Protein AF-A0A951DJ26-F1 (afdb_monomer_lite)

Sequence (712 aa):
MRLKQLALALVLTAAVAPALVAAVCIPPATGVFGNATPPNWWDPIPPQAIYAHHLDDPRWVGAGVLTYGDGTATQADFRALHDNANQNLFLSWRVFLAPAMNANQNTLYVGFERAGGAGPMVISVSLPTLVPSEDVAGSTTANVLNNDGSLGAALNLPWLSNTRVWINNPTANSFAVQMLVPISAVNVSASNFNMWYEVLIGTPSSPQFPFAWPRTSFLGPPSMLGQIATFPVPTSPGAWDAFRLSTGPSDPNCANSGVSLDVYQIGTTNSPSYQVNYSTTLPKPVNTFFARATNNSGAPINAGTLRARFRLANWGSMPGDESSADPNALWATIPGGDDVGNANAIPNATTANASNDNHFDWTLSNADIVPFENGTRSRDNCLLVELTSTTGLTFTNNSIRRNMSFVSASKFVHRAEISIKGLTPIAAVGRDVYLLVETANMPAVVKTPPPPPPPGLLNDPNGHDMTPAQYEAAAAAGRLTEAQMDSVIPTYRVHVFYDSGKAINGHPILIPQGGFGYRVIHNGDLLGWAHETVGEDVTLTQVAPNFYKISHVPNDGVVHVITTIEAREHGQSGPSGAWRFFVDAGGNSPNGALDGRFSINAGLERRLTNNWSIEGILGYHAFDAVIDDVNAWQLSANAKYFFGTSALQPFVNAGVGVYRIDPPDDTEFGFNAGAGLLWNVNPKWGVEAAYNHHSTDPVDWSTLQLGLRWSF

Foldseek 3Di:
DDDDDDDDDDDPPDPPDPDPDAAQEFEAQQFDVVDRDAQDAQDPDDPDPVQYLDLPRVSLPPWRKDFDAQLQDGQKMKTWHAHPVQQKIKIKIKGQFFQAPWQQQKKKKKWWQAPDPPAIKIKIWTGPGLQADTWDQTDIWMFHQDLQQAGHDTDDDPQSSSWTKGQHPDGSRMIMIIGIGRNVVSNAPPWKIFMKMKIWGAHLVGAIEIDIPVPVLQDFDPPDPDDDDRDSGRSHSVRTGMHTHAPHCPRPSNPPFFKEFHQLQWFWPDVVRQFDAADPDPPTDKTKTWHWIAGQNVFKDAWQFKWKWKWKAAAFWDFDPSQFPDVCLGTPTAVVRGTFTFHGIDGHRDIGDPNGIRMDIDGADPVNCVCPVVVVHDRRIKMKMAIDGPVDTHHPDRIHIHFEAEDEAQKDKDKHKHFPARGDALDQLAWKKKKFKDKAPFFQFADPPHDDQDPPQQADPVRDGDGRVRNSVCVSNVVDDPVSLRNPFTKIKIWMWIFPSGDDPPHTHTYTINIHIYRYDYDAAFRGKDKDKAWDQFHWDDSDVRMTMTGRQDYSHMTMIMIMMRGDHWLFAADQFWKKKKKKKFWKAWPDQWAWDMKIKIWMWHHHHSFKIKIWIWMKTWTHHPPDTKIKTKTKIKMKTWDDGGQKTKIKMKIKTWIQIPVVRDIWIKMKIWIWIWGPPGNFKIKIWMWMWIDTVVTTIITTIIMMMGID

Radius of gyration: 33.36 Å; chains: 1; bounding box: 75×80×131 Å

Secondary structure (DSSP, 8-state):
--PPP-----------PPP-PPPEEE-B---BTTB-SPP--S-SS-S-TTSTT-TT-GGGTT-EEEEEE-SS-EEEEEEEEEETTTTEEEEEEEES----SSGGG-EEEEEEPPSTT---EEEEEE-S-SS-EEEEEPEEEEEEEPTTS-EEEEP--GGGGG-EEEE-SS--S-EEEEEEEEHHHHT-BTTEEEEEEEEEEE-TTS-EEEEEESGGG-PPS----S-S---S--SSGGGSEEEEE--STT-TTS-S--EE--GGGEEESSSSTTBPP--SSSSPPEEEEEE--EE-SSSPBPTTTEEEEEEEEESEE---GGGBS-HHHHSEEPTT-SSEEBSS-B-TTEE--TTTSEEEEEEPPHHHHHHHHTTSS-SBEEEEEEEEESS---BS-SEEEE-EEEEE-SEEEEEEEEE-TTBPPSSTT-EEEEEEEEEES--SSPPSSPPPPPTTSSB-TTSPBPPHHHHHHHHHTTSS-HHHHHHHS-EEEEEEEEEEEEEETTEEEEEEEEEEEEEEE--S-EEEEEEEEEESSS-EEEEETTEEEEEEEPTT-EEEEEEEEEEEETTPPPPTT-EEEEEEEEEEEESSS-EEEEEEEEEEEEE-SSSEEEEEEEEEEEEE-SSS-EEEEEEEEEEEEE-SSSSEEEEEEEEEEEEEEETTTEEEEEEEEEEEEEEESSSSEEEEEEEEEEEESS-EEEEEEEEEEEE-

Structure (mmCIF, N/CA/C/O backbone):
data_AF-A0A951DJ26-F1
#
_entry.id   AF-A0A951DJ26-F1
#
loop_
_atom_site.group_PDB
_atom_site.id
_atom_site.type_symbol
_atom_site.label_atom_id
_atom_site.label_alt_id
_atom_site.label_comp_id
_atom_site.label_asym_id
_atom_site.label_entity_id
_atom_site.label_seq_id
_atom_site.pdbx_PDB_ins_code
_atom_site.Cartn_x
_atom_site.Cartn_y
_atom_site.Cartn_z
_atom_site.occupancy
_atom_site.B_iso_or_equiv
_atom_site.auth_seq_id
_atom_site.auth_comp_id
_atom_site.auth_asym_id
_atom_site.auth_atom_id
_atom_site.pdbx_PDB_model_num
ATOM 1 N N . MET A 1 1 ? -2.928 -54.882 -60.002 1.00 38.34 1 MET A N 1
ATOM 2 C CA . MET A 1 1 ? -2.787 -53.478 -60.446 1.00 38.34 1 MET A CA 1
ATOM 3 C C . MET A 1 1 ? -3.691 -52.605 -59.576 1.00 38.34 1 MET A C 1
ATOM 5 O O . MET A 1 1 ? -4.893 -52.589 -59.789 1.00 38.34 1 MET A O 1
ATOM 9 N N . ARG A 1 2 ? -3.165 -51.990 -58.509 1.00 33.91 2 ARG A N 1
ATOM 10 C CA . ARG A 1 2 ? -3.917 -51.062 -57.643 1.00 33.91 2 ARG A CA 1
ATOM 11 C C . ARG A 1 2 ? -2.996 -49.894 -57.291 1.00 33.91 2 ARG A C 1
ATOM 13 O O . ARG A 1 2 ? -2.101 -50.063 -56.471 1.00 33.91 2 ARG A O 1
ATOM 20 N N . LEU A 1 3 ? -3.196 -48.749 -57.941 1.00 34.62 3 LEU A N 1
ATOM 21 C CA . LEU A 1 3 ? -2.579 -47.478 -57.561 1.00 34.62 3 LEU A CA 1
ATOM 22 C C . LEU A 1 3 ? -3.477 -46.817 -56.507 1.00 34.62 3 LEU A C 1
ATOM 24 O O . LEU A 1 3 ? -4.641 -46.534 -56.783 1.00 34.62 3 LEU A O 1
ATOM 28 N N . LYS A 1 4 ? -2.945 -46.593 -55.303 1.00 38.66 4 LYS A N 1
ATOM 29 C CA . LYS A 1 4 ? -3.539 -45.704 -54.298 1.00 38.66 4 LYS A CA 1
ATOM 30 C C . LYS A 1 4 ? -2.982 -44.297 -54.526 1.00 38.66 4 LYS A C 1
ATOM 32 O O . LYS A 1 4 ? -1.767 -44.127 -54.557 1.00 38.66 4 LYS A O 1
ATOM 37 N N . GLN A 1 5 ? -3.868 -43.319 -54.694 1.00 40.75 5 GLN A N 1
ATOM 38 C CA . GLN A 1 5 ? -3.533 -41.896 -54.722 1.00 40.75 5 GLN A CA 1
ATOM 39 C C . GLN A 1 5 ? -3.167 -41.428 -53.307 1.00 40.75 5 GLN A C 1
ATOM 41 O O . GLN A 1 5 ? -3.933 -41.632 -52.367 1.00 40.75 5 GLN A O 1
ATOM 46 N N . LEU A 1 6 ? -1.991 -40.815 -53.173 1.00 35.25 6 LEU A N 1
ATOM 47 C CA . LEU A 1 6 ? -1.552 -40.088 -51.986 1.00 35.25 6 LEU A CA 1
ATOM 48 C C . LEU A 1 6 ? -1.822 -38.598 -52.252 1.00 35.25 6 LEU A C 1
ATOM 50 O O . LEU A 1 6 ? -1.210 -38.019 -53.148 1.00 35.25 6 LEU A O 1
ATOM 54 N N . ALA A 1 7 ? -2.757 -37.993 -51.521 1.00 36.19 7 ALA A N 1
ATOM 55 C CA . ALA A 1 7 ? -2.959 -36.548 -51.523 1.00 36.19 7 ALA A CA 1
ATOM 56 C C . ALA A 1 7 ? -2.007 -35.927 -50.491 1.00 36.19 7 ALA A C 1
ATOM 58 O O . ALA A 1 7 ? -2.122 -36.189 -49.295 1.00 36.19 7 ALA A O 1
ATOM 59 N N . LEU A 1 8 ? -1.040 -35.144 -50.968 1.00 29.91 8 LEU A N 1
ATOM 60 C CA . LEU A 1 8 ? -0.090 -34.401 -50.148 1.00 29.91 8 LEU A CA 1
ATOM 61 C C . LEU A 1 8 ? -0.744 -33.072 -49.736 1.00 29.91 8 LEU A C 1
ATOM 63 O O . LEU A 1 8 ? -0.890 -32.170 -50.558 1.00 29.91 8 LEU A O 1
ATOM 67 N N . ALA A 1 9 ? -1.178 -32.967 -48.479 1.00 32.66 9 ALA A N 1
ATOM 68 C CA . ALA A 1 9 ? -1.652 -31.717 -47.895 1.00 32.66 9 ALA A CA 1
ATOM 69 C C . ALA A 1 9 ? -0.444 -30.835 -47.543 1.00 32.66 9 ALA A C 1
ATOM 71 O O . ALA A 1 9 ? 0.301 -31.124 -46.608 1.00 32.66 9 ALA A O 1
ATOM 72 N N . LEU A 1 10 ? -0.236 -29.772 -48.319 1.00 30.02 10 LEU A N 1
ATOM 73 C CA . LEU A 1 10 ? 0.769 -28.748 -48.056 1.00 30.02 10 LEU A CA 1
ATOM 74 C C . LEU A 1 10 ? 0.219 -27.795 -46.980 1.00 30.02 10 LEU A C 1
ATOM 76 O O . LEU A 1 10 ? -0.555 -26.889 -47.281 1.00 30.02 10 LEU A O 1
ATOM 80 N N . VAL A 1 11 ? 0.578 -28.027 -45.716 1.00 34.09 11 VAL A N 1
ATOM 81 C CA . VAL A 1 11 ? 0.299 -27.090 -44.618 1.00 34.09 11 VAL A CA 1
ATOM 82 C C . VAL A 1 11 ? 1.303 -25.946 -44.726 1.00 34.09 11 VAL A C 1
ATOM 84 O O . VAL A 1 11 ? 2.475 -26.094 -44.388 1.00 34.09 11 VAL A O 1
ATOM 87 N N . LEU A 1 12 ? 0.848 -24.807 -45.245 1.00 29.59 12 LEU A N 1
ATOM 88 C CA . LEU A 1 12 ? 1.610 -23.565 -45.267 1.00 29.59 12 LEU A CA 1
ATOM 89 C C . LEU A 1 12 ? 1.588 -22.970 -43.847 1.00 29.59 12 LEU A C 1
ATOM 91 O O . LEU A 1 12 ? 0.675 -22.233 -43.483 1.00 29.59 12 LEU A O 1
ATOM 95 N N . THR A 1 13 ? 2.561 -23.326 -43.008 1.00 31.69 13 THR A N 1
ATOM 96 C CA . THR A 1 13 ? 2.797 -22.625 -41.741 1.00 31.69 13 THR A CA 1
ATOM 97 C C . THR A 1 13 ? 3.362 -21.246 -42.066 1.00 31.69 13 THR A C 1
ATOM 99 O O . THR A 1 13 ? 4.543 -21.119 -42.394 1.00 31.69 13 THR A O 1
ATOM 102 N N . ALA A 1 14 ? 2.523 -20.211 -42.018 1.00 32.50 14 ALA A N 1
ATOM 103 C CA . ALA A 1 14 ? 3.005 -18.838 -41.999 1.00 32.50 14 ALA A CA 1
ATOM 104 C C . ALA A 1 14 ? 3.860 -18.670 -40.736 1.00 32.50 14 ALA A C 1
ATOM 106 O O . ALA A 1 14 ? 3.352 -18.773 -39.620 1.00 32.50 14 ALA A O 1
ATOM 107 N N . ALA A 1 15 ? 5.168 -18.484 -40.913 1.00 28.14 15 ALA A N 1
ATOM 108 C CA . ALA A 1 15 ? 6.056 -18.124 -39.822 1.00 28.14 15 ALA A CA 1
ATOM 109 C C . ALA A 1 15 ? 5.589 -16.768 -39.282 1.00 28.14 15 ALA A C 1
ATOM 111 O O . ALA A 1 15 ? 5.740 -15.742 -39.945 1.00 28.14 15 ALA A O 1
ATOM 112 N N . VAL A 1 16 ? 4.971 -16.777 -38.103 1.00 28.81 16 VAL A N 1
ATOM 113 C CA . VAL A 1 16 ? 4.726 -15.560 -37.336 1.00 28.81 16 VAL A CA 1
ATOM 114 C C . VAL A 1 16 ? 6.111 -15.025 -36.990 1.00 28.81 16 VAL A C 1
ATOM 116 O O . VAL A 1 16 ? 6.842 -15.654 -36.225 1.00 28.81 16 VAL A O 1
ATOM 119 N N . ALA A 1 17 ? 6.521 -13.926 -37.626 1.00 27.17 17 ALA A N 1
ATOM 120 C CA . ALA A 1 17 ? 7.749 -13.249 -37.243 1.00 27.17 17 ALA A CA 1
ATOM 121 C C . ALA A 1 17 ? 7.626 -12.885 -35.753 1.00 27.17 17 ALA A C 1
ATOM 123 O O . ALA A 1 17 ? 6.588 -12.336 -35.369 1.00 27.17 17 ALA A O 1
ATOM 124 N N . PRO A 1 18 ? 8.618 -13.215 -34.905 1.00 30.56 18 PRO A N 1
ATOM 125 C CA . PRO A 1 18 ? 8.577 -12.809 -33.510 1.00 30.56 18 PRO A CA 1
ATOM 126 C C . PRO A 1 18 ? 8.440 -11.288 -33.469 1.00 30.56 18 PRO A C 1
ATOM 128 O O . PRO A 1 18 ? 9.190 -10.575 -34.141 1.00 30.56 18 PRO A O 1
ATOM 131 N N . ALA A 1 19 ? 7.445 -10.795 -32.732 1.00 33.25 19 ALA A N 1
ATOM 132 C CA . ALA A 1 19 ? 7.331 -9.373 -32.460 1.00 33.25 19 ALA A CA 1
ATOM 133 C C . ALA A 1 19 ? 8.654 -8.918 -31.829 1.00 33.25 19 ALA A C 1
ATOM 135 O O . ALA A 1 19 ? 9.094 -9.494 -30.833 1.00 33.25 19 ALA A O 1
ATOM 136 N N . LEU A 1 20 ? 9.322 -7.940 -32.444 1.00 40.06 20 LEU A N 1
ATOM 137 C CA . LEU A 1 20 ? 10.513 -7.322 -31.871 1.00 40.06 20 LEU A CA 1
ATOM 138 C C . LEU A 1 20 ? 10.118 -6.744 -30.509 1.00 40.06 20 LEU A C 1
ATOM 140 O O . LEU A 1 20 ? 9.280 -5.845 -30.445 1.00 40.06 20 LEU A O 1
ATOM 144 N N . VAL A 1 21 ? 10.692 -7.279 -29.430 1.00 50.09 21 VAL A N 1
ATOM 145 C CA . VAL A 1 21 ? 10.545 -6.703 -28.091 1.00 50.09 21 VAL A CA 1
ATOM 146 C C . VAL A 1 21 ? 11.127 -5.292 -28.152 1.00 50.09 21 VAL A C 1
ATOM 148 O O . VAL A 1 21 ? 12.287 -5.109 -28.528 1.00 50.09 21 VAL A O 1
ATOM 151 N N . ALA A 1 22 ? 10.300 -4.285 -27.875 1.00 62.44 22 ALA A N 1
ATOM 152 C CA . ALA A 1 22 ? 10.732 -2.894 -27.892 1.00 62.44 22 ALA A CA 1
ATOM 153 C C . ALA A 1 22 ? 11.778 -2.674 -26.788 1.00 62.44 22 ALA A C 1
ATOM 155 O O . ALA A 1 22 ? 11.555 -3.051 -25.640 1.00 62.44 22 ALA A O 1
ATOM 156 N N . ALA A 1 23 ? 12.924 -2.086 -27.140 1.00 75.06 23 ALA A N 1
ATOM 157 C CA . ALA A 1 23 ? 13.989 -1.806 -26.182 1.00 75.06 23 ALA A CA 1
ATOM 158 C C . ALA A 1 23 ? 13.532 -0.794 -25.116 1.00 75.06 23 ALA A C 1
ATOM 160 O O . ALA A 1 23 ? 12.790 0.142 -25.420 1.00 75.06 23 ALA A O 1
ATOM 161 N N . VAL A 1 24 ? 14.020 -0.933 -23.880 1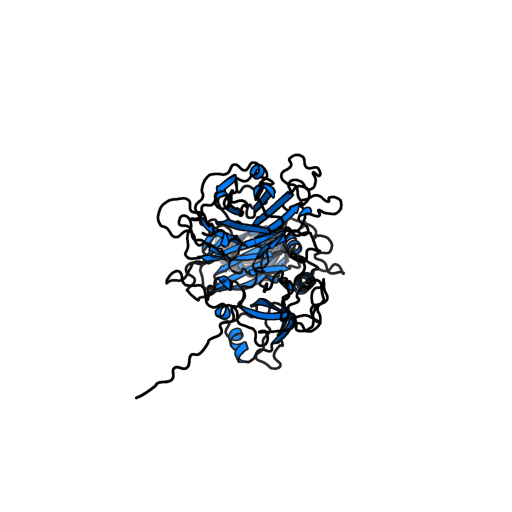.00 82.25 24 VAL A N 1
ATOM 162 C CA . VAL A 1 24 ? 13.771 0.045 -22.811 1.00 82.25 24 VAL A CA 1
ATOM 163 C C . VAL A 1 24 ? 14.554 1.324 -23.101 1.00 82.25 24 VAL A C 1
ATOM 165 O O . VAL A 1 24 ? 15.781 1.311 -23.203 1.00 82.25 24 VAL A O 1
ATOM 168 N N . CYS A 1 25 ? 13.855 2.448 -23.217 1.00 85.19 25 CYS A N 1
ATOM 169 C CA . CYS A 1 25 ? 14.466 3.715 -23.597 1.00 85.19 25 CYS A CA 1
ATOM 170 C C . CYS A 1 25 ? 14.984 4.518 -22.404 1.00 85.19 25 CYS A C 1
ATOM 172 O O . CYS A 1 25 ? 14.272 4.777 -21.436 1.00 85.19 25 CYS A O 1
ATOM 174 N N . ILE A 1 26 ? 16.234 4.958 -22.520 1.00 88.75 26 ILE A N 1
ATOM 175 C CA . ILE A 1 26 ? 16.944 5.801 -21.566 1.00 88.75 26 ILE A CA 1
ATOM 176 C C . ILE A 1 26 ? 17.051 7.201 -22.184 1.00 88.75 26 ILE A C 1
ATOM 178 O O . ILE A 1 26 ? 17.749 7.364 -23.185 1.00 88.75 26 ILE A O 1
ATOM 182 N N . PRO A 1 27 ? 16.358 8.216 -21.651 1.00 86.44 27 PRO A N 1
ATOM 183 C CA . PRO A 1 27 ? 16.394 9.581 -22.165 1.00 86.44 27 PRO A CA 1
ATOM 184 C C . PRO A 1 27 ? 17.666 10.341 -21.762 1.00 86.44 27 PRO A C 1
ATOM 186 O O . PRO A 1 27 ? 18.307 9.993 -20.763 1.00 86.44 27 PRO A O 1
ATOM 189 N N . PRO A 1 28 ? 18.050 11.380 -22.531 1.00 86.62 28 PRO A N 1
ATOM 190 C CA . PRO A 1 28 ? 19.161 12.238 -22.157 1.00 86.62 28 PRO A CA 1
ATOM 191 C C . PRO A 1 28 ? 18.789 13.070 -20.923 1.00 86.62 28 PRO A C 1
ATOM 193 O O . PRO A 1 28 ? 17.659 13.540 -20.794 1.00 86.62 28 PRO A O 1
ATOM 196 N N . ALA A 1 29 ? 19.747 13.292 -20.031 1.00 84.25 29 ALA A N 1
ATOM 197 C CA . ALA A 1 29 ? 19.595 14.173 -18.887 1.00 84.25 29 ALA A CA 1
ATOM 198 C C . ALA A 1 29 ? 19.490 15.629 -19.360 1.00 84.25 29 ALA A C 1
ATOM 200 O O . ALA A 1 29 ? 20.448 16.202 -19.874 1.00 84.25 29 ALA A O 1
ATOM 201 N N . THR A 1 30 ? 18.317 16.234 -19.178 1.00 77.38 30 THR A N 1
ATOM 202 C CA . THR A 1 30 ? 18.065 17.642 -19.529 1.00 77.38 30 THR A CA 1
ATOM 203 C C . THR A 1 30 ? 18.254 18.598 -18.351 1.00 77.38 30 THR A C 1
ATOM 205 O O . THR A 1 30 ? 18.270 19.813 -18.541 1.00 77.38 30 THR A O 1
ATOM 208 N N . GLY A 1 31 ? 18.373 18.056 -17.135 1.00 70.19 31 GLY A N 1
ATOM 209 C CA . GLY A 1 31 ? 18.392 18.826 -15.896 1.00 70.19 31 GLY A CA 1
ATOM 210 C C . GLY A 1 31 ? 17.054 19.514 -15.599 1.00 70.19 31 GLY A C 1
ATOM 211 O O . GLY A 1 31 ? 16.006 19.144 -16.132 1.00 70.19 31 GLY A O 1
ATOM 212 N N . VAL A 1 32 ? 17.098 20.526 -14.734 1.00 63.91 32 VAL A N 1
ATOM 213 C CA . VAL A 1 32 ? 15.958 21.359 -14.315 1.00 63.91 32 VAL A CA 1
ATOM 214 C C . VAL A 1 32 ? 16.222 22.837 -14.608 1.00 63.91 32 VAL A C 1
ATOM 216 O O . VAL A 1 32 ? 17.346 23.241 -14.910 1.00 63.91 32 VAL A O 1
ATOM 219 N N . PHE A 1 33 ? 15.193 23.685 -14.518 1.00 55.22 33 PHE A N 1
ATOM 220 C CA . PHE A 1 33 ? 15.360 25.128 -14.711 1.00 55.22 33 PHE A CA 1
ATOM 221 C C . PHE A 1 33 ? 16.406 25.702 -13.735 1.00 55.22 33 PHE A C 1
ATOM 223 O O . PHE A 1 33 ? 16.332 25.470 -12.532 1.00 55.22 33 PHE A O 1
ATOM 230 N N . GLY A 1 34 ? 17.395 26.432 -14.261 1.00 61.53 34 GLY A N 1
ATOM 231 C CA . GLY A 1 34 ? 18.535 26.942 -13.484 1.00 61.53 34 GLY A CA 1
ATOM 232 C C . GLY A 1 34 ? 19.675 25.936 -13.258 1.00 61.53 34 GLY A C 1
ATOM 233 O O . GLY A 1 34 ? 20.748 26.333 -12.806 1.00 61.53 34 GLY A O 1
ATOM 234 N N . ASN A 1 35 ? 19.498 24.659 -13.621 1.00 65.25 35 ASN A N 1
ATOM 235 C CA . ASN A 1 35 ? 20.542 23.636 -13.561 1.00 65.25 35 ASN A CA 1
ATOM 236 C C . ASN A 1 35 ? 20.362 22.564 -14.653 1.00 65.25 35 ASN A C 1
ATOM 238 O O . ASN A 1 35 ? 19.743 21.525 -14.431 1.00 65.25 35 ASN A O 1
ATOM 242 N N . ALA A 1 36 ? 20.966 22.796 -15.819 1.00 74.81 36 ALA A N 1
ATOM 243 C CA . ALA A 1 36 ? 20.882 21.915 -16.989 1.00 74.81 36 ALA A CA 1
ATOM 244 C C . ALA A 1 36 ? 21.836 20.700 -16.945 1.00 74.81 36 ALA A C 1
ATOM 246 O O . ALA A 1 36 ? 22.119 20.103 -17.980 1.00 74.81 36 ALA A O 1
ATOM 247 N N . THR A 1 37 ? 22.391 20.360 -15.778 1.00 82.94 37 THR A N 1
ATOM 248 C CA . THR A 1 37 ? 23.305 19.214 -15.638 1.00 82.94 37 THR A CA 1
ATOM 249 C C . THR A 1 37 ? 22.552 17.937 -15.245 1.00 82.94 37 THR A C 1
ATOM 251 O O . THR A 1 37 ? 21.431 18.030 -14.737 1.00 82.94 37 THR A O 1
ATOM 254 N N . PRO A 1 38 ? 23.138 16.742 -15.446 1.00 85.38 38 PRO A N 1
ATOM 255 C CA . PRO A 1 38 ? 22.614 15.499 -14.880 1.00 85.38 38 PRO A CA 1
ATOM 256 C C . PRO A 1 38 ? 22.631 15.494 -13.338 1.00 85.38 38 PRO A C 1
ATOM 258 O O . PRO A 1 38 ? 23.308 16.337 -12.733 1.00 85.38 38 PRO A O 1
ATOM 261 N N . PRO A 1 39 ? 21.931 14.543 -12.686 1.00 84.88 39 PRO A N 1
ATOM 262 C CA . PRO A 1 39 ? 22.101 14.293 -11.256 1.00 84.88 39 PRO A CA 1
ATOM 263 C C . PRO A 1 39 ? 23.576 14.074 -10.892 1.00 84.88 39 PRO A C 1
ATOM 265 O O . PRO A 1 39 ? 24.323 13.472 -11.666 1.00 84.88 39 PRO A O 1
ATOM 268 N N . ASN A 1 40 ? 24.000 14.558 -9.723 1.00 85.44 40 ASN A N 1
ATOM 269 C CA . ASN A 1 40 ? 25.385 14.422 -9.260 1.00 85.44 40 ASN A CA 1
ATOM 270 C C . ASN A 1 40 ? 25.438 14.078 -7.768 1.00 85.44 40 ASN A C 1
ATOM 272 O O . ASN A 1 40 ? 25.145 14.925 -6.925 1.00 85.44 40 ASN A O 1
ATOM 276 N N . TRP A 1 41 ? 25.834 12.838 -7.477 1.00 84.75 41 TRP A N 1
ATOM 277 C CA . TRP A 1 41 ? 25.977 12.286 -6.125 1.00 84.75 41 TRP A CA 1
ATOM 278 C C . TRP A 1 41 ? 27.405 11.832 -5.789 1.00 84.75 41 TRP A C 1
ATOM 280 O O . TRP A 1 41 ? 27.693 11.517 -4.643 1.00 84.75 41 TRP A O 1
ATOM 290 N N . TRP A 1 42 ? 28.302 11.733 -6.774 1.00 83.62 42 TRP A N 1
ATOM 291 C CA . TRP A 1 42 ? 29.645 11.171 -6.568 1.00 83.62 42 TRP A CA 1
ATOM 292 C C . TRP A 1 42 ? 30.709 12.243 -6.315 1.00 83.62 42 TRP A C 1
ATOM 294 O O . TRP A 1 42 ? 31.775 11.924 -5.788 1.00 83.62 42 TRP A O 1
ATOM 304 N N . ASP A 1 43 ? 30.451 13.484 -6.734 1.00 80.56 43 ASP A N 1
ATOM 305 C CA . ASP A 1 43 ? 31.393 14.589 -6.607 1.00 80.56 43 ASP A CA 1
ATOM 306 C C . ASP A 1 43 ? 31.434 15.089 -5.152 1.00 80.56 43 ASP A C 1
ATOM 308 O O . ASP A 1 43 ? 30.395 15.494 -4.631 1.00 80.56 43 ASP A O 1
ATOM 312 N N . PRO A 1 44 ? 32.601 15.079 -4.480 1.00 71.25 44 PRO A N 1
ATOM 313 C CA . PRO A 1 44 ? 32.725 15.574 -3.111 1.00 71.25 44 PRO A CA 1
ATOM 314 C C . PRO A 1 44 ? 32.595 17.101 -3.000 1.00 71.25 44 PRO A C 1
ATOM 316 O O . PRO A 1 44 ? 32.392 17.609 -1.899 1.00 71.25 44 PRO A O 1
ATOM 319 N N . ILE A 1 45 ? 32.750 17.847 -4.103 1.00 70.56 45 ILE A N 1
ATOM 320 C CA . ILE A 1 45 ? 32.558 19.306 -4.148 1.00 70.56 45 ILE A CA 1
ATOM 321 C C . ILE A 1 45 ? 31.740 19.644 -5.399 1.00 70.56 45 ILE A C 1
ATOM 323 O O . ILE A 1 45 ? 32.258 20.201 -6.371 1.00 70.56 45 ILE A O 1
ATOM 327 N N . PRO A 1 46 ? 30.446 19.305 -5.400 1.00 65.12 46 PRO A N 1
ATOM 328 C CA . PRO A 1 46 ? 29.631 19.458 -6.583 1.00 65.12 46 PRO A CA 1
ATOM 329 C C . PRO A 1 46 ? 29.455 20.943 -6.920 1.00 65.12 46 PRO A C 1
ATOM 331 O O . PRO A 1 46 ? 29.301 21.772 -6.017 1.00 65.12 46 PRO A O 1
ATOM 334 N N . PRO A 1 47 ? 29.366 21.296 -8.216 1.00 58.88 47 PRO A N 1
ATOM 335 C CA . PRO A 1 47 ? 29.145 22.673 -8.662 1.00 58.88 47 PRO A CA 1
ATOM 336 C C . PRO A 1 47 ? 27.890 23.329 -8.063 1.00 58.88 47 PRO A C 1
ATOM 338 O O . PRO A 1 47 ? 27.752 24.549 -8.106 1.00 58.88 47 PRO A O 1
ATOM 341 N N . GLN A 1 48 ? 26.961 22.525 -7.532 1.00 60.38 48 GLN A N 1
ATOM 342 C CA . GLN A 1 48 ? 25.720 22.970 -6.908 1.00 60.38 48 GLN A CA 1
ATOM 343 C C . GLN A 1 48 ? 25.441 22.194 -5.612 1.00 60.38 48 GLN A C 1
ATOM 345 O O . GLN A 1 48 ? 24.791 21.150 -5.626 1.00 60.38 48 GLN A O 1
ATOM 350 N N . ALA A 1 49 ? 25.909 22.730 -4.483 1.00 57.06 49 ALA A N 1
ATOM 351 C CA . ALA A 1 49 ? 25.833 22.085 -3.168 1.00 57.06 49 ALA A CA 1
ATOM 352 C C . ALA A 1 49 ? 24.403 21.823 -2.646 1.00 57.06 49 ALA A C 1
ATOM 354 O O . ALA A 1 49 ? 24.227 20.967 -1.792 1.00 57.06 49 ALA A O 1
ATOM 355 N N . ILE A 1 50 ? 23.379 22.528 -3.148 1.00 52.53 50 ILE A N 1
ATOM 356 C CA . ILE A 1 50 ? 21.994 22.413 -2.643 1.00 52.53 50 ILE A CA 1
ATOM 357 C C . ILE A 1 50 ? 21.240 21.160 -3.115 1.00 52.53 50 ILE A C 1
ATOM 359 O O . ILE A 1 50 ? 20.225 20.813 -2.525 1.00 52.53 50 ILE A O 1
ATOM 363 N N . TYR A 1 51 ? 21.702 20.509 -4.186 1.00 53.25 51 TYR A N 1
ATOM 364 C CA . TYR A 1 51 ? 21.121 19.261 -4.715 1.00 53.25 51 TYR A CA 1
ATOM 365 C C . TYR A 1 51 ? 22.091 18.082 -4.604 1.00 53.25 51 TYR A C 1
ATOM 367 O O . TYR A 1 51 ? 21.797 16.974 -5.043 1.00 53.25 51 TYR A O 1
ATOM 375 N N . ALA A 1 52 ? 23.266 18.348 -4.047 1.00 58.59 52 ALA A N 1
ATOM 376 C CA . ALA A 1 52 ? 24.296 17.370 -3.799 1.00 58.59 52 ALA A CA 1
ATOM 377 C C . ALA A 1 52 ? 23.867 16.397 -2.712 1.00 58.59 52 ALA A C 1
ATOM 379 O O . ALA A 1 52 ? 23.244 16.800 -1.737 1.00 58.59 52 ALA A O 1
ATOM 380 N N . HIS A 1 53 ? 24.256 15.138 -2.864 1.00 68.00 53 HIS A N 1
ATOM 381 C CA . HIS A 1 53 ? 24.013 14.105 -1.864 1.00 68.00 53 HIS A CA 1
ATOM 382 C C . HIS A 1 53 ? 22.521 13.884 -1.525 1.00 68.00 53 HIS A C 1
ATOM 384 O O . HIS A 1 53 ? 22.184 13.535 -0.399 1.00 68.00 53 HIS A O 1
ATOM 390 N N . HIS A 1 54 ? 21.617 14.062 -2.494 1.00 70.81 54 HIS A N 1
ATOM 391 C CA . HIS A 1 54 ? 20.195 13.757 -2.327 1.00 70.81 54 HIS A CA 1
ATOM 392 C C . HIS A 1 54 ? 19.763 12.608 -3.242 1.00 70.81 54 HIS A C 1
ATOM 394 O O . HIS A 1 54 ? 19.942 12.666 -4.459 1.00 70.81 54 HIS A O 1
ATOM 400 N N . LEU A 1 55 ? 19.128 11.585 -2.658 1.00 78.56 55 LEU A N 1
ATOM 401 C CA . LEU A 1 55 ? 18.561 10.455 -3.402 1.00 78.56 55 LEU A CA 1
ATOM 402 C C . LEU A 1 55 ? 17.569 10.928 -4.480 1.00 78.56 55 LEU A C 1
ATOM 404 O O . LEU A 1 55 ? 17.665 10.523 -5.641 1.00 78.56 55 LEU A O 1
ATOM 408 N N . ASP A 1 56 ? 16.648 11.816 -4.103 1.00 73.56 56 ASP A N 1
ATOM 409 C CA . ASP A 1 56 ? 15.611 12.368 -4.980 1.00 73.56 56 ASP A CA 1
ATOM 410 C C . ASP A 1 56 ? 16.030 13.705 -5.607 1.00 73.56 56 ASP A C 1
ATOM 412 O O . ASP A 1 56 ? 15.297 14.693 -5.578 1.00 73.56 56 ASP A O 1
ATOM 416 N N . ASP A 1 57 ? 17.227 13.735 -6.197 1.00 76.19 57 ASP A N 1
ATOM 417 C CA . ASP A 1 57 ? 17.692 14.869 -6.995 1.00 76.19 57 ASP A CA 1
ATOM 418 C C . ASP A 1 57 ? 16.640 15.237 -8.068 1.00 76.19 57 ASP A C 1
ATOM 420 O O . ASP A 1 57 ? 16.278 14.390 -8.898 1.00 76.19 57 ASP A O 1
ATOM 424 N N . PRO A 1 58 ? 16.134 16.484 -8.103 1.00 67.75 58 PRO A N 1
ATOM 425 C CA . PRO A 1 58 ? 15.079 16.878 -9.036 1.00 67.75 58 PRO A CA 1
ATOM 426 C C . PRO A 1 58 ? 15.497 16.748 -10.510 1.00 67.75 58 PRO A C 1
ATOM 428 O O . PRO A 1 58 ? 14.641 16.687 -11.393 1.00 67.75 58 PRO A O 1
ATOM 431 N N . ARG A 1 59 ? 16.800 16.641 -10.802 1.00 78.50 59 ARG A N 1
ATOM 432 C CA . ARG A 1 59 ? 17.338 16.389 -12.148 1.00 78.50 59 ARG A CA 1
ATOM 433 C C . ARG A 1 59 ? 17.073 14.980 -12.677 1.00 78.50 59 ARG A C 1
ATOM 435 O O . ARG A 1 59 ? 17.338 14.733 -13.848 1.00 78.50 59 ARG A O 1
ATOM 442 N N . TRP A 1 60 ? 16.508 14.080 -11.869 1.00 75.06 60 TRP A N 1
ATOM 443 C CA . TRP A 1 60 ? 15.923 12.820 -12.348 1.00 75.06 60 TRP A CA 1
ATOM 444 C C . TRP A 1 60 ? 14.647 13.019 -13.186 1.00 75.06 60 TRP A C 1
ATOM 446 O O . TRP A 1 60 ? 14.085 12.045 -13.689 1.00 75.06 60 TRP A O 1
ATOM 456 N N . VAL A 1 61 ? 14.164 14.258 -13.337 1.00 64.38 61 VAL A N 1
ATOM 457 C CA . VAL A 1 61 ? 13.021 14.585 -14.194 1.00 64.38 61 VAL A CA 1
ATOM 458 C C . VAL A 1 61 ? 13.191 14.015 -15.606 1.00 64.38 61 VAL A C 1
ATOM 460 O O . VAL A 1 61 ? 14.240 14.135 -16.234 1.00 64.38 61 VAL A O 1
ATOM 463 N N . GLY A 1 62 ? 12.133 13.374 -16.103 1.00 66.44 62 GLY A N 1
ATOM 464 C CA . GLY A 1 62 ? 12.112 12.792 -17.443 1.00 66.44 62 GLY A CA 1
ATOM 465 C C . GLY A 1 62 ? 12.909 11.498 -17.606 1.00 66.44 62 GLY A C 1
ATOM 466 O O . GLY A 1 62 ? 12.986 11.031 -18.734 1.00 66.44 62 GLY A O 1
ATOM 467 N N . ALA A 1 63 ? 13.472 10.916 -16.537 1.00 78.38 63 ALA A N 1
ATOM 468 C CA . ALA A 1 63 ? 14.158 9.623 -16.585 1.00 78.38 63 ALA A CA 1
ATOM 469 C C . ALA A 1 63 ? 13.266 8.495 -17.119 1.00 78.38 63 ALA A C 1
ATOM 471 O O . ALA A 1 63 ? 12.057 8.481 -16.886 1.00 78.38 63 ALA A O 1
ATOM 472 N N . GLY A 1 64 ? 13.880 7.517 -17.787 1.00 79.25 64 GLY A N 1
ATOM 473 C CA . GLY A 1 64 ? 13.213 6.256 -18.101 1.00 79.25 64 GLY A CA 1
ATOM 474 C C . GLY A 1 64 ? 12.980 5.500 -16.799 1.00 79.25 64 GLY A C 1
ATOM 475 O O . GLY A 1 64 ? 13.907 5.403 -15.994 1.00 79.25 64 GLY A O 1
ATOM 476 N N . VAL A 1 65 ? 11.761 5.010 -16.564 1.00 78.38 65 VAL A N 1
ATOM 477 C CA . VAL A 1 65 ? 11.394 4.355 -15.301 1.00 78.38 65 VAL A CA 1
ATOM 478 C C . VAL A 1 65 ? 10.796 2.978 -15.559 1.00 78.38 65 VAL A C 1
ATOM 480 O O . VAL A 1 65 ? 9.868 2.841 -16.351 1.00 78.38 65 VAL A O 1
ATOM 483 N N . LEU A 1 66 ? 11.295 1.973 -14.843 1.00 79.81 66 LEU A N 1
ATOM 484 C CA . LEU A 1 66 ? 10.659 0.666 -14.706 1.00 79.81 66 LEU A CA 1
ATOM 485 C C . LEU A 1 66 ? 10.198 0.515 -13.258 1.00 79.81 66 LEU A C 1
ATOM 487 O O . LEU A 1 66 ? 11.018 0.471 -12.346 1.00 79.81 66 LEU A O 1
ATOM 491 N N . THR A 1 67 ? 8.891 0.448 -13.027 1.00 74.62 67 THR A N 1
ATOM 492 C CA . THR A 1 67 ? 8.326 0.325 -11.677 1.00 74.62 67 THR A CA 1
ATOM 493 C C . THR A 1 67 ? 7.970 -1.123 -11.347 1.00 74.62 67 THR A C 1
ATOM 495 O O . THR A 1 67 ? 7.495 -1.886 -12.187 1.00 74.62 67 THR A O 1
ATOM 498 N N . TYR A 1 68 ? 8.182 -1.520 -10.101 1.00 72.88 68 TYR A N 1
ATOM 499 C CA . TYR A 1 68 ? 7.705 -2.764 -9.507 1.00 72.88 68 TYR A CA 1
ATOM 500 C C . TYR A 1 68 ? 6.639 -2.385 -8.499 1.00 72.88 68 TYR A C 1
ATOM 502 O O . TYR A 1 68 ? 6.927 -2.041 -7.356 1.00 72.88 68 TYR A O 1
ATOM 510 N N . GLY A 1 69 ? 5.401 -2.377 -8.965 1.00 64.38 69 GLY A N 1
ATOM 511 C CA . GLY A 1 69 ? 4.253 -2.010 -8.162 1.00 64.38 69 GLY A CA 1
ATOM 512 C C . GLY A 1 69 ? 3.066 -2.887 -8.497 1.00 64.38 69 GLY A C 1
ATOM 513 O O . GLY A 1 69 ? 3.003 -3.534 -9.541 1.00 64.38 69 GLY A O 1
ATOM 514 N N . ASP A 1 70 ? 2.124 -2.912 -7.573 1.00 62.12 70 ASP A N 1
ATOM 515 C CA . ASP A 1 70 ? 0.917 -3.716 -7.653 1.00 62.12 70 ASP A CA 1
ATOM 516 C C . ASP A 1 70 ? -0.352 -2.869 -7.713 1.00 62.12 70 ASP A C 1
ATOM 518 O O . ASP A 1 70 ? -1.434 -3.411 -7.528 1.00 62.12 70 ASP A O 1
ATOM 522 N N . GLY A 1 71 ? -0.235 -1.566 -7.961 1.00 57.97 71 GLY A N 1
ATOM 523 C CA . GLY A 1 71 ? -1.363 -0.638 -7.906 1.00 57.97 71 GLY A CA 1
ATOM 524 C C . GLY A 1 71 ? -1.795 -0.258 -6.484 1.00 57.97 71 GLY A C 1
ATOM 525 O O . GLY A 1 71 ? -2.601 0.650 -6.333 1.00 57.97 71 GLY A O 1
ATOM 526 N N . THR A 1 72 ? -1.249 -0.885 -5.441 1.00 62.94 72 THR A N 1
ATOM 527 C CA . THR A 1 72 ? -1.427 -0.476 -4.036 1.00 62.94 72 THR A CA 1
ATOM 528 C C . THR A 1 72 ? -0.242 0.351 -3.556 1.00 62.94 72 THR A C 1
ATOM 530 O O . THR A 1 72 ? -0.395 1.324 -2.811 1.00 62.94 72 THR A O 1
ATOM 533 N N . ALA A 1 73 ? 0.954 -0.038 -3.992 1.00 64.81 73 ALA A N 1
ATOM 534 C CA . ALA A 1 73 ? 2.187 0.686 -3.749 1.00 64.81 73 ALA A CA 1
ATOM 535 C C . ALA A 1 73 ? 3.217 0.408 -4.847 1.00 64.81 73 ALA A C 1
ATOM 537 O O . ALA A 1 73 ? 3.178 -0.619 -5.532 1.00 64.81 73 ALA A O 1
ATOM 538 N N . THR A 1 74 ? 4.192 1.308 -4.966 1.00 72.75 74 THR A N 1
ATOM 539 C CA . THR A 1 74 ? 5.453 0.996 -5.647 1.00 72.75 74 THR A CA 1
ATOM 540 C C . THR A 1 74 ? 6.384 0.361 -4.622 1.00 72.75 74 THR A C 1
ATOM 542 O O . THR A 1 74 ? 6.727 0.990 -3.629 1.00 72.75 74 THR A O 1
ATOM 545 N N . GLN A 1 75 ? 6.769 -0.894 -4.838 1.00 75.56 75 GLN A N 1
ATOM 546 C CA . GLN A 1 75 ? 7.646 -1.647 -3.939 1.00 75.56 75 GLN A CA 1
ATOM 547 C C . GLN A 1 75 ? 9.124 -1.419 -4.283 1.00 75.56 75 GLN A C 1
ATOM 549 O O . GLN A 1 75 ? 9.969 -1.302 -3.394 1.00 75.56 75 GLN A O 1
ATOM 554 N N . ALA A 1 76 ? 9.426 -1.281 -5.575 1.00 82.19 76 ALA A N 1
ATOM 555 C CA . ALA A 1 76 ? 10.720 -0.835 -6.071 1.00 82.19 76 ALA A CA 1
ATOM 556 C C . ALA A 1 76 ? 10.581 -0.125 -7.420 1.00 82.19 76 ALA A C 1
ATOM 558 O O . ALA A 1 76 ? 9.579 -0.278 -8.113 1.00 82.19 76 ALA A O 1
ATOM 559 N N . ASP A 1 77 ? 11.596 0.620 -7.831 1.00 85.31 77 ASP A N 1
ATOM 560 C CA . ASP A 1 77 ? 11.738 1.062 -9.210 1.00 85.31 77 ASP A CA 1
ATOM 561 C C . ASP A 1 77 ? 13.192 1.155 -9.656 1.00 85.31 77 ASP A C 1
ATOM 563 O O . ASP A 1 77 ? 14.133 1.135 -8.864 1.00 85.31 77 ASP A O 1
ATOM 567 N N . PHE A 1 78 ? 13.347 1.227 -10.967 1.00 89.88 78 PHE A N 1
ATOM 568 C CA . PHE A 1 78 ? 14.582 1.523 -11.655 1.00 89.88 78 PHE A CA 1
ATOM 569 C C . PHE A 1 78 ? 14.394 2.808 -12.454 1.00 89.88 78 PHE A C 1
ATOM 571 O O . PHE A 1 78 ? 13.398 2.958 -13.160 1.00 89.88 78 PHE A O 1
ATOM 578 N N . ARG A 1 79 ? 15.357 3.723 -12.360 1.00 89.88 79 ARG A N 1
ATOM 579 C CA . ARG A 1 79 ? 15.432 4.954 -13.147 1.00 89.88 79 ARG A CA 1
ATOM 580 C C . ARG A 1 79 ? 16.731 4.994 -13.931 1.00 89.88 79 ARG A C 1
ATOM 582 O O . ARG A 1 79 ? 17.784 4.639 -13.399 1.00 89.88 79 ARG A O 1
ATOM 589 N N . ALA A 1 80 ? 16.660 5.503 -15.155 1.00 91.94 80 ALA A N 1
ATOM 590 C CA . ALA A 1 80 ? 17.831 5.698 -15.992 1.00 91.94 80 ALA A CA 1
ATOM 591 C C . ALA A 1 80 ? 17.809 7.026 -16.755 1.00 91.94 80 ALA A C 1
ATOM 593 O O . ALA A 1 80 ? 16.787 7.428 -17.314 1.00 91.94 80 ALA A O 1
ATOM 594 N N . LEU A 1 81 ? 18.978 7.661 -16.822 1.00 91.25 81 LEU A N 1
ATOM 595 C CA . LEU A 1 81 ? 19.298 8.786 -17.701 1.00 91.25 81 LEU A CA 1
ATOM 596 C C . LEU A 1 81 ? 20.648 8.537 -18.379 1.00 91.25 81 LEU A C 1
ATOM 598 O O . LEU A 1 81 ? 21.459 7.743 -17.895 1.00 91.25 81 LEU A O 1
ATOM 602 N N . HIS A 1 82 ? 20.925 9.250 -19.466 1.00 91.25 82 HIS A N 1
ATOM 603 C CA . HIS A 1 82 ? 22.268 9.301 -20.049 1.00 91.25 82 HIS A CA 1
ATOM 604 C C . HIS A 1 82 ? 22.714 10.728 -20.345 1.00 91.25 82 HIS A C 1
ATOM 606 O O . HIS A 1 82 ? 21.897 11.631 -20.483 1.00 91.25 82 HIS A O 1
ATOM 612 N N . ASP A 1 83 ? 24.020 10.940 -20.434 1.00 89.06 83 ASP A N 1
ATOM 613 C CA . ASP A 1 83 ? 24.597 12.205 -20.875 1.00 89.06 83 ASP A CA 1
ATOM 614 C C . ASP A 1 83 ? 25.402 12.002 -22.159 1.00 89.06 83 ASP A C 1
ATOM 616 O O . ASP A 1 83 ? 26.427 11.315 -22.173 1.00 89.06 83 ASP A O 1
ATOM 620 N N . ASN A 1 84 ? 24.952 12.661 -23.228 1.00 77.62 84 ASN A N 1
ATOM 621 C CA . ASN A 1 84 ? 25.618 12.660 -24.526 1.00 77.62 84 ASN A CA 1
ATOM 622 C C . ASN A 1 84 ? 27.006 13.315 -24.480 1.00 77.62 84 ASN A C 1
ATOM 624 O O . ASN A 1 84 ? 27.888 12.909 -25.237 1.00 77.62 84 ASN A O 1
ATOM 628 N N . ALA A 1 85 ? 27.216 14.320 -23.625 1.00 80.62 85 ALA A N 1
ATOM 629 C CA . ALA A 1 85 ? 28.463 15.075 -23.580 1.00 80.62 85 ALA A CA 1
ATOM 630 C C . ALA A 1 85 ? 29.581 14.278 -22.899 1.00 80.62 85 ALA A C 1
ATOM 632 O O . ALA A 1 85 ? 30.665 14.135 -23.461 1.00 80.62 85 ALA A O 1
ATOM 633 N N . ASN A 1 86 ? 29.307 13.724 -21.714 1.00 80.25 86 ASN A N 1
ATOM 634 C CA . ASN A 1 86 ? 30.304 12.987 -20.933 1.00 80.25 86 ASN A CA 1
ATOM 635 C C . ASN A 1 86 ? 30.257 11.466 -21.137 1.00 80.25 86 ASN A C 1
ATOM 637 O O . ASN A 1 86 ? 31.066 10.754 -20.546 1.00 80.25 86 ASN A O 1
ATOM 641 N N . GLN A 1 87 ? 29.343 10.969 -21.977 1.00 87.88 87 GLN A N 1
ATOM 642 C CA . GLN A 1 87 ? 29.191 9.549 -22.306 1.00 87.88 87 GLN A CA 1
ATOM 643 C C . GLN A 1 87 ? 28.998 8.676 -21.051 1.00 87.88 87 GLN A C 1
ATOM 645 O O . GLN A 1 87 ? 29.679 7.668 -20.860 1.00 87.88 87 GLN A O 1
ATOM 650 N N . ASN A 1 88 ? 28.057 9.067 -20.188 1.00 91.75 88 ASN A N 1
ATOM 651 C CA . ASN A 1 88 ? 27.745 8.361 -18.942 1.00 91.75 88 ASN A CA 1
ATOM 652 C C . ASN A 1 88 ? 26.276 7.934 -18.880 1.00 91.75 88 ASN A C 1
ATOM 654 O O . ASN A 1 88 ? 25.390 8.647 -19.347 1.00 91.75 88 ASN A O 1
ATOM 658 N N . LEU A 1 89 ? 26.035 6.792 -18.243 1.00 93.19 89 LEU A N 1
ATOM 659 C CA . LEU A 1 89 ? 24.732 6.326 -17.781 1.00 93.19 89 LEU A CA 1
ATOM 660 C C . LEU A 1 89 ? 24.575 6.635 -16.291 1.00 93.19 89 LEU A C 1
ATOM 662 O O . LEU A 1 89 ? 25.486 6.392 -15.496 1.00 93.19 89 LEU A O 1
ATOM 666 N N . PHE A 1 90 ? 23.392 7.107 -15.921 1.00 94.44 90 PHE A N 1
ATOM 667 C CA . PHE A 1 90 ? 22.978 7.370 -14.549 1.00 94.44 90 PHE A CA 1
ATOM 668 C C . PHE A 1 90 ? 21.873 6.385 -14.219 1.00 94.44 90 PHE A C 1
ATOM 670 O O . PHE A 1 90 ? 20.790 6.469 -14.796 1.00 94.44 90 PHE A O 1
ATOM 677 N N . LEU A 1 91 ? 22.148 5.448 -13.321 1.00 95.56 91 LEU A N 1
ATOM 678 C CA . LEU A 1 91 ? 21.225 4.375 -12.966 1.00 95.56 91 LEU A CA 1
ATOM 679 C C . LEU A 1 91 ? 20.863 4.490 -11.489 1.00 95.56 91 LEU A C 1
ATOM 681 O O . LEU A 1 91 ? 21.738 4.753 -10.665 1.00 95.56 91 LEU A O 1
ATOM 685 N N . SER A 1 92 ? 19.592 4.295 -11.155 1.00 94.50 92 SER A N 1
ATOM 686 C CA . SER A 1 92 ? 19.105 4.310 -9.776 1.00 94.50 92 SER A CA 1
ATOM 687 C C . SER A 1 92 ? 18.097 3.191 -9.571 1.00 94.50 92 SER A C 1
ATOM 689 O O . SER A 1 92 ? 17.069 3.172 -10.240 1.00 94.50 92 SER A O 1
ATOM 691 N N . TRP A 1 93 ? 18.375 2.283 -8.642 1.00 94.00 93 TRP A N 1
ATOM 692 C CA . TRP A 1 93 ? 17.421 1.286 -8.162 1.00 94.00 93 TRP A CA 1
ATOM 693 C C . TRP A 1 93 ? 16.950 1.712 -6.789 1.00 94.00 93 TRP A C 1
ATOM 695 O O . TRP A 1 93 ? 17.772 1.866 -5.887 1.00 94.00 93 TRP A O 1
ATOM 705 N N . ARG A 1 94 ? 15.649 1.906 -6.615 1.00 89.75 94 ARG A N 1
ATOM 706 C CA . ARG A 1 94 ? 15.057 2.312 -5.343 1.00 89.75 94 ARG A CA 1
ATOM 707 C C . ARG A 1 94 ? 14.150 1.203 -4.856 1.00 89.75 94 ARG A C 1
ATOM 709 O O . ARG A 1 94 ? 13.317 0.709 -5.604 1.00 89.75 94 ARG A O 1
ATOM 716 N N . VAL A 1 95 ? 14.323 0.817 -3.606 1.00 88.25 95 VAL A N 1
ATOM 717 C CA . VAL A 1 95 ? 13.504 -0.160 -2.902 1.00 88.25 95 VAL A CA 1
ATOM 718 C C . VAL A 1 95 ? 12.795 0.582 -1.791 1.00 88.25 95 VAL A C 1
ATOM 720 O O . VAL A 1 95 ? 13.434 1.051 -0.853 1.00 88.25 95 VAL A O 1
ATOM 723 N N . PHE A 1 96 ? 11.477 0.685 -1.894 1.00 79.50 96 PHE A N 1
ATOM 724 C CA . PHE A 1 96 ? 10.648 1.393 -0.919 1.00 79.50 96 PHE A CA 1
ATOM 725 C C . PHE A 1 96 ? 10.325 0.528 0.301 1.00 79.50 96 PHE A C 1
ATOM 727 O O . PHE A 1 96 ? 9.933 1.060 1.334 1.00 79.50 96 PHE A O 1
ATOM 734 N N . LEU A 1 97 ? 10.538 -0.788 0.187 1.00 77.81 97 LEU A N 1
ATOM 735 C CA . LEU A 1 97 ? 10.208 -1.769 1.211 1.00 77.81 97 LEU A CA 1
ATOM 736 C C . LEU A 1 97 ? 11.284 -2.861 1.312 1.00 77.81 97 LEU A C 1
ATOM 738 O O . LEU A 1 97 ? 11.346 -3.782 0.501 1.00 77.81 97 LEU A O 1
ATOM 742 N N . ALA A 1 98 ? 12.128 -2.757 2.333 1.00 81.62 98 ALA A N 1
ATOM 743 C CA . ALA A 1 98 ? 13.254 -3.636 2.619 1.00 81.62 98 ALA A CA 1
ATOM 744 C C . ALA A 1 98 ? 13.277 -4.011 4.108 1.00 81.62 98 ALA A C 1
ATOM 746 O O . ALA A 1 98 ? 14.028 -3.421 4.883 1.00 81.62 98 ALA A O 1
ATOM 747 N N . PRO A 1 99 ? 12.470 -4.988 4.548 1.00 73.19 99 PRO A N 1
ATOM 748 C CA . PRO A 1 99 ? 12.364 -5.361 5.958 1.00 73.19 99 PRO A CA 1
ATOM 749 C C . PRO A 1 99 ? 13.576 -6.173 6.466 1.00 73.19 99 PRO A C 1
ATOM 751 O O . PRO A 1 99 ? 13.440 -6.924 7.420 1.00 73.19 99 PRO A O 1
ATOM 754 N N . ALA A 1 100 ? 14.748 -6.112 5.834 1.00 73.44 100 ALA A N 1
ATOM 755 C CA . ALA A 1 100 ? 15.879 -6.979 6.167 1.00 73.44 100 ALA A CA 1
ATOM 756 C C . ALA A 1 100 ? 16.388 -6.771 7.606 1.00 73.44 100 ALA A C 1
ATOM 758 O O . ALA A 1 100 ? 16.384 -5.657 8.124 1.00 73.44 100 ALA A O 1
ATOM 759 N N . MET A 1 101 ? 16.896 -7.841 8.230 1.00 69.19 101 MET A N 1
ATOM 760 C CA . MET A 1 101 ? 17.548 -7.763 9.550 1.00 69.19 101 MET A CA 1
ATOM 761 C C . MET A 1 101 ? 19.061 -7.565 9.447 1.00 69.19 101 MET A C 1
ATOM 763 O O . MET A 1 101 ? 19.671 -7.087 10.399 1.00 69.19 101 MET A O 1
ATOM 767 N N . ASN A 1 102 ? 19.670 -7.908 8.304 1.00 77.75 102 ASN A N 1
ATOM 768 C CA . ASN A 1 102 ? 21.093 -7.694 8.048 1.00 77.75 102 ASN A CA 1
ATOM 769 C C . ASN A 1 102 ? 21.342 -7.049 6.673 1.00 77.75 102 ASN A C 1
ATOM 771 O O . ASN A 1 102 ? 20.668 -7.362 5.692 1.00 77.75 102 ASN A O 1
ATOM 775 N N . ALA A 1 103 ? 22.352 -6.178 6.591 1.00 80.44 103 ALA A N 1
ATOM 776 C CA . ALA A 1 103 ? 22.662 -5.388 5.392 1.00 80.44 103 ALA A CA 1
ATOM 777 C C . ALA A 1 103 ? 23.011 -6.258 4.174 1.00 80.44 103 ALA A C 1
ATOM 779 O O . ALA A 1 103 ? 22.548 -6.031 3.063 1.00 80.44 103 ALA A O 1
ATOM 780 N N . ASN A 1 104 ? 23.757 -7.327 4.419 1.00 76.31 104 ASN A N 1
ATOM 781 C CA . ASN A 1 104 ? 24.182 -8.335 3.455 1.00 76.31 104 ASN A CA 1
ATOM 782 C C . ASN A 1 104 ? 23.050 -9.237 2.930 1.00 76.31 104 ASN A C 1
ATOM 784 O O . ASN A 1 104 ? 23.308 -10.074 2.072 1.00 76.31 104 ASN A O 1
ATOM 788 N N . GLN A 1 105 ? 21.811 -9.085 3.411 1.00 79.94 105 GLN A N 1
ATOM 789 C CA . GLN A 1 105 ? 20.651 -9.726 2.782 1.00 79.94 105 GLN A CA 1
ATOM 790 C C . GLN A 1 105 ? 20.084 -8.899 1.617 1.00 79.94 105 GLN A C 1
ATOM 792 O O . GLN A 1 105 ? 19.292 -9.436 0.845 1.00 79.94 105 GLN A O 1
ATOM 797 N N . ASN A 1 106 ? 20.480 -7.625 1.503 1.00 86.00 106 ASN A N 1
ATOM 798 C CA . ASN A 1 106 ? 20.090 -6.723 0.427 1.00 86.00 106 ASN A CA 1
ATOM 799 C C . ASN A 1 106 ? 21.238 -6.601 -0.581 1.00 86.00 106 ASN A C 1
ATOM 801 O O . ASN A 1 106 ? 22.313 -6.074 -0.265 1.00 86.00 106 ASN A O 1
ATOM 805 N N . THR A 1 107 ? 21.016 -7.081 -1.801 1.00 86.81 107 THR A N 1
ATOM 806 C CA . THR A 1 107 ? 22.042 -7.103 -2.846 1.00 86.81 107 THR A CA 1
ATOM 807 C C . THR A 1 107 ? 21.436 -6.762 -4.194 1.00 86.81 107 THR A C 1
ATOM 809 O O . THR A 1 107 ? 20.473 -7.384 -4.624 1.00 86.81 107 THR A O 1
ATOM 812 N N . LEU A 1 108 ? 22.026 -5.792 -4.882 1.00 91.75 108 LEU A N 1
ATOM 813 C CA . LEU A 1 108 ? 21.771 -5.531 -6.291 1.00 91.75 108 LEU A CA 1
ATOM 814 C C . LEU A 1 108 ? 22.782 -6.312 -7.133 1.00 91.75 108 LEU A C 1
ATOM 816 O O . LEU A 1 108 ? 23.986 -6.219 -6.904 1.00 91.75 108 LEU A O 1
ATOM 820 N N . TYR A 1 109 ? 22.301 -7.002 -8.155 1.00 90.62 109 TYR A N 1
ATOM 821 C CA . TYR A 1 109 ? 23.098 -7.526 -9.253 1.00 90.62 109 TYR A CA 1
ATOM 822 C C . TYR A 1 109 ? 22.747 -6.780 -10.536 1.00 90.62 109 TYR A C 1
ATOM 824 O O . TYR A 1 109 ? 21.574 -6.544 -10.813 1.00 90.62 109 TYR A O 1
ATOM 832 N N . VAL A 1 110 ? 23.757 -6.418 -11.324 1.00 91.88 110 VAL A N 1
ATOM 833 C CA . VAL A 1 110 ? 23.586 -5.765 -12.629 1.00 91.88 110 VAL A CA 1
ATOM 834 C C . VAL A 1 110 ? 24.500 -6.430 -13.644 1.00 91.88 110 VAL A C 1
ATOM 836 O O . VAL A 1 110 ? 25.702 -6.555 -13.410 1.00 91.88 110 VAL A O 1
ATOM 839 N N . GLY A 1 111 ? 23.938 -6.848 -14.771 1.00 90.12 111 GLY A N 1
ATOM 840 C CA . GLY A 1 111 ? 24.645 -7.427 -15.905 1.00 90.12 111 GLY A CA 1
ATOM 841 C C . GLY A 1 111 ? 24.673 -6.472 -17.095 1.00 90.12 111 GLY A C 1
ATOM 842 O O . GLY A 1 111 ? 23.649 -5.877 -17.422 1.00 90.12 111 GLY A O 1
ATOM 843 N N . PHE A 1 112 ? 25.826 -6.349 -17.756 1.00 89.88 112 PHE A N 1
ATOM 844 C CA . PHE A 1 112 ? 25.978 -5.591 -19.005 1.00 89.88 112 PHE A CA 1
ATOM 845 C C . PHE A 1 112 ? 26.641 -6.439 -20.078 1.00 89.88 112 PHE A C 1
ATOM 847 O O . PHE A 1 112 ? 27.710 -7.021 -19.845 1.00 89.88 112 PHE A O 1
ATOM 854 N N . GLU A 1 113 ? 26.023 -6.511 -21.258 1.00 84.81 113 GLU A N 1
ATOM 855 C CA . GLU A 1 113 ? 26.661 -7.146 -22.406 1.00 84.81 113 GLU A CA 1
ATOM 856 C C . GLU A 1 113 ? 27.698 -6.183 -22.978 1.00 84.81 113 GLU A C 1
ATOM 858 O O . GLU A 1 113 ? 27.396 -5.024 -23.259 1.00 84.81 113 GLU A O 1
ATOM 863 N N . ARG A 1 114 ? 28.938 -6.656 -23.128 1.00 79.19 114 ARG A N 1
ATOM 864 C CA . ARG A 1 114 ? 30.049 -5.829 -23.601 1.00 79.19 114 ARG A CA 1
ATOM 865 C C . ARG A 1 114 ? 30.351 -6.155 -25.055 1.00 79.19 114 ARG A C 1
ATOM 867 O O . ARG A 1 114 ? 30.600 -7.313 -25.393 1.00 79.19 114 ARG A O 1
ATOM 874 N N . ALA A 1 115 ? 30.399 -5.137 -25.914 1.00 69.75 115 ALA A N 1
ATOM 875 C CA . ALA A 1 115 ? 30.769 -5.341 -27.311 1.00 69.75 115 ALA A CA 1
ATOM 876 C C . ALA A 1 115 ? 32.248 -5.752 -27.477 1.00 69.75 115 ALA A C 1
ATOM 878 O O . ALA A 1 115 ? 33.066 -5.665 -26.556 1.00 69.75 115 ALA A O 1
ATOM 879 N N . GLY A 1 116 ? 32.607 -6.185 -28.690 1.00 67.25 116 GLY A N 1
ATOM 880 C CA . GLY A 1 116 ? 33.995 -6.477 -29.068 1.00 67.25 116 GLY A CA 1
ATOM 881 C C . GLY A 1 116 ? 34.561 -7.790 -28.515 1.00 67.25 116 GLY A C 1
ATOM 882 O O . GLY A 1 116 ? 35.776 -7.947 -28.472 1.00 67.25 116 GLY A O 1
ATOM 883 N N . GLY A 1 117 ? 33.707 -8.725 -28.082 1.00 67.62 117 GLY A N 1
ATOM 884 C CA . GLY A 1 117 ? 34.129 -10.053 -27.617 1.00 67.62 117 GLY A CA 1
ATOM 885 C C . GLY A 1 117 ? 34.697 -10.090 -26.194 1.00 67.62 117 GLY A C 1
ATOM 886 O O . GLY A 1 117 ? 35.247 -11.109 -25.791 1.00 67.62 117 GLY A O 1
ATOM 887 N N . ALA A 1 118 ? 34.549 -9.011 -25.417 1.00 73.94 118 ALA A N 1
ATOM 888 C CA . ALA A 1 118 ? 35.049 -8.915 -24.040 1.00 73.94 118 ALA A CA 1
ATOM 889 C C . ALA A 1 118 ? 34.258 -9.754 -23.013 1.00 73.94 118 ALA A C 1
ATOM 891 O O . ALA A 1 118 ? 34.616 -9.766 -21.834 1.00 73.94 118 ALA A O 1
ATOM 892 N N . GLY A 1 119 ? 33.199 -10.434 -23.462 1.00 78.56 119 GLY A N 1
ATOM 893 C CA . GLY A 1 119 ? 32.278 -11.193 -22.626 1.00 78.56 119 GLY A CA 1
ATOM 894 C C . GLY A 1 119 ? 31.357 -10.294 -21.785 1.00 78.56 119 GLY A C 1
ATOM 895 O O . GLY A 1 119 ? 31.701 -9.148 -21.483 1.00 78.56 119 GLY A O 1
ATOM 896 N N . PRO A 1 120 ? 30.169 -10.784 -21.407 1.00 85.19 120 PRO A N 1
ATOM 897 C CA . PRO A 1 120 ? 29.293 -10.092 -20.467 1.00 85.19 120 PRO A CA 1
ATOM 898 C C . PRO A 1 120 ? 29.976 -9.911 -19.104 1.00 85.19 120 PRO A C 1
ATOM 900 O O . PRO A 1 120 ? 30.839 -10.700 -18.714 1.00 85.19 120 PRO A O 1
ATOM 903 N N . MET A 1 121 ? 29.591 -8.872 -18.363 1.00 88.38 121 MET A N 1
ATOM 904 C CA . MET A 1 121 ? 30.043 -8.668 -16.983 1.00 88.38 121 MET A CA 1
ATOM 905 C C . MET A 1 121 ? 28.868 -8.582 -16.023 1.00 88.38 121 MET A C 1
ATOM 907 O O . MET A 1 121 ? 27.796 -8.122 -16.408 1.00 88.38 121 MET A O 1
ATOM 911 N N . VAL A 1 122 ? 29.104 -8.973 -14.772 1.00 89.38 122 VAL A N 1
ATOM 912 C CA . VAL A 1 122 ? 28.144 -8.864 -13.671 1.00 89.38 122 VAL A CA 1
ATOM 913 C C . VAL A 1 122 ? 28.783 -8.103 -12.521 1.00 89.38 122 VAL A C 1
ATOM 915 O O . VAL A 1 122 ? 29.920 -8.374 -12.126 1.00 89.38 122 VAL A O 1
ATOM 918 N N . ILE A 1 123 ? 28.035 -7.145 -11.991 1.00 92.25 123 ILE A N 1
ATOM 919 C CA . ILE A 1 123 ? 28.395 -6.305 -10.857 1.00 92.25 123 ILE A CA 1
ATOM 920 C C . ILE A 1 123 ? 27.444 -6.648 -9.717 1.00 92.25 123 ILE A C 1
ATOM 922 O O . ILE A 1 123 ? 26.235 -6.689 -9.919 1.00 92.25 123 ILE A O 1
ATOM 926 N N . SER A 1 124 ? 27.981 -6.877 -8.523 1.00 91.50 124 SER A N 1
ATOM 927 C CA . SER A 1 124 ? 27.196 -7.004 -7.296 1.00 91.50 124 SER A CA 1
ATOM 928 C C . SER A 1 124 ? 27.413 -5.779 -6.419 1.00 91.50 124 SER A C 1
ATOM 930 O O . SER A 1 124 ? 28.564 -5.414 -6.171 1.00 91.50 124 SER A O 1
ATOM 932 N N . VAL A 1 125 ? 26.344 -5.208 -5.882 1.00 92.25 125 VAL A N 1
ATOM 933 C CA . VAL A 1 125 ? 26.380 -4.121 -4.903 1.00 92.25 125 VAL A CA 1
ATOM 934 C C . VAL A 1 125 ? 25.620 -4.567 -3.661 1.00 92.25 125 VAL A C 1
ATOM 936 O O . VAL A 1 125 ? 24.419 -4.808 -3.724 1.00 92.25 125 VAL A O 1
ATOM 939 N N . SER A 1 126 ? 26.311 -4.695 -2.532 1.00 88.81 126 SER A N 1
ATOM 940 C CA . SER A 1 126 ? 25.686 -5.014 -1.241 1.00 88.81 126 SER A CA 1
ATOM 941 C C . SER A 1 126 ? 25.627 -3.788 -0.339 1.00 88.81 126 SER A C 1
ATOM 943 O O . SER A 1 126 ? 26.523 -2.934 -0.376 1.00 88.81 126 SER A O 1
ATOM 945 N N . LEU A 1 127 ? 24.592 -3.723 0.502 1.00 87.88 127 LEU A N 1
ATOM 946 C CA . LEU A 1 127 ? 24.496 -2.693 1.532 1.00 87.88 127 LEU A CA 1
ATOM 947 C C . LEU A 1 127 ? 25.602 -2.910 2.582 1.00 87.88 127 LEU A C 1
ATOM 949 O O . LEU A 1 127 ? 25.755 -4.024 3.088 1.00 87.88 127 LEU A O 1
ATOM 953 N N . PRO A 1 128 ? 26.365 -1.864 2.948 1.00 85.81 128 PRO A N 1
ATOM 954 C CA . PRO A 1 128 ? 27.395 -1.968 3.982 1.00 85.81 128 PRO A CA 1
ATOM 955 C C . PRO A 1 128 ? 26.814 -1.932 5.405 1.00 85.81 128 PRO A C 1
ATOM 957 O O . PRO A 1 128 ? 27.466 -2.362 6.353 1.00 85.81 128 PRO A O 1
ATOM 960 N N . THR A 1 129 ? 25.603 -1.396 5.570 1.00 85.69 129 THR A N 1
ATOM 961 C CA . THR A 1 129 ? 24.920 -1.222 6.856 1.00 85.69 129 THR A CA 1
ATOM 962 C C . THR A 1 129 ? 23.401 -1.201 6.656 1.00 85.69 129 THR A C 1
ATOM 964 O O . THR A 1 129 ? 22.928 -1.091 5.528 1.00 85.69 129 THR A O 1
ATOM 967 N N . LEU A 1 130 ? 22.645 -1.332 7.747 1.00 82.06 130 LEU A N 1
ATOM 968 C CA . LEU A 1 130 ? 21.216 -0.994 7.821 1.00 82.06 130 LEU A CA 1
ATOM 969 C C . LEU A 1 130 ? 20.984 0.263 8.668 1.00 82.06 130 LEU A C 1
ATOM 971 O O . LEU A 1 130 ? 19.856 0.589 9.002 1.00 82.06 130 LEU A O 1
ATOM 975 N N . VAL A 1 131 ? 22.038 0.959 9.086 1.00 84.62 131 VAL A N 1
ATOM 976 C CA . VAL A 1 131 ? 21.881 2.240 9.777 1.00 84.62 131 VAL A CA 1
ATOM 977 C C . VAL A 1 131 ? 21.477 3.289 8.739 1.00 84.62 131 VAL A C 1
ATOM 979 O O . VAL A 1 131 ? 22.138 3.354 7.698 1.00 84.62 131 VAL A O 1
ATOM 982 N N . PRO A 1 132 ? 20.435 4.105 9.003 1.00 82.81 132 PRO A N 1
ATOM 983 C CA . PRO A 1 132 ? 20.068 5.210 8.132 1.00 82.81 132 PRO A CA 1
ATOM 984 C C . PRO A 1 132 ? 21.284 6.061 7.796 1.00 82.81 132 PRO A C 1
ATOM 986 O O . PRO A 1 132 ? 22.021 6.496 8.685 1.00 82.81 132 PRO A O 1
ATOM 989 N N . SER A 1 133 ? 21.521 6.255 6.509 1.00 81.12 133 SER A N 1
ATOM 990 C CA . SER A 1 133 ? 22.687 6.970 6.034 1.00 81.12 133 SER A CA 1
ATOM 991 C C . SER A 1 133 ? 22.457 7.466 4.618 1.00 81.12 133 SER A C 1
ATOM 993 O O . SER A 1 133 ? 21.963 6.745 3.747 1.00 81.12 133 SER A O 1
ATOM 995 N N . GLU A 1 134 ? 22.824 8.721 4.410 1.00 78.06 134 GLU A N 1
ATOM 996 C CA . GLU A 1 134 ? 22.856 9.346 3.101 1.00 78.06 134 GLU A CA 1
ATOM 997 C C . GLU A 1 134 ? 24.240 9.102 2.491 1.00 78.06 134 GLU A C 1
ATOM 999 O O . GLU A 1 134 ? 25.257 9.275 3.162 1.00 78.06 134 GLU A O 1
ATOM 1004 N N . ASP A 1 135 ? 24.264 8.684 1.226 1.00 77.19 135 ASP A N 1
ATOM 1005 C CA . ASP A 1 135 ? 25.471 8.641 0.400 1.00 77.19 135 ASP A CA 1
ATOM 1006 C C . ASP A 1 135 ? 26.627 7.731 0.888 1.00 77.19 135 ASP A C 1
ATOM 1008 O O . ASP A 1 135 ? 27.800 8.111 0.885 1.00 77.19 135 ASP A O 1
ATOM 1012 N N . VAL A 1 136 ? 26.340 6.483 1.280 1.00 87.06 136 VAL A N 1
ATOM 1013 C CA . VAL A 1 136 ? 27.397 5.526 1.670 1.00 87.06 136 VAL A CA 1
ATOM 1014 C C . VAL A 1 136 ? 27.981 4.827 0.447 1.00 87.06 136 VAL A C 1
ATOM 1016 O O . VAL A 1 136 ? 27.261 4.419 -0.463 1.00 87.06 136 VAL A O 1
ATOM 1019 N N . ALA A 1 137 ? 29.295 4.603 0.431 1.00 85.88 137 ALA A N 1
ATOM 1020 C CA . ALA A 1 137 ? 29.918 3.747 -0.573 1.00 85.88 137 ALA A CA 1
ATOM 1021 C C . ALA A 1 137 ? 29.386 2.303 -0.471 1.00 85.88 137 ALA A C 1
ATOM 1023 O O . ALA A 1 137 ? 29.512 1.651 0.567 1.00 85.88 137 ALA A O 1
ATOM 1024 N N . GLY A 1 138 ? 28.807 1.793 -1.561 1.00 81.56 138 GLY A N 1
ATOM 1025 C CA . GLY A 1 138 ? 28.366 0.400 -1.636 1.00 81.56 138 GLY A CA 1
ATOM 1026 C C . GLY A 1 138 ? 29.542 -0.577 -1.657 1.00 81.56 138 GLY A C 1
ATOM 1027 O O . GLY A 1 138 ? 30.600 -0.278 -2.218 1.00 81.56 138 GLY A O 1
ATOM 1028 N N . SER A 1 139 ? 29.356 -1.774 -1.094 1.00 89.00 139 SER A N 1
ATOM 1029 C CA . SER A 1 139 ? 30.327 -2.857 -1.275 1.00 89.00 139 SER A CA 1
ATOM 1030 C C . SER A 1 139 ? 30.144 -3.438 -2.674 1.00 89.00 139 SER A C 1
ATOM 1032 O O . SER A 1 139 ? 29.131 -4.085 -2.945 1.00 89.00 139 SER A O 1
ATOM 1034 N N . THR A 1 140 ? 31.085 -3.150 -3.576 1.00 92.50 140 THR A N 1
ATOM 1035 C CA . THR A 1 140 ? 30.990 -3.530 -4.990 1.00 92.50 140 THR A CA 1
ATOM 1036 C C . THR A 1 140 ? 31.983 -4.631 -5.350 1.00 92.50 140 THR A C 1
ATOM 1038 O O . THR A 1 140 ? 33.142 -4.603 -4.941 1.00 92.50 140 THR A O 1
ATOM 1041 N N . THR A 1 141 ? 31.536 -5.598 -6.151 1.00 92.06 141 THR A N 1
ATOM 1042 C CA . THR A 1 141 ? 32.419 -6.541 -6.853 1.00 92.06 141 THR A CA 1
ATOM 1043 C C . THR A 1 141 ? 31.988 -6.636 -8.310 1.00 92.06 141 THR A C 1
ATOM 1045 O O . THR A 1 141 ? 30.809 -6.455 -8.611 1.00 92.06 141 THR A O 1
ATOM 1048 N N . ALA A 1 142 ? 32.926 -6.891 -9.219 1.00 92.00 142 ALA A N 1
ATOM 1049 C CA . ALA A 1 142 ? 32.636 -7.069 -10.635 1.00 92.00 142 ALA A CA 1
ATOM 1050 C C . ALA A 1 142 ? 33.421 -8.245 -11.190 1.00 92.00 142 ALA A C 1
ATOM 1052 O O . ALA A 1 142 ? 34.595 -8.416 -10.866 1.00 92.00 142 ALA A O 1
ATOM 1053 N N . ASN A 1 143 ? 32.778 -9.047 -12.030 1.00 91.25 143 ASN A N 1
ATOM 1054 C CA . ASN A 1 143 ? 33.361 -10.259 -12.588 1.00 91.25 143 ASN A CA 1
ATOM 1055 C C . ASN A 1 143 ? 32.894 -10.450 -14.034 1.00 91.25 143 ASN A C 1
ATOM 1057 O O . ASN A 1 143 ? 31.826 -9.971 -14.426 1.00 91.25 143 ASN A O 1
ATOM 1061 N N . VAL A 1 144 ? 33.693 -11.160 -14.828 1.00 88.31 144 VAL A N 1
ATOM 1062 C CA . VAL A 1 144 ? 33.254 -11.672 -16.134 1.00 88.31 144 VAL A CA 1
ATOM 1063 C C . VAL A 1 144 ? 32.166 -12.720 -15.909 1.00 88.31 144 VAL A C 1
ATOM 1065 O O . VAL A 1 144 ? 32.263 -13.505 -14.971 1.00 88.31 144 VAL A O 1
ATOM 1068 N N . LEU A 1 145 ? 31.149 -12.756 -16.762 1.00 84.69 145 LEU A N 1
ATOM 1069 C CA . LEU A 1 145 ? 30.191 -13.852 -16.807 1.00 84.69 145 LEU A CA 1
ATOM 1070 C C . LEU A 1 145 ? 30.630 -14.850 -17.882 1.00 84.69 145 LEU A C 1
ATOM 1072 O O . LEU A 1 145 ? 30.737 -14.509 -19.061 1.00 84.69 145 LEU A O 1
ATOM 1076 N N . ASN A 1 146 ? 30.909 -16.078 -17.461 1.00 82.44 146 ASN A N 1
ATOM 1077 C CA . ASN A 1 146 ? 31.280 -17.162 -18.359 1.00 82.44 146 ASN A CA 1
ATOM 1078 C C . ASN A 1 146 ? 30.048 -17.678 -19.122 1.00 82.44 146 ASN A C 1
ATOM 1080 O O . ASN A 1 146 ? 28.908 -17.515 -18.689 1.00 82.44 146 ASN A O 1
ATOM 1084 N N . ASN A 1 147 ? 30.273 -18.363 -20.246 1.00 77.25 147 ASN A N 1
ATOM 1085 C CA . ASN A 1 147 ? 29.194 -18.928 -21.072 1.00 77.25 147 ASN A CA 1
ATOM 1086 C C . ASN A 1 147 ? 28.347 -19.995 -20.352 1.00 77.25 147 ASN A C 1
ATOM 1088 O O . ASN A 1 147 ? 27.269 -20.329 -20.830 1.00 77.25 147 ASN A O 1
ATOM 1092 N N . ASP A 1 148 ? 28.840 -20.551 -19.243 1.00 73.00 148 ASP A N 1
ATOM 1093 C CA . ASP A 1 148 ? 28.120 -21.505 -18.392 1.00 73.00 148 ASP A CA 1
ATOM 1094 C C . ASP A 1 148 ? 27.299 -20.824 -17.277 1.00 73.00 148 ASP A C 1
ATOM 1096 O O . ASP A 1 148 ? 26.703 -21.508 -16.448 1.00 73.00 148 ASP A O 1
ATOM 1100 N N . GLY A 1 149 ? 27.268 -19.485 -17.244 1.00 72.62 149 GLY A N 1
ATOM 1101 C CA . GLY A 1 149 ? 26.578 -18.690 -16.226 1.00 72.62 149 GLY A CA 1
ATOM 1102 C C . GLY A 1 149 ? 27.369 -18.485 -14.929 1.00 72.62 149 GLY A C 1
ATOM 1103 O O . GLY A 1 149 ? 26.898 -17.784 -14.035 1.00 72.62 149 GLY A O 1
ATOM 1104 N N . SER A 1 150 ? 28.569 -19.059 -14.801 1.00 78.56 150 SER A N 1
ATOM 1105 C CA . SER A 1 150 ? 29.427 -18.849 -13.632 1.00 78.56 150 SER A CA 1
ATOM 1106 C C . SER A 1 150 ? 30.157 -17.504 -13.685 1.00 78.56 150 SER A C 1
ATOM 1108 O O . SER A 1 150 ? 30.405 -16.942 -14.757 1.00 78.56 150 SER A O 1
ATOM 1110 N N . LEU A 1 151 ? 30.543 -16.984 -12.516 1.00 81.19 151 LEU A N 1
ATOM 1111 C CA . LEU A 1 151 ? 31.445 -15.839 -12.461 1.00 81.19 151 LEU A CA 1
ATOM 1112 C C . LEU A 1 151 ? 32.885 -16.271 -12.743 1.00 81.19 151 LEU A C 1
ATOM 1114 O O . LEU A 1 151 ? 33.444 -17.129 -12.062 1.00 81.19 151 LEU A O 1
ATOM 1118 N N . GLY A 1 152 ? 33.476 -15.645 -13.751 1.00 85.38 152 GLY A N 1
ATOM 1119 C CA . GLY A 1 152 ? 34.874 -15.771 -14.123 1.00 85.38 152 GLY A CA 1
ATOM 1120 C C . GLY A 1 152 ? 35.774 -14.809 -13.353 1.00 85.38 152 GLY A C 1
ATOM 1121 O O . GLY A 1 152 ? 35.578 -14.531 -12.173 1.00 85.38 152 GLY A O 1
ATOM 1122 N N . ALA A 1 153 ? 36.807 -14.310 -14.031 1.00 90.00 153 ALA A N 1
ATOM 1123 C CA . ALA A 1 153 ? 37.809 -13.448 -13.415 1.00 90.00 153 ALA A CA 1
ATOM 1124 C C . ALA A 1 153 ? 37.209 -12.134 -12.885 1.00 90.00 153 ALA A C 1
ATOM 1126 O O . ALA A 1 153 ? 36.370 -11.509 -13.542 1.00 90.00 153 ALA A O 1
ATOM 1127 N N . ALA A 1 154 ? 37.711 -11.693 -11.729 1.00 91.75 154 ALA A N 1
ATOM 1128 C CA . ALA A 1 154 ? 37.392 -10.387 -11.172 1.00 91.75 154 ALA A CA 1
ATOM 1129 C C . ALA A 1 154 ? 37.856 -9.265 -12.113 1.00 91.75 154 ALA A C 1
ATOM 1131 O O . ALA A 1 154 ? 38.962 -9.291 -12.658 1.00 91.75 154 ALA A O 1
ATOM 1132 N N . LEU A 1 155 ? 37.003 -8.260 -12.279 1.00 90.69 155 LEU A N 1
ATOM 1133 C CA . LEU A 1 155 ? 37.247 -7.076 -13.087 1.00 90.69 155 LEU A CA 1
ATOM 1134 C C . LEU A 1 155 ? 37.582 -5.900 -12.170 1.00 90.69 155 LEU A C 1
ATOM 1136 O O . LEU A 1 155 ? 36.828 -5.573 -11.257 1.00 90.69 155 LEU A O 1
ATOM 1140 N N . ASN A 1 156 ? 38.697 -5.223 -12.443 1.00 92.19 156 ASN A N 1
ATOM 1141 C CA . ASN A 1 156 ? 39.016 -3.964 -11.781 1.00 92.19 156 ASN A CA 1
ATOM 1142 C C . ASN A 1 156 ? 38.360 -2.810 -12.547 1.00 92.19 156 ASN A C 1
ATOM 1144 O O . ASN A 1 156 ? 38.820 -2.442 -13.629 1.00 92.19 156 ASN A O 1
ATOM 1148 N N . LEU A 1 157 ? 37.280 -2.261 -11.993 1.00 91.50 157 LEU A N 1
ATOM 1149 C CA . LEU A 1 157 ? 36.486 -1.194 -12.599 1.00 91.50 157 LEU A CA 1
ATOM 1150 C C . LEU A 1 157 ? 36.536 0.049 -11.697 1.00 91.50 157 LEU A C 1
ATOM 1152 O O . LEU A 1 157 ? 35.689 0.190 -10.815 1.00 91.50 157 LEU A O 1
ATOM 1156 N N . PRO A 1 158 ? 37.502 0.972 -11.896 1.00 92.12 158 PRO A N 1
ATOM 1157 C CA . PRO A 1 158 ? 37.698 2.112 -10.995 1.00 92.12 158 PRO A CA 1
ATOM 1158 C C . PRO A 1 158 ? 36.456 2.992 -10.817 1.00 92.12 158 PRO A C 1
ATOM 1160 O O . PRO A 1 158 ? 36.238 3.542 -9.740 1.00 92.12 158 PRO A O 1
ATOM 1163 N N . TRP A 1 159 ? 35.614 3.095 -11.848 1.00 91.19 159 TRP A N 1
ATOM 1164 C CA . TRP A 1 159 ? 34.385 3.889 -11.820 1.00 91.19 159 TRP A CA 1
ATOM 1165 C C . TRP A 1 159 ? 33.333 3.364 -10.826 1.00 91.19 159 TRP A C 1
ATOM 1167 O O . TRP A 1 159 ? 32.465 4.132 -10.420 1.00 91.19 159 TRP A O 1
ATOM 1177 N N . LEU A 1 160 ? 33.427 2.110 -10.354 1.00 93.12 160 LEU A N 1
ATOM 1178 C CA . LEU A 1 160 ? 32.536 1.584 -9.310 1.00 93.12 160 LEU A CA 1
ATOM 1179 C C . LEU A 1 160 ? 32.666 2.324 -7.977 1.00 93.12 160 LEU A C 1
ATOM 1181 O O . LEU A 1 160 ? 31.720 2.317 -7.193 1.00 93.12 160 LEU A O 1
ATOM 1185 N N 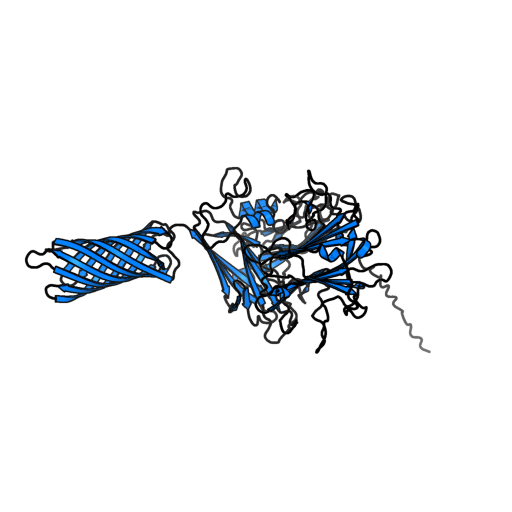. SER A 1 161 ? 33.786 3.016 -7.747 1.00 91.75 161 SER A N 1
ATOM 1186 C CA . SER A 1 161 ? 33.973 3.916 -6.601 1.00 91.75 161 SER A CA 1
ATOM 1187 C C . SER A 1 161 ? 32.968 5.074 -6.547 1.00 91.75 161 SER A C 1
ATOM 1189 O O . SER A 1 161 ? 32.793 5.659 -5.481 1.00 91.75 161 SER A O 1
ATOM 1191 N N . ASN A 1 162 ? 32.262 5.368 -7.645 1.00 91.81 162 ASN A N 1
ATOM 1192 C CA . ASN A 1 162 ? 31.176 6.353 -7.706 1.00 91.81 162 ASN A CA 1
ATOM 1193 C C . ASN A 1 162 ? 29.796 5.755 -7.370 1.00 91.81 162 ASN A C 1
ATOM 1195 O O . ASN A 1 162 ? 28.787 6.458 -7.428 1.00 91.81 162 ASN A O 1
ATOM 1199 N N . THR A 1 163 ? 29.730 4.460 -7.042 1.00 93.69 163 THR A N 1
ATOM 1200 C CA . THR A 1 163 ? 28.489 3.798 -6.623 1.00 93.69 163 THR A CA 1
ATOM 1201 C C . THR A 1 163 ? 28.127 4.224 -5.209 1.00 93.69 163 THR A C 1
ATOM 1203 O O . THR A 1 163 ? 28.979 4.223 -4.311 1.00 93.69 163 THR A O 1
ATOM 1206 N N . ARG A 1 164 ? 26.859 4.575 -5.008 1.00 92.31 164 ARG A N 1
ATOM 1207 C CA . ARG A 1 164 ? 26.338 5.052 -3.727 1.00 92.31 164 ARG A CA 1
ATOM 1208 C C . ARG A 1 164 ? 25.091 4.308 -3.316 1.00 92.31 164 ARG A C 1
ATOM 1210 O O . ARG A 1 164 ? 24.286 3.907 -4.153 1.00 92.31 164 ARG A O 1
ATOM 1217 N N . VAL A 1 165 ? 24.979 4.106 -2.015 1.00 91.50 165 VAL A N 1
ATOM 1218 C CA . VAL A 1 165 ? 23.893 3.406 -1.352 1.00 91.50 165 VAL A CA 1
ATOM 1219 C C . VAL A 1 165 ? 23.252 4.368 -0.365 1.00 91.50 165 VAL A C 1
ATOM 1221 O O . VAL A 1 165 ? 23.929 4.978 0.460 1.00 91.50 165 VAL A O 1
ATOM 1224 N N . TRP A 1 166 ? 21.937 4.485 -0.465 1.00 90.00 166 TRP A N 1
ATOM 1225 C CA . TRP A 1 166 ? 21.102 5.374 0.330 1.00 90.00 166 TRP A CA 1
ATOM 1226 C C . TRP A 1 166 ? 20.236 4.519 1.234 1.00 90.00 166 TRP A C 1
ATOM 1228 O O . TRP A 1 166 ? 19.593 3.603 0.731 1.00 90.00 166 TRP A O 1
ATOM 1238 N N . ILE A 1 167 ? 20.207 4.784 2.536 1.00 87.38 167 ILE A N 1
ATOM 1239 C CA . ILE A 1 167 ? 19.427 4.005 3.505 1.00 87.38 167 ILE A CA 1
ATOM 1240 C C . ILE A 1 167 ? 18.577 4.993 4.301 1.00 87.38 167 ILE A C 1
ATOM 1242 O O . ILE A 1 167 ? 19.117 5.880 4.961 1.00 87.38 167 ILE A O 1
ATOM 1246 N N . ASN A 1 168 ? 17.254 4.875 4.206 1.00 74.88 168 ASN A N 1
ATOM 1247 C CA . ASN A 1 168 ? 16.346 5.927 4.662 1.00 74.88 168 ASN A CA 1
ATOM 1248 C C . ASN A 1 168 ? 16.217 6.023 6.199 1.00 74.88 168 ASN A C 1
ATOM 1250 O O . ASN A 1 168 ? 16.479 5.068 6.930 1.00 74.88 168 ASN A O 1
ATOM 1254 N N . ASN A 1 169 ? 15.793 7.199 6.673 1.00 50.88 169 ASN A N 1
ATOM 1255 C CA . ASN A 1 169 ? 15.621 7.619 8.072 1.00 50.88 169 ASN A CA 1
ATOM 1256 C C . ASN A 1 169 ? 14.127 7.929 8.324 1.00 50.88 169 ASN A C 1
ATOM 1258 O O . ASN A 1 169 ? 13.528 8.594 7.478 1.00 50.88 169 ASN A O 1
ATOM 1262 N N . PRO A 1 170 ? 13.487 7.516 9.443 1.00 45.75 170 PRO A N 1
ATOM 1263 C CA . PRO A 1 170 ? 14.040 6.909 10.666 1.00 45.75 170 PRO A CA 1
ATOM 1264 C C . PRO A 1 170 ? 14.005 5.388 10.751 1.00 45.75 170 PRO A C 1
ATOM 1266 O O . PRO A 1 170 ? 14.579 4.820 11.677 1.00 45.75 170 PRO A O 1
ATOM 1269 N N . THR A 1 171 ? 13.376 4.718 9.796 1.00 57.12 171 THR A N 1
ATOM 1270 C CA . THR A 1 171 ? 13.413 3.260 9.684 1.00 57.12 171 THR A CA 1
ATOM 1271 C C . THR A 1 171 ? 14.170 2.886 8.424 1.00 57.12 171 THR A C 1
ATOM 1273 O O . THR A 1 171 ? 13.846 3.361 7.343 1.00 57.12 171 THR A O 1
ATOM 1276 N N . ALA A 1 172 ? 15.168 2.013 8.559 1.00 59.16 172 ALA A N 1
ATOM 1277 C CA . ALA A 1 172 ? 15.924 1.444 7.446 1.00 59.16 172 ALA A CA 1
ATOM 1278 C C . ALA A 1 172 ? 15.117 0.369 6.704 1.00 59.16 172 ALA A C 1
ATOM 1280 O O . ALA A 1 172 ? 15.579 -0.744 6.476 1.00 59.16 172 ALA A O 1
ATOM 1281 N N . ASN A 1 173 ? 13.868 0.697 6.389 1.00 73.00 173 ASN A N 1
ATOM 1282 C CA . ASN A 1 173 ? 12.942 -0.138 5.645 1.00 73.00 173 ASN A CA 1
ATOM 1283 C C . ASN A 1 173 ? 12.883 0.258 4.167 1.00 73.00 173 ASN A C 1
ATOM 1285 O O . ASN A 1 173 ? 12.054 -0.276 3.445 1.00 73.00 173 ASN A O 1
ATOM 1289 N N . SER A 1 174 ? 13.744 1.163 3.705 1.00 84.75 174 SER A N 1
ATOM 1290 C CA . SER A 1 174 ? 13.930 1.466 2.291 1.00 84.75 174 SER A CA 1
ATOM 1291 C C . SER A 1 174 ? 15.391 1.800 2.004 1.00 84.75 174 SER A C 1
ATOM 1293 O O . SER A 1 174 ? 16.126 2.285 2.873 1.00 84.75 174 SER A O 1
ATOM 1295 N N . PHE A 1 175 ? 15.828 1.506 0.784 1.00 89.94 175 PHE A N 1
ATOM 1296 C CA . PHE A 1 175 ? 17.168 1.839 0.328 1.00 89.94 175 PHE A CA 1
ATOM 1297 C C . PHE A 1 175 ? 17.188 2.144 -1.164 1.00 89.94 175 PHE A C 1
ATOM 1299 O O . PHE A 1 175 ? 16.257 1.822 -1.898 1.00 89.94 175 PHE A O 1
ATOM 1306 N N . ALA A 1 176 ? 18.278 2.730 -1.635 1.00 91.44 176 ALA A N 1
ATOM 1307 C CA . ALA A 1 176 ? 18.537 2.852 -3.055 1.00 91.44 176 ALA A CA 1
ATOM 1308 C C . ALA A 1 176 ? 20.005 2.619 -3.381 1.00 91.44 176 ALA A C 1
ATOM 1310 O O . ALA A 1 176 ? 20.878 2.827 -2.541 1.00 91.44 176 ALA A O 1
ATOM 1311 N N . VAL A 1 177 ? 20.273 2.225 -4.619 1.00 94.25 177 VAL A N 1
ATOM 1312 C CA . VAL A 1 177 ? 21.616 2.120 -5.183 1.00 94.25 177 VAL A CA 1
ATOM 1313 C C . VAL A 1 177 ? 21.682 3.007 -6.416 1.00 94.25 177 VAL A C 1
ATOM 1315 O O . VAL A 1 177 ? 20.887 2.836 -7.336 1.00 94.25 177 VAL A O 1
ATOM 1318 N N . GLN A 1 178 ? 22.628 3.941 -6.444 1.00 94.69 178 GLN A N 1
ATOM 1319 C CA . GLN A 1 178 ? 22.898 4.801 -7.592 1.00 94.69 178 GLN A CA 1
ATOM 1320 C C . GLN A 1 178 ? 24.270 4.480 -8.185 1.00 94.69 178 GLN A C 1
ATOM 1322 O O . GLN A 1 178 ? 25.269 4.402 -7.466 1.00 94.69 178 GLN A O 1
ATOM 1327 N N . MET A 1 179 ? 24.322 4.287 -9.503 1.00 95.38 179 MET A N 1
ATOM 1328 C CA . MET A 1 179 ? 25.539 3.954 -10.246 1.00 95.38 179 MET A CA 1
ATOM 1329 C C . MET A 1 179 ? 25.767 4.939 -11.389 1.00 95.38 179 MET A C 1
ATOM 1331 O O . MET A 1 179 ? 24.863 5.215 -12.179 1.00 95.38 179 MET A O 1
ATOM 1335 N N . LEU A 1 180 ? 27.001 5.437 -11.485 1.00 93.69 180 LEU A N 1
ATOM 1336 C CA . LEU A 1 180 ? 27.498 6.188 -12.634 1.00 93.69 180 LEU A CA 1
ATOM 1337 C C . LEU A 1 180 ? 28.323 5.235 -13.502 1.00 93.69 180 LEU A C 1
ATOM 1339 O O . LEU A 1 180 ? 29.399 4.802 -13.086 1.00 93.69 180 LEU A O 1
ATOM 1343 N N . VAL A 1 181 ? 27.824 4.902 -14.690 1.00 93.19 181 VAL A N 1
ATOM 1344 C CA . VAL A 1 181 ? 28.446 3.904 -15.569 1.00 93.19 181 VAL A CA 1
ATOM 1345 C C . VAL A 1 181 ? 28.962 4.580 -16.842 1.00 93.19 181 VAL A C 1
ATOM 1347 O O . VAL A 1 181 ? 28.156 5.069 -17.634 1.00 93.19 181 VAL A O 1
ATOM 1350 N N . PRO A 1 182 ? 30.282 4.600 -17.095 1.00 91.44 182 PRO A N 1
ATOM 1351 C CA . PRO A 1 182 ? 30.809 5.108 -18.356 1.00 91.44 182 PRO A CA 1
ATOM 1352 C C . PRO A 1 182 ? 30.350 4.235 -19.530 1.00 91.44 182 PRO A C 1
ATOM 1354 O O . PRO A 1 182 ? 30.595 3.027 -19.541 1.00 91.44 182 PRO A O 1
ATOM 1357 N N . ILE A 1 183 ? 29.744 4.840 -20.553 1.00 88.00 183 ILE A N 1
ATOM 1358 C CA . ILE A 1 183 ? 29.244 4.169 -21.772 1.00 88.00 183 ILE A CA 1
ATOM 1359 C C . ILE A 1 183 ? 30.374 3.404 -22.481 1.00 88.00 183 ILE A C 1
ATOM 1361 O O . ILE A 1 183 ? 30.173 2.311 -23.012 1.00 88.00 183 ILE A O 1
ATOM 1365 N N . SER A 1 184 ? 31.601 3.923 -22.426 1.00 84.06 184 SER A N 1
ATOM 1366 C CA . SER A 1 184 ? 32.788 3.246 -22.958 1.00 84.06 184 SER A CA 1
ATOM 1367 C C . SER A 1 184 ? 33.173 1.980 -22.180 1.00 84.06 184 SER A C 1
ATOM 1369 O O . SER A 1 184 ? 33.688 1.036 -22.774 1.00 84.06 184 SER A O 1
ATOM 1371 N N . ALA A 1 185 ? 32.905 1.918 -20.870 1.00 77.06 185 ALA A N 1
ATOM 1372 C CA . ALA A 1 185 ? 33.251 0.771 -20.028 1.00 77.06 185 ALA A CA 1
ATOM 1373 C C . ALA A 1 185 ? 32.317 -0.427 -20.261 1.00 77.06 185 ALA A C 1
ATOM 1375 O O . ALA A 1 185 ? 32.760 -1.579 -20.230 1.00 77.06 185 ALA A O 1
ATOM 1376 N N . VAL A 1 186 ? 31.042 -0.147 -20.538 1.00 74.25 186 VAL A N 1
ATOM 1377 C CA . VAL A 1 186 ? 30.045 -1.145 -20.958 1.00 74.25 186 VAL A CA 1
ATOM 1378 C C . VAL A 1 186 ? 30.109 -1.446 -22.461 1.00 74.25 186 VAL A C 1
ATOM 1380 O O . VAL A 1 186 ? 29.533 -2.428 -22.906 1.00 74.25 186 VAL A O 1
ATOM 1383 N N . ASN A 1 187 ? 30.883 -0.667 -23.228 1.00 65.94 187 ASN A N 1
ATOM 1384 C CA . ASN A 1 187 ? 31.103 -0.826 -24.669 1.00 65.94 187 ASN A CA 1
ATOM 1385 C C . ASN A 1 187 ? 29.785 -0.989 -25.448 1.00 65.94 187 ASN A C 1
ATOM 1387 O O . ASN A 1 187 ? 29.629 -1.913 -26.244 1.00 65.94 187 ASN A O 1
ATOM 1391 N N . VAL A 1 188 ? 28.811 -0.120 -25.172 1.00 64.38 188 VAL A N 1
ATOM 1392 C CA . VAL A 1 188 ? 27.508 -0.139 -25.846 1.00 64.38 188 VAL A CA 1
ATOM 1393 C C . VAL A 1 188 ? 27.663 0.353 -27.285 1.00 64.38 188 VAL A C 1
ATOM 1395 O O . VAL A 1 188 ? 28.223 1.419 -27.543 1.00 64.38 188 VAL A O 1
ATOM 1398 N N . SER A 1 189 ? 27.205 -0.429 -28.263 1.00 56.91 189 SER A N 1
ATOM 1399 C CA . SER A 1 189 ? 27.312 -0.048 -29.671 1.00 56.91 189 SER A CA 1
ATOM 1400 C C . SER A 1 189 ? 26.291 1.045 -30.000 1.00 56.91 189 SER A C 1
ATOM 1402 O O . SER A 1 189 ? 25.119 0.745 -30.210 1.00 56.91 189 SER A O 1
ATOM 1404 N N . ALA A 1 190 ? 26.751 2.300 -30.030 1.00 58.38 190 ALA A N 1
ATOM 1405 C CA . ALA A 1 190 ? 26.173 3.521 -30.621 1.00 58.38 190 ALA A CA 1
ATOM 1406 C C . ALA A 1 190 ? 24.708 3.925 -30.323 1.00 58.38 190 ALA A C 1
ATOM 1408 O O . ALA A 1 190 ? 24.359 5.068 -30.599 1.00 58.38 190 ALA A O 1
ATOM 1409 N N . SER A 1 191 ? 23.846 3.073 -29.767 1.00 73.00 191 SER A N 1
ATOM 1410 C CA . SER A 1 191 ? 22.490 3.404 -29.294 1.00 73.00 191 SER A CA 1
ATOM 1411 C C . SER A 1 191 ? 21.875 2.285 -28.455 1.00 73.00 191 SER A C 1
ATOM 1413 O O . SER A 1 191 ? 21.072 2.596 -27.592 1.00 73.00 191 SER A O 1
ATOM 1415 N N . ASN A 1 192 ? 22.229 1.011 -28.675 1.00 82.38 192 ASN A N 1
ATOM 1416 C CA . ASN A 1 192 ? 21.584 -0.133 -28.017 1.00 82.38 192 ASN A CA 1
ATOM 1417 C C . ASN A 1 192 ? 22.579 -0.966 -27.206 1.00 82.38 192 ASN A C 1
ATOM 1419 O O . ASN A 1 192 ? 23.751 -1.077 -27.577 1.00 82.38 192 ASN A O 1
ATOM 1423 N N . PHE A 1 193 ? 22.091 -1.591 -26.139 1.00 85.75 193 PHE A N 1
ATOM 1424 C CA . PHE A 1 193 ? 22.842 -2.544 -25.330 1.00 85.75 193 PHE A CA 1
ATOM 1425 C C . PHE A 1 193 ? 21.932 -3.471 -24.553 1.00 85.75 193 PHE A C 1
ATOM 1427 O O . PHE A 1 193 ? 20.816 -3.089 -24.238 1.00 85.75 193 PHE A O 1
ATOM 1434 N N . ASN A 1 194 ? 22.418 -4.654 -24.196 1.00 86.75 194 ASN A N 1
ATOM 1435 C CA . ASN A 1 194 ? 21.645 -5.565 -23.366 1.00 86.75 194 ASN A CA 1
ATOM 1436 C C . ASN A 1 194 ? 22.049 -5.415 -21.901 1.00 86.75 194 ASN A C 1
ATOM 1438 O O . ASN A 1 194 ? 23.240 -5.369 -21.566 1.00 86.75 194 ASN A O 1
ATOM 1442 N N . MET A 1 195 ? 21.042 -5.328 -21.038 1.00 88.44 195 MET A N 1
ATOM 1443 C CA . MET A 1 195 ? 21.219 -5.205 -19.599 1.00 88.44 195 MET A CA 1
ATOM 1444 C C . MET A 1 195 ? 20.240 -6.120 -18.879 1.00 88.44 195 MET A C 1
ATOM 1446 O O . MET A 1 195 ? 19.111 -6.346 -19.315 1.00 88.44 195 MET A O 1
ATOM 1450 N N . TRP A 1 196 ? 20.687 -6.612 -17.738 1.00 89.25 196 TRP A N 1
ATOM 1451 C CA . TRP A 1 196 ? 19.865 -7.329 -16.781 1.00 89.25 196 TRP A CA 1
ATOM 1452 C C . TRP A 1 196 ? 20.141 -6.765 -15.393 1.00 89.25 196 TRP A C 1
ATOM 1454 O O . TRP A 1 196 ? 21.241 -6.279 -15.121 1.00 89.25 196 TRP A O 1
ATOM 1464 N N . TYR A 1 197 ? 19.160 -6.824 -14.505 1.00 90.19 197 TYR A N 1
ATOM 1465 C CA . TYR A 1 197 ? 19.414 -6.610 -13.088 1.00 90.19 197 TYR A CA 1
ATOM 1466 C C . TYR A 1 197 ? 18.489 -7.454 -12.232 1.00 90.19 197 TYR A C 1
ATOM 1468 O O . TYR A 1 197 ? 17.402 -7.833 -12.662 1.00 90.19 197 TYR A O 1
ATOM 1476 N N . GLU A 1 198 ? 18.908 -7.673 -10.993 1.00 87.94 198 GLU A N 1
ATOM 1477 C CA . GLU A 1 198 ? 18.102 -8.281 -9.945 1.00 87.94 198 GLU A CA 1
ATOM 1478 C C . GLU A 1 198 ? 18.450 -7.657 -8.599 1.00 87.94 198 GLU A C 1
ATOM 1480 O O . GLU A 1 198 ? 19.607 -7.634 -8.186 1.00 87.94 198 GLU A O 1
ATOM 1485 N N . VAL A 1 199 ? 17.442 -7.141 -7.906 1.00 88.69 199 VAL A N 1
ATOM 1486 C CA . VAL A 1 199 ? 17.564 -6.656 -6.534 1.00 88.69 199 VAL A CA 1
ATOM 1487 C C . VAL A 1 199 ? 17.021 -7.728 -5.606 1.00 88.69 199 VAL A C 1
ATOM 1489 O O . VAL A 1 199 ? 15.814 -7.946 -5.575 1.00 88.69 199 VAL A O 1
ATOM 1492 N N . LEU A 1 200 ? 17.894 -8.384 -4.847 1.00 85.50 200 LEU A N 1
ATOM 1493 C CA . LEU A 1 200 ? 17.516 -9.273 -3.755 1.00 85.50 200 LEU A CA 1
ATOM 1494 C C . LEU A 1 200 ? 17.298 -8.466 -2.484 1.00 85.50 200 LEU A C 1
ATOM 1496 O O . LEU A 1 200 ? 18.170 -7.696 -2.077 1.00 85.50 200 LEU A O 1
ATOM 1500 N N . ILE A 1 201 ? 16.154 -8.679 -1.844 1.00 85.25 201 ILE A N 1
ATOM 1501 C CA . ILE A 1 201 ? 15.782 -8.015 -0.598 1.00 85.25 201 ILE A CA 1
ATOM 1502 C C . ILE A 1 201 ? 15.610 -9.059 0.488 1.00 85.25 201 ILE A C 1
ATOM 1504 O O . ILE A 1 201 ? 14.868 -10.028 0.326 1.00 85.25 201 ILE A O 1
ATOM 1508 N N . GLY A 1 202 ? 16.291 -8.845 1.607 1.00 79.81 202 GLY A N 1
ATOM 1509 C CA . GLY A 1 202 ? 16.162 -9.678 2.791 1.00 79.81 202 GLY A CA 1
ATOM 1510 C C . GLY A 1 202 ? 14.877 -9.425 3.563 1.00 79.81 202 GLY A C 1
ATOM 1511 O O . GLY A 1 202 ? 14.333 -8.323 3.567 1.00 79.81 202 GLY A O 1
ATOM 1512 N N . THR A 1 203 ? 14.446 -10.429 4.319 1.00 77.06 203 THR A N 1
ATOM 1513 C CA . THR A 1 203 ? 13.395 -10.291 5.331 1.00 77.06 203 THR A CA 1
ATOM 1514 C C . THR A 1 203 ? 13.877 -10.797 6.698 1.00 77.06 203 THR A C 1
ATOM 1516 O O . THR A 1 203 ? 14.884 -11.513 6.776 1.00 77.06 203 THR A O 1
ATOM 1519 N N . PRO A 1 204 ? 13.182 -10.465 7.802 1.00 73.62 204 PRO A N 1
ATOM 1520 C CA . PRO A 1 204 ? 13.644 -10.799 9.147 1.00 73.62 204 PRO A CA 1
ATOM 1521 C C . PRO A 1 204 ? 13.713 -12.287 9.461 1.00 73.62 204 PRO A C 1
ATOM 1523 O O . PRO A 1 204 ? 14.588 -12.725 10.202 1.00 73.62 204 PRO A O 1
ATOM 1526 N N . SER A 1 205 ? 12.820 -13.080 8.872 1.00 67.12 205 SER A N 1
ATOM 1527 C CA . SER A 1 205 ? 12.804 -14.538 9.021 1.00 67.12 205 SER A CA 1
ATOM 1528 C C . SER A 1 205 ? 13.808 -15.239 8.096 1.00 67.12 205 SER A C 1
ATOM 1530 O O . SER A 1 205 ? 13.836 -16.466 8.033 1.00 67.12 205 SER A O 1
ATOM 1532 N N . SER A 1 206 ? 14.632 -14.454 7.389 1.00 66.12 206 SER A N 1
ATOM 1533 C CA . SER A 1 206 ? 15.584 -14.841 6.347 1.00 66.12 206 SER A CA 1
ATOM 1534 C C . SER A 1 206 ? 15.075 -15.230 4.941 1.00 66.12 206 SER A C 1
ATOM 1536 O O . SER A 1 206 ? 15.942 -15.464 4.103 1.00 66.12 206 SER A O 1
ATOM 1538 N N . PRO A 1 207 ? 13.771 -15.232 4.578 1.00 62.72 207 PRO A N 1
ATOM 1539 C CA . PRO A 1 207 ? 13.380 -15.243 3.176 1.00 62.72 207 PRO A CA 1
ATOM 1540 C C . PRO A 1 207 ? 13.956 -14.067 2.383 1.00 62.72 207 PRO A C 1
ATOM 1542 O O . PRO A 1 207 ? 14.126 -12.976 2.935 1.00 62.72 207 PRO A O 1
ATOM 1545 N N . GLN A 1 208 ? 14.180 -14.271 1.086 1.00 73.75 208 GLN A N 1
ATOM 1546 C CA . GLN A 1 208 ? 14.533 -13.204 0.145 1.00 73.75 208 GLN A CA 1
ATOM 1547 C C . GLN A 1 208 ? 13.450 -13.054 -0.919 1.00 73.75 208 GLN A C 1
ATOM 1549 O O . GLN A 1 208 ? 12.866 -14.057 -1.329 1.00 73.75 208 GLN A O 1
ATOM 1554 N N . PHE A 1 209 ? 13.194 -11.833 -1.385 1.00 76.31 209 PHE A N 1
ATOM 1555 C CA . PHE A 1 209 ? 12.376 -11.620 -2.580 1.00 76.31 209 PHE A CA 1
ATOM 1556 C C . PHE A 1 209 ? 13.083 -10.729 -3.611 1.00 76.31 209 PHE A C 1
ATOM 1558 O O . PHE A 1 209 ? 13.856 -9.851 -3.215 1.00 76.31 209 PHE A O 1
ATOM 1565 N N . PRO A 1 210 ? 12.859 -10.955 -4.919 1.00 83.00 210 PRO A N 1
ATOM 1566 C CA . PRO A 1 210 ? 13.625 -10.321 -5.986 1.00 83.00 210 PRO A CA 1
ATOM 1567 C C . PRO A 1 210 ? 12.818 -9.279 -6.775 1.00 83.00 210 PRO A C 1
ATOM 1569 O O . PRO A 1 210 ? 11.640 -9.476 -7.074 1.00 83.00 210 PRO A O 1
ATOM 1572 N N . PHE A 1 211 ? 13.488 -8.223 -7.235 1.00 82.81 211 PHE A N 1
ATOM 1573 C CA . PHE A 1 211 ? 13.010 -7.367 -8.325 1.00 82.81 211 PHE A CA 1
ATOM 1574 C C . PHE A 1 211 ? 13.976 -7.445 -9.501 1.00 82.81 211 PHE A C 1
ATOM 1576 O O . PHE A 1 211 ? 15.080 -6.908 -9.425 1.00 82.81 211 PHE A O 1
ATOM 1583 N N . ALA A 1 212 ? 13.566 -8.117 -10.579 1.00 84.19 212 ALA A N 1
ATOM 1584 C CA . ALA A 1 212 ? 14.432 -8.395 -11.720 1.00 84.19 212 ALA A CA 1
ATOM 1585 C C . ALA A 1 212 ? 13.913 -7.808 -13.036 1.00 84.19 212 ALA A C 1
ATOM 1587 O O . ALA A 1 212 ? 12.706 -7.618 -13.227 1.00 84.19 212 ALA A O 1
ATOM 1588 N N . TRP A 1 213 ? 14.836 -7.518 -13.949 1.00 81.94 213 TRP A N 1
ATOM 1589 C CA . TRP A 1 213 ? 14.547 -7.198 -15.342 1.00 81.94 213 TRP A CA 1
ATOM 1590 C C . TRP A 1 213 ? 15.482 -7.990 -16.264 1.00 81.94 213 TRP A C 1
ATOM 1592 O O . TRP A 1 213 ? 16.693 -7.921 -16.045 1.00 81.94 213 TRP A O 1
ATOM 1602 N N . PRO A 1 214 ? 14.976 -8.684 -17.303 1.00 76.50 214 PRO A N 1
ATOM 1603 C CA . PRO A 1 214 ? 13.563 -8.813 -17.705 1.00 76.50 214 PRO A CA 1
ATOM 1604 C C . PRO A 1 214 ? 12.688 -9.482 -16.635 1.00 76.50 214 PRO A C 1
ATOM 1606 O O . PRO A 1 214 ? 13.178 -10.330 -15.892 1.00 76.50 214 PRO A O 1
ATOM 1609 N N . ARG A 1 215 ? 11.392 -9.150 -16.536 1.00 69.62 215 ARG A N 1
ATOM 1610 C CA . ARG A 1 215 ? 10.519 -9.694 -15.463 1.00 69.62 215 ARG A CA 1
ATOM 1611 C C . ARG A 1 215 ? 10.398 -11.222 -15.497 1.00 69.62 215 ARG A C 1
ATOM 1613 O O . ARG A 1 215 ? 10.345 -11.868 -14.457 1.00 69.62 215 ARG A O 1
ATOM 1620 N N . THR A 1 216 ? 10.433 -11.795 -16.696 1.00 59.00 216 THR A N 1
ATOM 1621 C CA . THR A 1 216 ? 10.359 -13.243 -16.945 1.00 59.00 216 THR A CA 1
ATOM 1622 C C . THR A 1 216 ? 11.677 -13.972 -16.695 1.00 59.00 216 THR A C 1
ATOM 1624 O O . THR A 1 216 ? 11.702 -15.200 -16.651 1.00 59.00 216 THR A O 1
ATOM 1627 N N . SER A 1 217 ? 12.778 -13.238 -16.510 1.00 56.12 217 SER A N 1
ATOM 1628 C CA . SER A 1 217 ? 14.111 -13.807 -16.302 1.00 56.12 217 SER A CA 1
ATOM 1629 C C . SER A 1 217 ? 14.372 -14.226 -14.854 1.00 56.12 217 SER A C 1
ATOM 1631 O O . SER A 1 217 ? 15.526 -14.434 -14.484 1.00 56.12 217 SER A O 1
ATOM 1633 N N . PHE A 1 218 ? 13.315 -14.383 -14.042 1.00 53.72 218 PHE A N 1
ATOM 1634 C CA . PHE A 1 218 ? 13.454 -14.858 -12.674 1.00 53.72 218 PHE A CA 1
ATOM 1635 C C . PHE A 1 218 ? 14.026 -16.275 -12.665 1.00 53.72 218 PHE A C 1
ATOM 1637 O O . PHE A 1 218 ? 13.319 -17.277 -12.834 1.00 53.72 218 PHE A O 1
ATOM 1644 N N . LEU A 1 219 ? 15.335 -16.368 -12.468 1.00 49.75 219 LEU A N 1
ATOM 1645 C CA . LEU A 1 219 ? 15.963 -17.644 -12.254 1.00 49.75 219 LEU A CA 1
ATOM 1646 C C . LEU A 1 219 ? 15.590 -18.115 -10.860 1.00 49.75 219 LEU A C 1
ATOM 1648 O O . LEU A 1 219 ? 15.919 -17.503 -9.848 1.00 49.75 219 LEU A O 1
ATOM 1652 N N . GLY A 1 220 ? 14.932 -19.272 -10.806 1.00 45.56 220 GLY A N 1
ATOM 1653 C CA . GLY A 1 220 ? 15.010 -20.057 -9.585 1.00 45.56 220 GLY A CA 1
ATOM 1654 C C . GLY A 1 220 ? 16.476 -20.237 -9.187 1.00 45.56 220 GLY A C 1
ATOM 1655 O O . GLY A 1 220 ? 17.327 -20.302 -10.078 1.00 45.56 220 GLY A O 1
ATOM 1656 N N . PRO A 1 2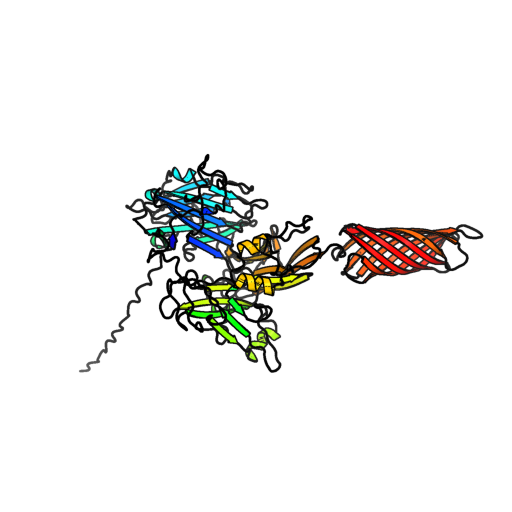21 ? 16.778 -20.343 -7.884 1.00 36.50 221 PRO A N 1
ATOM 1657 C CA . PRO A 1 221 ? 18.116 -20.618 -7.415 1.00 36.50 221 PRO A CA 1
ATOM 1658 C C . PRO A 1 221 ? 18.649 -21.823 -8.183 1.00 36.50 221 PRO A C 1
ATOM 1660 O O . PRO A 1 221 ? 17.881 -22.759 -8.448 1.00 36.50 221 PRO A O 1
ATOM 1663 N N . PRO A 1 222 ? 19.928 -21.784 -8.572 1.00 36.69 222 PRO A N 1
ATOM 1664 C CA . PRO A 1 222 ? 20.552 -22.841 -9.342 1.00 36.69 222 PRO A CA 1
ATOM 1665 C C . PRO A 1 222 ? 20.279 -24.169 -8.648 1.00 36.69 222 PRO A C 1
ATOM 1667 O O . PRO A 1 222 ? 20.694 -24.414 -7.515 1.00 36.69 222 PRO A O 1
ATOM 1670 N N . SER A 1 223 ? 19.513 -25.020 -9.320 1.00 31.92 223 SER A N 1
ATOM 1671 C CA . SER A 1 223 ? 19.266 -26.375 -8.874 1.00 31.92 223 SER A CA 1
ATOM 1672 C C . SER A 1 223 ? 20.560 -27.156 -9.045 1.00 31.92 223 SER A C 1
ATOM 1674 O O . SER A 1 223 ? 20.717 -27.795 -10.075 1.00 31.92 223 SER A O 1
ATOM 1676 N N . MET A 1 224 ? 21.483 -27.100 -8.083 1.00 29.53 224 MET A N 1
ATOM 1677 C CA . MET A 1 224 ? 22.430 -28.182 -7.816 1.00 29.53 224 MET A CA 1
ATOM 1678 C C . MET A 1 224 ? 22.879 -28.178 -6.355 1.00 29.53 224 MET A C 1
ATOM 1680 O O . MET A 1 224 ? 23.391 -27.209 -5.803 1.00 29.53 224 MET A O 1
ATOM 1684 N N . LEU A 1 225 ? 22.639 -29.332 -5.744 1.00 31.05 225 LEU A N 1
ATOM 1685 C CA . LEU A 1 225 ? 23.158 -29.771 -4.465 1.00 31.05 225 LEU A CA 1
ATOM 1686 C C . LEU A 1 225 ? 24.685 -29.612 -4.425 1.00 31.05 225 LEU A C 1
ATOM 1688 O O . LEU A 1 225 ? 25.387 -30.254 -5.197 1.00 31.05 225 LEU A O 1
ATOM 1692 N N . GLY A 1 226 ? 25.174 -28.841 -3.454 1.00 32.03 226 GLY A N 1
ATOM 1693 C CA . GLY A 1 226 ? 26.545 -28.938 -2.956 1.00 32.03 226 GLY A CA 1
ATOM 1694 C C . GLY A 1 226 ? 27.574 -28.057 -3.665 1.00 32.03 226 GLY A C 1
ATOM 1695 O O . GLY A 1 226 ? 28.105 -28.423 -4.700 1.00 32.03 226 GLY A O 1
ATOM 1696 N N . GLN A 1 227 ? 27.950 -26.978 -2.973 1.00 34.78 227 GLN A N 1
ATOM 1697 C CA . GLN A 1 227 ? 29.140 -26.147 -3.193 1.00 34.78 227 GLN A CA 1
ATOM 1698 C C . GLN A 1 227 ? 29.176 -25.250 -4.452 1.00 34.78 227 GLN A C 1
ATOM 1700 O O . GLN A 1 227 ? 29.099 -25.700 -5.585 1.00 34.78 227 GLN A O 1
ATOM 1705 N N . ILE A 1 228 ? 29.499 -23.977 -4.166 1.00 32.34 228 ILE A N 1
ATOM 1706 C CA . ILE A 1 228 ? 29.972 -22.884 -5.038 1.00 32.34 228 ILE A CA 1
ATOM 1707 C C . ILE A 1 228 ? 28.877 -21.937 -5.558 1.00 32.34 228 ILE A C 1
ATOM 1709 O O . ILE A 1 228 ? 28.152 -22.249 -6.485 1.00 32.34 228 ILE A O 1
ATOM 1713 N N . ALA A 1 229 ? 28.828 -20.736 -4.969 1.00 39.47 229 ALA A N 1
ATOM 1714 C CA . ALA A 1 229 ? 28.871 -19.430 -5.648 1.00 39.47 229 ALA A CA 1
ATOM 1715 C C . ALA A 1 229 ? 28.146 -19.228 -7.002 1.00 39.47 229 ALA A C 1
ATOM 1717 O O . ALA A 1 229 ? 28.625 -18.466 -7.840 1.00 39.47 229 ALA A O 1
ATOM 1718 N N . THR A 1 230 ? 27.005 -19.863 -7.243 1.00 43.34 230 THR A N 1
ATOM 1719 C CA . THR A 1 230 ? 26.233 -19.672 -8.477 1.00 43.34 230 THR A CA 1
ATOM 1720 C C . THR A 1 230 ? 25.183 -18.581 -8.283 1.00 43.34 230 THR A C 1
ATOM 1722 O O . THR A 1 230 ? 24.251 -18.720 -7.491 1.00 43.34 230 THR A O 1
ATOM 1725 N N . PHE A 1 231 ? 25.407 -17.472 -8.987 1.00 52.81 231 PHE A N 1
ATOM 1726 C CA . PHE A 1 231 ? 24.600 -16.256 -9.010 1.00 52.81 231 PHE A CA 1
ATOM 1727 C C . PHE A 1 231 ? 23.242 -16.494 -9.699 1.00 52.81 231 PHE A C 1
ATOM 1729 O O . PHE A 1 231 ? 23.144 -17.396 -10.535 1.00 52.81 231 PHE A O 1
ATOM 1736 N N . PRO A 1 232 ? 22.214 -15.669 -9.429 1.00 55.03 232 PRO A N 1
ATOM 1737 C CA . PRO A 1 232 ? 20.964 -15.679 -10.186 1.00 55.03 232 PRO A CA 1
ATOM 1738 C C . PRO A 1 232 ? 21.165 -14.995 -11.551 1.00 55.03 232 PRO A C 1
ATOM 1740 O O . PRO A 1 232 ? 20.577 -13.966 -11.824 1.00 55.03 232 PRO A O 1
ATOM 1743 N N . VAL A 1 233 ? 22.055 -15.494 -12.413 1.00 59.00 233 VAL A N 1
ATOM 1744 C CA . VAL A 1 233 ? 22.285 -14.891 -13.741 1.00 59.00 233 VAL A CA 1
ATOM 1745 C C . VAL A 1 233 ? 21.656 -15.762 -14.817 1.00 59.00 233 VAL A C 1
ATOM 1747 O O . VAL A 1 233 ? 22.030 -16.936 -14.881 1.00 59.00 233 VAL A O 1
ATOM 1750 N N . PRO A 1 234 ? 20.750 -15.233 -15.674 1.00 59.25 234 PRO A N 1
ATOM 1751 C CA . PRO A 1 234 ? 20.210 -15.963 -16.819 1.00 59.25 234 PRO A CA 1
ATOM 1752 C C . PRO A 1 234 ? 21.336 -16.703 -17.543 1.00 59.25 234 PRO A C 1
ATOM 1754 O O . PRO A 1 234 ? 22.305 -16.079 -17.969 1.00 59.25 234 PRO A O 1
ATOM 1757 N N . THR A 1 235 ? 21.234 -18.030 -17.665 1.00 58.16 235 THR A N 1
ATOM 1758 C CA . THR A 1 235 ? 22.325 -18.909 -18.138 1.00 58.16 235 THR A CA 1
ATOM 1759 C C . THR A 1 235 ? 22.777 -18.632 -19.578 1.00 58.16 235 THR A C 1
ATOM 1761 O O . THR A 1 235 ? 23.688 -19.284 -20.076 1.00 58.16 235 THR A O 1
ATOM 1764 N N . SER A 1 236 ? 22.155 -17.673 -20.268 1.00 58.53 236 SER A N 1
ATOM 1765 C CA . SER A 1 236 ? 22.584 -17.183 -21.571 1.00 58.53 236 SER A CA 1
ATOM 1766 C C . SER A 1 236 ? 22.409 -15.659 -21.673 1.00 58.53 236 SER A C 1
ATOM 1768 O O . SER A 1 236 ? 21.308 -15.178 -21.400 1.00 58.53 236 SER A O 1
ATOM 1770 N N . PRO A 1 237 ? 23.409 -14.907 -22.174 1.00 55.22 237 PRO A N 1
ATOM 1771 C CA . PRO A 1 237 ? 23.299 -13.464 -22.444 1.00 55.22 237 PRO A CA 1
ATOM 1772 C C . PRO A 1 237 ? 22.147 -13.079 -23.385 1.00 55.22 237 PRO A C 1
ATOM 1774 O O . PRO A 1 237 ? 21.634 -11.971 -23.307 1.00 55.22 237 PRO A O 1
ATOM 1777 N N . GLY A 1 238 ? 21.669 -14.013 -24.219 1.00 61.00 238 GLY A N 1
ATOM 1778 C CA . GLY A 1 238 ? 20.470 -13.830 -25.050 1.00 61.00 238 GLY A CA 1
ATOM 1779 C C . GLY A 1 238 ? 19.145 -13.734 -24.278 1.00 61.00 238 GLY A C 1
ATOM 1780 O O . GLY A 1 238 ? 18.103 -13.597 -24.907 1.00 61.00 238 GLY A O 1
ATOM 1781 N N . ALA A 1 239 ? 19.172 -13.832 -22.945 1.00 68.06 239 ALA A N 1
ATOM 1782 C CA . ALA A 1 239 ? 18.024 -13.633 -22.060 1.00 68.06 239 ALA A CA 1
ATOM 1783 C C . ALA A 1 239 ? 18.022 -12.250 -21.373 1.00 68.06 239 ALA A C 1
ATOM 1785 O O . ALA A 1 239 ? 17.194 -12.010 -20.497 1.00 68.06 239 ALA A O 1
ATOM 1786 N N . TRP A 1 240 ? 18.966 -11.365 -21.713 1.00 83.44 240 TRP A N 1
ATOM 1787 C CA . TRP A 1 240 ? 18.985 -9.973 -21.258 1.00 83.44 240 TRP A CA 1
ATOM 1788 C C . TRP A 1 240 ? 18.206 -9.101 -22.244 1.00 83.44 240 TRP A C 1
ATOM 1790 O O . TRP A 1 240 ? 18.305 -9.308 -23.453 1.00 83.44 240 TRP A O 1
ATOM 1800 N N . ASP A 1 241 ? 17.448 -8.125 -21.743 1.00 82.06 241 ASP A N 1
ATOM 1801 C CA . ASP A 1 241 ? 16.656 -7.250 -22.611 1.00 82.06 241 ASP A CA 1
ATOM 1802 C C . ASP A 1 241 ? 17.498 -6.109 -23.171 1.00 82.06 241 ASP A C 1
ATOM 1804 O O . ASP A 1 241 ? 18.431 -5.607 -22.534 1.00 82.06 241 ASP A O 1
ATOM 1808 N N . ALA A 1 242 ? 17.101 -5.661 -24.359 1.00 85.06 242 ALA A N 1
ATOM 1809 C CA . ALA A 1 242 ? 17.680 -4.499 -25.000 1.00 85.06 242 ALA A CA 1
ATOM 1810 C C . ALA A 1 242 ? 17.240 -3.206 -24.298 1.00 85.06 242 ALA A C 1
ATOM 1812 O O . ALA A 1 242 ? 16.056 -2.939 -24.098 1.00 85.06 242 ALA A O 1
ATOM 1813 N N . PHE A 1 243 ? 18.216 -2.362 -24.002 1.00 87.62 243 PHE A N 1
ATOM 1814 C CA . PHE A 1 243 ? 18.089 -0.968 -23.613 1.00 87.62 243 PHE A CA 1
ATOM 1815 C C . PHE A 1 243 ? 18.610 -0.091 -24.745 1.00 87.62 243 PHE A C 1
ATOM 1817 O O . PHE A 1 243 ? 19.506 -0.479 -25.501 1.00 87.62 243 PHE A O 1
ATOM 1824 N N . ARG A 1 244 ? 18.055 1.114 -24.856 1.00 87.94 244 ARG A N 1
ATOM 1825 C CA . ARG A 1 244 ? 18.418 2.079 -25.887 1.00 87.94 244 ARG A CA 1
ATOM 1826 C C . ARG A 1 244 ? 18.629 3.469 -25.309 1.00 87.94 244 ARG A C 1
ATOM 1828 O O . ARG A 1 244 ? 17.802 3.961 -24.554 1.00 87.94 244 ARG A O 1
ATOM 1835 N N . LEU A 1 245 ? 19.695 4.137 -25.730 1.00 88.62 245 LEU A N 1
ATOM 1836 C CA . LEU A 1 245 ? 19.910 5.559 -25.491 1.00 88.62 245 LEU A CA 1
ATOM 1837 C C . LEU A 1 245 ? 19.042 6.358 -26.470 1.00 88.62 245 LEU A C 1
ATOM 1839 O O . LEU A 1 245 ? 19.252 6.311 -27.681 1.00 88.62 245 LEU A O 1
ATOM 1843 N N . SER A 1 246 ? 18.050 7.066 -25.943 1.00 84.88 246 SER A N 1
ATOM 1844 C CA . SER A 1 246 ? 17.156 7.926 -26.717 1.00 84.88 246 SER A CA 1
ATOM 1845 C C . SER A 1 246 ? 17.858 9.220 -27.120 1.00 84.88 246 SER A C 1
ATOM 1847 O O . SER A 1 246 ? 18.586 9.814 -26.321 1.00 84.88 246 SER A O 1
ATOM 1849 N N . THR A 1 247 ? 17.578 9.727 -28.320 1.00 82.88 247 THR A N 1
ATOM 1850 C CA . THR A 1 247 ? 18.005 11.076 -28.734 1.00 82.88 247 THR A CA 1
ATOM 1851 C C . THR A 1 247 ? 17.129 12.200 -28.163 1.00 82.88 247 THR A C 1
ATOM 1853 O O . THR A 1 247 ? 17.347 13.366 -28.486 1.00 82.88 247 THR A O 1
ATOM 1856 N N . GLY A 1 248 ? 16.144 11.876 -27.318 1.00 73.06 248 GLY A N 1
ATOM 1857 C CA . GLY A 1 248 ? 15.225 12.822 -26.684 1.00 73.06 248 GLY A CA 1
ATOM 1858 C C . GLY A 1 248 ? 13.762 12.617 -27.102 1.00 73.06 248 GLY A C 1
ATOM 1859 O O . GLY A 1 248 ? 13.436 11.610 -27.725 1.00 73.06 248 GLY A O 1
ATOM 1860 N N . PRO A 1 249 ? 12.862 13.572 -26.790 1.00 64.81 249 PRO A N 1
ATOM 1861 C CA . PRO A 1 249 ? 11.419 13.451 -27.051 1.00 64.81 249 PRO A CA 1
ATOM 1862 C C . PRO A 1 249 ? 11.034 13.247 -28.523 1.00 64.81 249 PRO A C 1
ATOM 1864 O O . PRO A 1 249 ? 9.918 12.834 -28.818 1.00 64.81 249 PRO A O 1
ATOM 1867 N N . SER A 1 250 ? 11.942 13.565 -29.446 1.00 65.50 250 SER A N 1
ATOM 1868 C CA . SER A 1 250 ? 11.776 13.382 -30.886 1.00 65.50 250 SER A CA 1
ATOM 1869 C C . SER A 1 250 ? 12.381 12.079 -31.420 1.00 65.50 250 SER A C 1
ATOM 1871 O O . SER A 1 250 ? 12.335 11.878 -32.631 1.00 65.50 250 SER A O 1
ATOM 1873 N N . ASP A 1 251 ? 12.960 11.211 -30.576 1.00 72.88 251 ASP A N 1
ATOM 1874 C CA . ASP A 1 251 ? 13.489 9.918 -31.027 1.00 72.88 251 ASP A CA 1
ATOM 1875 C C . ASP A 1 251 ? 12.326 9.003 -31.450 1.00 72.88 251 ASP A C 1
ATOM 1877 O O . ASP A 1 251 ? 11.571 8.539 -30.590 1.00 72.88 251 ASP A O 1
ATOM 1881 N N . PRO A 1 252 ? 12.173 8.687 -32.749 1.00 67.69 252 PRO A N 1
ATOM 1882 C CA . PRO A 1 252 ? 11.060 7.868 -33.225 1.00 67.69 252 PRO A CA 1
ATOM 1883 C C . PRO A 1 252 ? 11.132 6.418 -32.727 1.00 67.69 252 PRO A C 1
ATOM 1885 O O . PRO A 1 252 ? 10.140 5.700 -32.800 1.00 67.69 252 PRO A O 1
ATOM 1888 N N . ASN A 1 253 ? 12.290 5.981 -32.224 1.00 72.94 253 ASN A N 1
ATOM 1889 C CA . ASN A 1 253 ? 12.496 4.644 -31.667 1.00 72.94 253 ASN A CA 1
ATOM 1890 C C . ASN A 1 253 ? 12.422 4.629 -30.136 1.00 72.94 253 ASN A C 1
ATOM 1892 O O . ASN A 1 253 ? 12.410 3.555 -29.545 1.00 72.94 253 ASN A O 1
ATOM 1896 N N . CYS A 1 254 ? 12.410 5.809 -29.513 1.00 68.31 254 CYS A N 1
ATOM 1897 C CA . CYS A 1 254 ? 12.297 6.002 -28.074 1.00 68.31 254 CYS A CA 1
ATOM 1898 C C . CYS A 1 254 ? 11.232 7.030 -27.740 1.00 68.31 254 CYS A C 1
ATOM 1900 O O . CYS A 1 254 ? 11.433 7.976 -26.976 1.00 68.31 254 CYS A O 1
ATOM 1902 N N . ALA A 1 255 ? 10.076 6.792 -28.334 1.00 56.44 255 ALA A N 1
ATOM 1903 C CA . ALA A 1 255 ? 8.839 7.424 -27.985 1.00 56.44 255 ALA A CA 1
ATOM 1904 C C . ALA A 1 255 ? 8.595 7.284 -26.464 1.00 56.44 255 ALA A C 1
ATOM 1906 O O . ALA A 1 255 ? 8.040 6.294 -26.002 1.00 56.44 255 ALA A O 1
ATOM 1907 N N . ASN A 1 256 ? 8.902 8.337 -25.689 1.00 55.72 256 ASN A N 1
ATOM 1908 C CA . ASN A 1 256 ? 8.201 8.642 -24.422 1.00 55.72 256 ASN A CA 1
ATOM 1909 C C . ASN A 1 256 ? 6.681 8.836 -24.660 1.00 55.72 256 ASN A C 1
ATOM 1911 O O . ASN A 1 256 ? 5.905 9.117 -23.748 1.00 55.72 256 ASN A O 1
ATOM 1915 N N . SER A 1 257 ? 6.281 8.723 -25.923 1.00 62.38 257 SER A N 1
ATOM 1916 C CA . SER A 1 257 ? 4.964 8.655 -26.490 1.00 62.38 257 SER A CA 1
ATOM 1917 C C . SER A 1 257 ? 4.380 7.236 -26.440 1.00 62.38 257 SER A C 1
ATOM 1919 O O . SER A 1 257 ? 4.852 6.305 -27.085 1.00 62.38 257 SER A O 1
ATOM 1921 N N . GLY A 1 258 ? 3.287 7.071 -25.705 1.00 74.12 258 GLY A N 1
ATOM 1922 C CA . GLY A 1 258 ? 2.541 5.820 -25.645 1.00 74.12 258 GLY A CA 1
ATOM 1923 C C . GLY A 1 258 ? 1.246 5.985 -24.868 1.00 74.12 258 GLY A C 1
ATOM 1924 O O . GLY A 1 258 ? 0.942 7.068 -24.365 1.00 74.12 258 GLY A O 1
ATOM 1925 N N . VAL A 1 259 ? 0.462 4.920 -24.800 1.00 82.38 259 VAL A N 1
ATOM 1926 C CA . VAL A 1 259 ? -0.766 4.878 -24.007 1.00 82.38 259 VAL A CA 1
ATOM 1927 C C . VAL A 1 259 ? -0.460 4.315 -22.627 1.00 82.38 259 VAL A C 1
ATOM 1929 O O . VAL A 1 259 ? 0.254 3.317 -22.519 1.00 82.38 259 VAL A O 1
ATOM 1932 N N . SER A 1 260 ? -0.992 4.952 -21.586 1.00 85.69 260 SER A N 1
ATOM 1933 C CA . SER A 1 260 ? -0.774 4.550 -20.195 1.00 85.69 260 SER A CA 1
ATOM 1934 C C . SER A 1 260 ? -2.069 4.528 -19.388 1.00 85.69 260 SER A C 1
ATOM 1936 O O . SER A 1 260 ? -3.030 5.216 -19.734 1.00 85.69 260 SER A O 1
ATOM 1938 N N . LEU A 1 261 ? -2.062 3.801 -18.272 1.00 81.38 261 LEU A N 1
ATOM 1939 C CA . LEU A 1 261 ? -3.092 3.850 -17.233 1.00 81.38 261 LEU A CA 1
ATOM 1940 C C . LEU A 1 261 ? -2.478 4.049 -15.848 1.00 81.38 261 LEU A C 1
ATOM 1942 O O . LEU A 1 261 ? -1.466 3.433 -15.521 1.00 81.38 261 LEU A O 1
ATOM 1946 N N . ASP A 1 262 ? -3.154 4.838 -15.024 1.00 83.75 262 ASP A N 1
ATOM 1947 C CA . ASP A 1 262 ? -2.900 4.991 -13.592 1.00 83.75 262 ASP A CA 1
ATOM 1948 C C . ASP A 1 262 ? -3.991 4.299 -12.750 1.00 83.75 262 ASP A C 1
ATOM 1950 O O . ASP A 1 262 ? -5.091 4.015 -13.234 1.00 83.75 262 ASP A O 1
ATOM 1954 N N . VAL A 1 263 ? -3.702 4.023 -11.475 1.00 81.50 263 VAL A N 1
ATOM 1955 C CA . VAL A 1 263 ? -4.604 3.303 -10.568 1.00 81.50 263 VAL A CA 1
ATOM 1956 C C . VAL A 1 263 ? -5.967 3.988 -10.404 1.00 81.50 263 VAL A C 1
ATOM 1958 O O . VAL A 1 263 ? -6.986 3.298 -10.386 1.00 81.50 263 VAL A O 1
ATOM 1961 N N . TYR A 1 264 ? -6.032 5.324 -10.352 1.00 85.12 264 TYR A N 1
ATOM 1962 C CA . TYR A 1 264 ? -7.316 6.042 -10.229 1.00 85.12 264 TYR A CA 1
ATOM 1963 C C . TYR A 1 264 ? -7.959 6.375 -11.577 1.00 85.12 264 TYR A C 1
ATOM 1965 O O . TYR A 1 264 ? -9.042 6.959 -11.625 1.00 85.12 264 TYR A O 1
ATOM 1973 N N . GLN A 1 265 ? -7.323 5.990 -12.684 1.00 89.75 265 GLN A N 1
ATOM 1974 C CA . GLN A 1 265 ? -7.923 6.072 -14.014 1.00 89.75 265 GLN A CA 1
ATOM 1975 C C . GLN A 1 265 ? -8.830 4.874 -14.313 1.00 89.75 265 GLN A C 1
ATOM 1977 O O . GLN A 1 265 ? -9.477 4.858 -15.360 1.00 89.75 265 GLN A O 1
ATOM 1982 N N . ILE A 1 266 ? -8.917 3.902 -13.402 1.00 91.00 266 ILE A N 1
ATOM 1983 C CA . ILE A 1 266 ? -9.826 2.761 -13.495 1.00 91.00 266 ILE A CA 1
ATOM 1984 C C . ILE A 1 266 ? -10.761 2.702 -12.281 1.00 91.00 266 ILE A C 1
ATOM 1986 O O . ILE A 1 266 ? -10.398 3.065 -11.156 1.00 91.00 266 ILE A O 1
ATOM 1990 N N . GLY A 1 267 ? -11.986 2.233 -12.492 1.00 92.81 267 GLY A N 1
ATOM 1991 C CA . GLY A 1 267 ? -12.952 2.075 -11.408 1.00 92.81 267 GLY A CA 1
ATOM 1992 C C . GLY A 1 267 ? -14.380 1.930 -11.899 1.00 92.81 267 GLY A C 1
ATOM 1993 O O . GLY A 1 267 ? -14.628 1.594 -13.059 1.00 92.81 267 GLY A O 1
ATOM 1994 N N . THR A 1 268 ? -15.316 2.210 -10.996 1.00 93.69 268 THR A N 1
ATOM 1995 C CA . THR A 1 268 ? -16.739 2.355 -11.302 1.00 93.69 268 THR A CA 1
ATOM 1996 C C . THR A 1 268 ? -17.216 3.771 -11.003 1.00 93.69 268 THR A C 1
ATOM 1998 O O . THR A 1 268 ? -16.620 4.486 -10.198 1.00 93.69 268 THR A O 1
ATOM 2001 N N . THR A 1 269 ? -18.329 4.184 -11.602 1.00 92.75 269 THR A N 1
ATOM 2002 C CA . THR A 1 269 ? -19.012 5.436 -11.236 1.00 92.75 269 THR A CA 1
ATOM 2003 C C . THR A 1 269 ? -19.832 5.321 -9.946 1.00 92.75 269 THR A C 1
ATOM 2005 O O . THR A 1 269 ? -20.578 6.243 -9.613 1.00 92.75 269 THR A O 1
ATOM 2008 N N . ASN A 1 270 ? -19.745 4.195 -9.232 1.00 92.19 270 ASN A N 1
ATOM 2009 C CA . ASN A 1 270 ? -20.435 4.006 -7.964 1.00 92.19 270 ASN A CA 1
ATOM 2010 C C . ASN A 1 270 ? -19.835 4.894 -6.867 1.00 92.19 270 ASN A C 1
ATOM 2012 O O . ASN A 1 270 ? -18.742 5.447 -6.990 1.00 92.19 270 ASN A O 1
ATOM 2016 N N . SER A 1 271 ? -20.557 5.004 -5.754 1.00 86.25 271 SER A N 1
ATOM 2017 C CA . SER A 1 271 ? -20.041 5.589 -4.522 1.00 86.25 271 SER A CA 1
ATOM 2018 C C . SER A 1 271 ? -20.169 4.555 -3.401 1.00 86.25 271 SER A C 1
ATOM 2020 O O . SER A 1 271 ? -21.300 4.245 -3.016 1.00 86.25 271 SER A O 1
ATOM 2022 N N . PRO A 1 272 ? -19.052 4.001 -2.896 1.00 85.38 272 PRO A N 1
ATOM 2023 C CA . PRO A 1 272 ? -17.665 4.178 -3.353 1.00 85.38 272 PRO A CA 1
ATOM 2024 C C . PRO A 1 272 ? -17.378 3.559 -4.737 1.00 85.38 272 PRO A C 1
ATOM 2026 O O . PRO A 1 272 ? -18.011 2.589 -5.143 1.00 85.38 272 PRO A O 1
ATOM 2029 N N . SER A 1 273 ? -16.394 4.094 -5.458 1.00 85.88 273 SER A N 1
ATOM 2030 C CA . SER A 1 273 ? -16.059 3.724 -6.851 1.00 85.88 273 SER A CA 1
ATOM 2031 C C . SER A 1 273 ? -15.357 2.369 -7.009 1.00 85.88 273 SER A C 1
ATOM 2033 O O . SER A 1 273 ? -15.249 1.848 -8.121 1.00 85.88 273 SER A O 1
ATOM 2035 N N . TYR A 1 274 ? -14.875 1.787 -5.913 1.00 83.06 274 TYR A N 1
ATOM 2036 C CA . TYR A 1 274 ? -14.295 0.443 -5.863 1.00 83.06 274 TYR A CA 1
ATOM 2037 C C . TYR A 1 274 ? -15.340 -0.644 -5.564 1.00 83.06 274 TYR A C 1
ATOM 2039 O O . TYR A 1 274 ? -15.000 -1.827 -5.512 1.00 83.06 274 TYR A O 1
ATOM 2047 N N . GLN A 1 275 ? -16.608 -0.260 -5.365 1.00 90.75 275 GLN A N 1
ATOM 2048 C CA . GLN A 1 275 ? -17.683 -1.197 -5.062 1.00 90.75 275 GLN A CA 1
ATOM 2049 C C . GLN A 1 275 ? -18.501 -1.577 -6.285 1.00 90.75 275 GLN A C 1
ATOM 2051 O O . GLN A 1 275 ? -18.773 -0.758 -7.162 1.00 90.75 275 GLN A O 1
ATOM 2056 N N . VAL A 1 276 ? -18.980 -2.819 -6.276 1.00 92.69 276 VAL A N 1
ATOM 2057 C CA . VAL A 1 276 ? -20.084 -3.275 -7.117 1.00 92.69 276 VAL A CA 1
ATOM 2058 C C . VAL A 1 276 ? -21.380 -3.182 -6.312 1.00 92.69 276 VAL A C 1
ATOM 2060 O O . VAL A 1 276 ? -21.549 -3.798 -5.253 1.00 92.69 276 VAL A O 1
ATOM 2063 N N . ASN A 1 277 ? -22.312 -2.380 -6.812 1.00 94.62 277 ASN A N 1
ATOM 2064 C CA . ASN A 1 277 ? -23.653 -2.239 -6.275 1.00 94.62 277 ASN A CA 1
ATOM 2065 C C . ASN A 1 277 ? -24.544 -3.370 -6.787 1.00 94.62 277 ASN A C 1
ATOM 2067 O O . ASN A 1 277 ? -24.608 -3.637 -7.987 1.00 94.62 277 ASN A O 1
ATOM 2071 N N . TYR A 1 278 ? -25.278 -4.004 -5.875 1.00 93.75 278 TYR A N 1
ATOM 2072 C CA . TYR A 1 278 ? -26.244 -5.043 -6.209 1.00 93.75 278 TYR A CA 1
ATOM 2073 C C . TYR A 1 278 ? -27.552 -4.843 -5.440 1.00 93.75 278 TYR A C 1
ATOM 2075 O O . TYR A 1 278 ? -27.578 -4.229 -4.375 1.00 93.75 278 TYR A O 1
ATOM 2083 N N . SER A 1 279 ? -28.645 -5.352 -6.007 1.00 93.00 279 SER A N 1
ATOM 2084 C CA . SER A 1 279 ? -29.952 -5.450 -5.356 1.00 93.00 279 SER A CA 1
ATOM 2085 C C . SER A 1 279 ? -30.693 -6.666 -5.897 1.00 93.00 279 SER A C 1
ATOM 2087 O O . SER A 1 279 ? -30.636 -6.944 -7.097 1.00 93.00 279 SER A O 1
ATOM 2089 N N . THR A 1 280 ? -31.417 -7.370 -5.031 1.00 92.69 280 THR A N 1
ATOM 2090 C CA . THR A 1 280 ? -32.354 -8.431 -5.430 1.00 92.69 280 THR A CA 1
ATOM 2091 C C . THR A 1 280 ? -33.684 -7.876 -5.938 1.00 92.69 280 THR A C 1
ATOM 2093 O O . THR A 1 280 ? -34.443 -8.593 -6.589 1.00 92.69 280 THR A O 1
ATOM 2096 N N . THR A 1 281 ? -33.968 -6.597 -5.678 1.00 93.56 281 THR A N 1
ATOM 2097 C CA . THR A 1 281 ? -35.195 -5.914 -6.097 1.00 93.56 281 THR A CA 1
ATOM 2098 C C . THR A 1 281 ? -34.990 -5.120 -7.388 1.00 93.56 281 THR A C 1
ATOM 2100 O O . THR A 1 281 ? -33.885 -4.677 -7.704 1.00 93.56 281 THR A O 1
ATOM 2103 N N . LEU A 1 282 ? -36.071 -4.949 -8.156 1.00 92.06 282 LEU A N 1
ATOM 2104 C CA . LEU A 1 282 ? -36.083 -4.120 -9.362 1.00 92.06 282 LEU A CA 1
ATOM 2105 C C . LEU A 1 282 ? -36.457 -2.659 -9.026 1.00 92.06 282 LEU A C 1
ATOM 2107 O O . LEU A 1 282 ? -37.341 -2.456 -8.191 1.00 92.06 282 LEU A O 1
ATOM 2111 N N . PRO A 1 283 ? -35.871 -1.655 -9.712 1.00 92.81 283 PRO A N 1
ATOM 2112 C CA . PRO A 1 283 ? -34.799 -1.787 -10.700 1.00 92.81 283 PRO A CA 1
ATOM 2113 C C . PRO A 1 283 ? -33.451 -2.090 -10.033 1.00 92.81 283 PRO A C 1
ATOM 2115 O O . PRO A 1 283 ? -33.128 -1.555 -8.974 1.00 92.81 283 PRO A O 1
ATOM 2118 N N . LYS A 1 284 ? -32.657 -2.951 -10.673 1.00 94.25 284 LYS A N 1
ATOM 2119 C CA . LYS A 1 284 ? -31.313 -3.270 -10.188 1.00 94.25 284 LYS A CA 1
ATOM 2120 C C . LYS A 1 284 ? -30.348 -2.110 -10.465 1.00 94.25 284 LYS A C 1
ATOM 2122 O O . LYS A 1 284 ? -30.502 -1.454 -11.496 1.00 94.25 284 LYS A O 1
ATOM 2127 N N . PRO A 1 285 ? -29.346 -1.880 -9.597 1.00 96.00 285 PRO A N 1
ATOM 2128 C CA . PRO A 1 285 ? -28.304 -0.893 -9.848 1.00 96.00 285 PRO A CA 1
ATOM 2129 C C . PRO A 1 285 ? -27.539 -1.185 -11.144 1.00 96.00 285 PRO A C 1
ATOM 2131 O O . PRO A 1 285 ? -27.219 -2.341 -11.434 1.00 96.00 285 PRO A O 1
ATOM 2134 N N . VAL A 1 286 ? -27.218 -0.126 -11.885 1.00 96.88 286 VAL A N 1
ATOM 2135 C CA . VAL A 1 286 ? -26.298 -0.175 -13.027 1.00 96.88 286 VAL A CA 1
ATOM 2136 C C . VAL A 1 286 ? -24.907 0.190 -12.524 1.00 96.88 286 VAL A C 1
ATOM 2138 O O . VAL A 1 286 ? -24.733 1.235 -11.903 1.00 96.88 286 VAL A O 1
ATOM 2141 N N . ASN A 1 287 ? -23.928 -0.674 -12.778 1.00 97.00 287 ASN A N 1
ATOM 2142 C CA . ASN A 1 287 ? -22.528 -0.427 -12.454 1.00 97.00 287 ASN A CA 1
ATOM 2143 C C . ASN A 1 287 ? -21.792 -0.028 -13.732 1.00 97.00 287 ASN A C 1
ATOM 2145 O O . ASN A 1 287 ? -21.542 -0.889 -14.573 1.00 97.00 287 ASN A O 1
ATOM 2149 N N . THR A 1 288 ? -21.438 1.245 -13.882 1.00 97.00 288 THR A N 1
ATOM 2150 C CA . THR A 1 288 ? -20.635 1.702 -15.024 1.00 97.00 288 THR A CA 1
ATOM 2151 C C . THR A 1 288 ? -19.157 1.589 -14.680 1.00 97.00 288 THR A C 1
ATOM 2153 O O . THR A 1 288 ? -18.676 2.288 -13.786 1.00 97.00 288 THR A O 1
ATOM 2156 N N . PHE A 1 289 ? -18.436 0.715 -15.377 1.00 96.88 289 PHE A N 1
ATOM 2157 C CA . PHE A 1 289 ? -16.984 0.563 -15.257 1.00 96.88 289 PHE A CA 1
ATOM 2158 C C . PHE A 1 289 ? -16.292 1.440 -16.289 1.00 96.88 289 PHE A C 1
ATOM 2160 O O . PHE A 1 289 ? -16.797 1.575 -17.400 1.00 96.88 289 PHE A O 1
ATOM 2167 N N . PHE A 1 290 ? -15.134 2.002 -15.946 1.00 96.56 290 PHE A N 1
ATOM 2168 C CA . PHE A 1 290 ? -14.374 2.855 -16.858 1.00 96.56 290 PHE A CA 1
ATOM 2169 C C . PHE A 1 290 ? -12.862 2.624 -16.781 1.00 96.56 290 PHE A C 1
ATOM 2171 O O . PHE A 1 290 ? -12.329 2.238 -15.738 1.00 96.56 290 PHE A O 1
ATOM 2178 N N . ALA A 1 291 ? -12.175 2.925 -17.884 1.00 95.56 291 ALA A N 1
ATOM 2179 C CA . ALA A 1 291 ? -10.726 3.045 -17.980 1.00 95.56 291 ALA A CA 1
ATOM 2180 C C . ALA A 1 291 ? -10.339 4.289 -18.794 1.00 95.56 291 ALA A C 1
ATOM 2182 O O . ALA A 1 291 ? -10.631 4.398 -19.987 1.00 95.56 291 ALA A O 1
ATOM 2183 N N . ARG A 1 292 ? -9.669 5.233 -18.131 1.00 95.50 292 ARG A N 1
ATOM 2184 C CA . ARG A 1 292 ? -9.339 6.571 -18.633 1.00 95.50 292 ARG A CA 1
ATOM 2185 C C . ARG A 1 292 ? -7.863 6.690 -18.985 1.00 95.50 292 ARG A C 1
ATOM 2187 O O . ARG A 1 292 ? -7.099 7.331 -18.272 1.00 95.50 292 ARG A O 1
ATOM 2194 N N . ALA A 1 293 ? -7.461 6.061 -20.082 1.00 92.56 293 ALA A N 1
ATOM 2195 C CA . ALA A 1 293 ? -6.061 6.047 -20.485 1.00 92.56 293 ALA A CA 1
ATOM 2196 C C . ALA A 1 293 ? -5.518 7.448 -20.817 1.00 92.56 293 ALA A C 1
ATOM 2198 O O . ALA A 1 293 ? -6.214 8.287 -21.399 1.00 92.56 293 ALA A O 1
ATOM 2199 N N . THR A 1 294 ? -4.248 7.683 -20.493 1.00 91.06 294 THR A N 1
ATOM 2200 C CA . THR A 1 294 ? -3.496 8.842 -20.978 1.00 91.06 294 THR A CA 1
ATOM 2201 C C . THR A 1 294 ? -2.929 8.526 -22.354 1.00 91.06 294 THR A C 1
ATOM 2203 O O . THR A 1 294 ? -2.180 7.565 -22.521 1.00 91.06 294 THR A O 1
ATOM 2206 N N . ASN A 1 295 ? -3.275 9.344 -23.345 1.00 90.25 295 ASN A N 1
ATOM 2207 C CA . ASN A 1 295 ? -2.731 9.242 -24.687 1.00 90.25 295 ASN A CA 1
ATOM 2208 C C . ASN A 1 295 ? -1.526 10.167 -24.836 1.00 90.25 295 ASN A C 1
ATOM 2210 O O . ASN A 1 295 ? -1.693 11.378 -24.953 1.00 90.25 295 ASN A O 1
ATOM 2214 N N . ASN A 1 296 ? -0.331 9.595 -24.920 1.00 85.31 296 ASN A N 1
ATOM 2215 C CA . ASN A 1 296 ? 0.862 10.310 -25.346 1.00 85.31 296 ASN A CA 1
ATOM 2216 C C . ASN A 1 296 ? 1.399 9.786 -26.678 1.00 85.31 296 ASN A C 1
ATOM 2218 O O . ASN A 1 296 ? 2.529 10.095 -27.001 1.00 85.31 296 ASN A O 1
ATOM 2222 N N . SER A 1 297 ? 0.656 9.017 -27.480 1.00 76.69 297 SER A N 1
ATOM 2223 C CA . SER A 1 297 ? 1.190 8.309 -28.659 1.00 76.69 297 SER A CA 1
ATOM 2224 C C . SER A 1 297 ? 1.664 9.209 -29.816 1.00 76.69 297 SER A C 1
ATOM 2226 O O . SER A 1 297 ? 2.072 8.702 -30.857 1.00 76.69 297 SER A O 1
ATOM 2228 N N . GLY A 1 298 ? 1.596 10.536 -29.673 1.00 77.62 298 GLY A N 1
ATOM 2229 C CA . GLY A 1 298 ? 2.004 11.519 -30.681 1.00 77.62 298 GLY A CA 1
ATOM 2230 C C . GLY A 1 298 ? 0.888 11.922 -31.649 1.00 77.62 298 GLY A C 1
ATOM 2231 O O . GLY A 1 298 ? 1.072 12.842 -32.443 1.00 77.62 298 GLY A O 1
ATOM 2232 N N . ALA A 1 299 ? -0.282 11.284 -31.568 1.00 85.19 299 ALA A N 1
ATOM 2233 C CA . ALA A 1 299 ? -1.455 11.571 -32.390 1.00 85.19 299 ALA A CA 1
ATOM 2234 C C . ALA A 1 299 ? -2.750 11.245 -31.621 1.00 85.19 299 ALA A C 1
ATOM 2236 O O . ALA A 1 299 ? -2.707 10.481 -30.656 1.00 85.19 299 ALA A O 1
ATOM 2237 N N . PRO A 1 300 ? -3.909 11.810 -32.004 1.00 94.12 300 PRO A N 1
ATOM 2238 C CA . PRO A 1 300 ? -5.186 11.392 -31.435 1.00 94.12 300 PRO A CA 1
ATOM 2239 C C . PRO A 1 300 ? -5.446 9.898 -31.673 1.00 94.12 300 PRO A C 1
ATOM 2241 O O . PRO A 1 300 ? -5.224 9.395 -32.774 1.00 94.12 300 PRO A O 1
ATOM 2244 N N . ILE A 1 301 ? -5.958 9.200 -30.661 1.00 93.50 301 ILE A N 1
ATOM 2245 C CA . ILE A 1 301 ? -6.454 7.826 -30.802 1.00 93.50 301 ILE A CA 1
ATOM 2246 C C . ILE A 1 301 ? -7.908 7.906 -31.250 1.00 93.50 301 ILE A C 1
ATOM 2248 O O . ILE A 1 301 ? -8.716 8.539 -30.575 1.00 93.50 301 ILE A O 1
ATOM 2252 N N . ASN A 1 302 ? -8.256 7.275 -32.369 1.00 96.81 302 ASN A N 1
ATOM 2253 C CA . ASN A 1 302 ? -9.629 7.278 -32.878 1.00 96.81 302 ASN A CA 1
ATOM 2254 C C . ASN A 1 302 ? -10.576 6.459 -31.985 1.00 96.81 302 ASN A C 1
ATOM 2256 O O . ASN A 1 302 ? -10.149 5.600 -31.211 1.00 96.81 302 ASN A O 1
ATOM 2260 N N . ALA A 1 303 ? -11.880 6.725 -32.093 1.00 97.69 303 ALA A N 1
ATOM 2261 C CA . ALA A 1 303 ? -12.906 5.957 -31.389 1.00 97.69 303 ALA A CA 1
ATOM 2262 C C . ALA A 1 303 ? -12.800 4.456 -31.719 1.00 97.69 303 ALA A C 1
ATOM 2264 O O . ALA A 1 303 ? -12.600 4.078 -32.875 1.00 97.69 303 ALA A O 1
ATOM 2265 N N . GLY A 1 304 ? -12.918 3.607 -30.699 1.00 94.44 304 GLY A N 1
ATOM 2266 C CA . GLY A 1 304 ? -12.832 2.150 -30.808 1.00 94.44 304 GLY A CA 1
ATOM 2267 C C . GLY A 1 304 ? -11.439 1.571 -31.097 1.00 94.44 304 GLY A C 1
ATOM 2268 O O . GLY A 1 304 ? -11.317 0.348 -31.150 1.00 94.44 304 GLY A O 1
ATOM 2269 N N . THR A 1 305 ? -10.399 2.393 -31.282 1.00 95.06 305 THR A N 1
ATOM 2270 C CA . THR A 1 305 ? -9.030 1.920 -31.555 1.00 95.06 305 THR A CA 1
ATOM 2271 C C . THR A 1 305 ? -8.331 1.384 -30.308 1.00 95.06 305 THR A C 1
ATOM 2273 O O . THR A 1 305 ? -7.626 0.374 -30.389 1.00 95.06 305 THR A O 1
ATOM 2276 N N . LEU A 1 306 ? -8.509 2.053 -29.168 1.00 95.06 306 LEU A N 1
ATOM 2277 C CA . LEU A 1 306 ? -8.045 1.572 -27.873 1.00 95.06 306 LEU A CA 1
ATOM 2278 C C . LEU A 1 306 ? -9.099 0.622 -27.310 1.00 95.06 306 LEU A C 1
ATOM 2280 O O . LEU A 1 306 ? -10.269 0.988 -27.181 1.00 95.06 306 LEU A O 1
ATOM 2284 N N . ARG A 1 307 ? -8.683 -0.594 -26.975 1.00 94.44 307 ARG A N 1
ATOM 2285 C CA . ARG A 1 307 ? -9.544 -1.645 -26.434 1.00 94.44 307 ARG A CA 1
ATOM 2286 C C . ARG A 1 307 ? -9.150 -1.925 -24.990 1.00 94.44 307 ARG A C 1
ATOM 2288 O O . ARG A 1 307 ? -7.962 -1.921 -24.678 1.00 94.44 307 ARG A O 1
ATOM 2295 N N . ALA A 1 308 ? -10.128 -2.165 -24.129 1.00 92.50 308 ALA A N 1
ATOM 2296 C CA . ALA A 1 308 ? -9.927 -2.454 -22.717 1.00 92.50 308 ALA A CA 1
ATOM 2297 C C . ALA A 1 308 ? -10.695 -3.714 -22.313 1.00 92.50 308 ALA A C 1
ATOM 2299 O O . ALA A 1 308 ? -11.866 -3.871 -22.659 1.00 92.50 308 ALA A O 1
ATOM 2300 N N . ARG A 1 309 ? -10.041 -4.579 -21.542 1.00 88.31 309 ARG A N 1
ATOM 2301 C CA . ARG A 1 309 ? -10.635 -5.736 -20.879 1.00 88.31 309 ARG A CA 1
ATOM 2302 C C . ARG A 1 309 ? -10.682 -5.484 -19.376 1.00 88.31 309 ARG A C 1
ATOM 2304 O O . ARG A 1 309 ? -9.677 -5.089 -18.796 1.00 88.31 309 ARG A O 1
ATOM 2311 N N . PHE A 1 310 ? -11.827 -5.736 -18.752 1.00 90.25 310 PHE A N 1
ATOM 2312 C CA . PHE A 1 310 ? -12.105 -5.501 -17.339 1.00 90.25 310 PHE A CA 1
ATOM 2313 C C . PHE A 1 310 ? -12.342 -6.817 -16.605 1.00 90.25 310 PHE A C 1
ATOM 2315 O O . PHE A 1 310 ? -13.143 -7.662 -17.027 1.00 90.25 310 PHE A O 1
ATOM 2322 N N . ARG A 1 311 ? -11.654 -6.992 -15.477 1.00 84.31 311 ARG A N 1
ATOM 2323 C CA . ARG A 1 311 ? -11.717 -8.211 -14.668 1.00 84.31 311 ARG A CA 1
ATOM 2324 C C . ARG A 1 311 ? -11.792 -7.867 -13.186 1.00 84.31 311 ARG A C 1
ATOM 2326 O O . ARG A 1 311 ? -11.238 -6.864 -12.746 1.00 84.31 311 ARG A O 1
ATOM 2333 N N . LEU A 1 312 ? -12.478 -8.710 -12.421 1.00 86.06 312 LEU A N 1
ATOM 2334 C CA . LEU A 1 312 ? -12.682 -8.541 -10.985 1.00 86.06 312 LEU A CA 1
ATOM 2335 C C . LEU A 1 312 ? -12.189 -9.755 -10.210 1.00 86.06 312 LEU A C 1
ATOM 2337 O O . LEU A 1 312 ? -12.442 -10.898 -10.602 1.00 86.06 312 LEU A O 1
ATOM 2341 N N . ALA A 1 313 ? -11.603 -9.478 -9.055 1.00 83.50 313 ALA A N 1
ATOM 2342 C CA . ALA A 1 313 ? -11.327 -10.446 -8.006 1.00 83.50 313 ALA A CA 1
ATOM 2343 C C . ALA A 1 313 ? -11.810 -9.892 -6.655 1.00 83.50 313 ALA A C 1
ATOM 2345 O O . ALA A 1 313 ? -12.069 -8.692 -6.533 1.00 83.50 313 ALA A O 1
ATOM 2346 N N . ASN A 1 314 ? -11.945 -10.755 -5.647 1.00 86.62 314 ASN A N 1
ATOM 2347 C CA . ASN A 1 314 ? -12.292 -10.313 -4.297 1.00 86.62 314 ASN A CA 1
ATOM 2348 C C . ASN A 1 314 ? -11.237 -9.345 -3.751 1.00 86.62 314 ASN A C 1
ATOM 2350 O O . ASN A 1 314 ? -10.052 -9.477 -4.061 1.00 86.62 314 ASN A O 1
ATOM 2354 N N . TRP A 1 315 ? -11.672 -8.370 -2.948 1.00 87.75 315 TRP A N 1
ATOM 2355 C CA . TRP A 1 315 ? -10.757 -7.451 -2.275 1.00 87.75 315 TRP A CA 1
ATOM 2356 C C . TRP A 1 315 ? -9.709 -8.198 -1.450 1.00 87.75 315 TRP A C 1
ATOM 2358 O O . TRP A 1 315 ? -10.048 -9.100 -0.681 1.00 87.75 315 TRP A O 1
ATOM 2368 N N . GLY A 1 316 ? -8.450 -7.784 -1.570 1.00 87.56 316 GLY A N 1
ATOM 2369 C CA . GLY A 1 316 ? -7.323 -8.411 -0.893 1.00 87.56 316 GLY A CA 1
ATOM 2370 C C . GLY A 1 316 ? -6.227 -8.803 -1.872 1.00 87.56 316 GLY A C 1
ATOM 2371 O O . GLY A 1 316 ? -5.977 -8.112 -2.847 1.00 87.56 316 GLY A O 1
ATOM 2372 N N . SER A 1 317 ? -5.520 -9.889 -1.615 1.00 88.56 317 SER A N 1
ATOM 2373 C CA . SER A 1 317 ? -4.337 -10.276 -2.361 1.00 88.56 317 SER A CA 1
ATOM 2374 C C . SER A 1 317 ? -4.601 -11.375 -3.382 1.00 88.56 317 SER A C 1
ATOM 2376 O O . SER A 1 317 ? -5.075 -12.454 -3.034 1.00 88.56 317 SER A O 1
ATOM 2378 N N . MET A 1 318 ? -4.163 -11.144 -4.625 1.00 80.31 318 MET A N 1
ATOM 2379 C CA . MET A 1 318 ? -4.238 -12.105 -5.735 1.00 80.31 318 MET A CA 1
ATOM 2380 C C . MET A 1 318 ? -2.858 -12.321 -6.378 1.00 80.31 318 MET A C 1
ATOM 2382 O O . MET A 1 318 ? -2.141 -11.329 -6.589 1.00 80.31 318 MET A O 1
ATOM 2386 N N . PRO A 1 319 ? -2.472 -13.571 -6.710 1.00 72.12 319 PRO A N 1
ATOM 2387 C CA . PRO A 1 319 ? -1.287 -13.860 -7.513 1.00 72.12 319 PRO A CA 1
ATOM 2388 C C . PRO A 1 319 ? -1.300 -13.098 -8.837 1.00 72.12 319 PRO A C 1
ATOM 2390 O O . PRO A 1 319 ? -2.357 -12.754 -9.370 1.00 72.12 319 PRO A O 1
ATOM 2393 N N . GLY A 1 320 ? -0.109 -12.789 -9.349 1.00 63.00 320 GLY A N 1
ATOM 2394 C CA . GLY A 1 320 ? 0.026 -12.206 -10.680 1.00 63.00 320 GLY A CA 1
ATOM 2395 C C . GLY A 1 320 ? -0.309 -13.227 -11.766 1.00 63.00 320 GLY A C 1
ATOM 2396 O O . GLY A 1 320 ? -0.121 -14.428 -11.579 1.00 63.00 320 GLY A O 1
ATOM 2397 N N . ASP A 1 321 ? -0.757 -12.744 -12.924 1.00 56.44 321 ASP A N 1
ATOM 2398 C CA . ASP A 1 321 ? -1.087 -13.604 -14.068 1.00 56.44 321 ASP A CA 1
ATOM 2399 C C . ASP A 1 321 ? 0.121 -14.439 -14.530 1.00 56.44 321 ASP A C 1
ATOM 2401 O O . ASP A 1 321 ? -0.045 -15.575 -14.961 1.00 56.44 321 ASP A O 1
ATOM 2405 N N . GLU A 1 322 ? 1.343 -13.923 -14.360 1.00 55.69 322 GLU A N 1
ATOM 2406 C CA . GLU A 1 322 ? 2.593 -14.609 -14.720 1.00 55.69 322 GLU A CA 1
ATOM 2407 C C . GLU A 1 322 ? 2.896 -15.846 -13.859 1.00 55.69 322 GLU A C 1
ATOM 2409 O O . GLU A 1 322 ? 3.667 -16.711 -14.275 1.00 55.69 322 GLU A O 1
ATOM 2414 N N . SER A 1 323 ? 2.315 -15.948 -12.659 1.00 54.56 323 SER A N 1
ATOM 2415 C CA . SER A 1 323 ? 2.558 -17.066 -11.742 1.00 54.56 323 SER A CA 1
ATOM 2416 C C . SER A 1 323 ? 1.402 -18.056 -11.634 1.00 54.56 323 SER A C 1
ATOM 2418 O O . SER A 1 323 ? 1.562 -19.115 -11.016 1.00 54.56 323 SER A O 1
ATOM 2420 N N . SER A 1 324 ? 0.261 -17.746 -12.252 1.00 57.56 324 SER A N 1
ATOM 2421 C CA . SER A 1 324 ? -0.911 -18.614 -12.275 1.00 57.56 324 SER A CA 1
ATOM 2422 C C . SER A 1 324 ? -0.914 -19.525 -13.501 1.00 57.56 324 SER A C 1
ATOM 2424 O O . SER A 1 324 ? -0.739 -19.074 -14.630 1.00 57.56 324 SER A O 1
ATOM 2426 N N . ALA A 1 325 ? -1.181 -20.815 -13.292 1.00 60.34 325 ALA A N 1
ATOM 2427 C CA . ALA A 1 325 ? -1.431 -21.764 -14.376 1.00 60.34 325 ALA A CA 1
ATOM 2428 C C . ALA A 1 325 ? -2.775 -21.502 -15.087 1.00 60.34 325 ALA A C 1
ATOM 2430 O O . ALA A 1 325 ? -2.944 -21.896 -16.240 1.00 60.34 325 ALA A O 1
ATOM 2431 N N . ASP A 1 326 ? -3.715 -20.829 -14.414 1.00 63.94 326 ASP A N 1
ATOM 2432 C CA . ASP A 1 326 ? -4.981 -20.366 -14.988 1.00 63.94 326 ASP A CA 1
ATOM 2433 C C . ASP A 1 326 ? -5.343 -18.969 -14.447 1.00 63.94 326 ASP A C 1
ATOM 2435 O O . ASP A 1 326 ? -6.026 -18.832 -13.425 1.00 63.94 326 ASP A O 1
ATOM 2439 N N . PRO A 1 327 ? -4.917 -17.893 -15.127 1.00 56.88 327 PRO A N 1
ATOM 2440 C CA . PRO A 1 327 ? -5.281 -16.529 -14.753 1.00 56.88 327 PRO A CA 1
ATOM 2441 C C . PRO A 1 327 ? -6.798 -16.281 -14.711 1.00 56.88 327 PRO A C 1
ATOM 2443 O O . PRO A 1 327 ? -7.256 -15.390 -13.994 1.00 56.88 327 PRO A O 1
ATOM 2446 N N . ASN A 1 328 ? -7.613 -17.042 -15.456 1.00 62.50 328 ASN A N 1
ATOM 2447 C CA . ASN A 1 328 ? -9.075 -16.883 -15.447 1.00 62.50 328 ASN A CA 1
ATOM 2448 C C . ASN A 1 328 ? -9.716 -17.429 -14.166 1.00 62.50 328 ASN A C 1
ATOM 2450 O O . ASN A 1 328 ? -10.812 -17.000 -13.808 1.00 62.50 328 ASN A O 1
ATOM 2454 N N . ALA A 1 329 ? -9.025 -18.316 -13.447 1.00 63.16 329 ALA A N 1
ATOM 2455 C CA . ALA A 1 329 ? -9.464 -18.804 -12.146 1.00 63.16 329 ALA A CA 1
ATOM 2456 C C . ALA A 1 329 ? -9.317 -17.752 -11.029 1.00 63.16 329 ALA A C 1
ATOM 2458 O O . ALA A 1 329 ? -10.014 -17.861 -10.014 1.00 63.16 329 ALA A O 1
ATOM 2459 N N . LEU A 1 330 ? -8.435 -16.763 -11.222 1.00 66.19 330 LEU A N 1
ATOM 2460 C CA . LEU A 1 330 ? -8.150 -15.659 -10.297 1.00 66.19 330 LEU A CA 1
ATOM 2461 C C . LEU A 1 330 ? -8.978 -14.411 -10.594 1.00 66.19 330 LEU A C 1
ATOM 2463 O O . LEU A 1 330 ? -9.592 -13.833 -9.702 1.00 66.19 330 LEU A O 1
ATOM 2467 N N . TRP A 1 331 ? -9.004 -14.021 -11.865 1.00 75.31 331 TRP A N 1
ATOM 2468 C CA . TRP A 1 331 ? -9.632 -12.792 -12.326 1.00 75.31 331 TRP A CA 1
ATOM 2469 C C . TRP A 1 331 ? -10.806 -13.121 -13.238 1.00 75.31 331 TRP A C 1
ATOM 2471 O O . TRP A 1 331 ? -10.628 -13.481 -14.409 1.00 75.31 331 TRP A O 1
ATOM 2481 N N . ALA A 1 332 ? -12.018 -12.955 -12.714 1.00 81.62 332 ALA A N 1
ATOM 2482 C CA . ALA A 1 332 ? -13.234 -13.174 -13.479 1.00 81.62 332 ALA A CA 1
ATOM 2483 C C . ALA A 1 332 ? -13.468 -11.997 -14.430 1.00 81.62 332 ALA A C 1
ATOM 2485 O O . ALA A 1 332 ? -13.488 -10.842 -14.007 1.00 81.62 332 ALA A O 1
ATOM 2486 N N . THR A 1 333 ? -13.671 -12.289 -15.715 1.00 83.12 333 THR A N 1
ATOM 2487 C CA . THR A 1 333 ? -14.059 -11.257 -16.689 1.00 83.12 333 THR A CA 1
ATOM 2488 C C . THR A 1 333 ? -15.445 -10.728 -16.333 1.00 83.12 333 THR A C 1
ATOM 2490 O O . THR A 1 333 ? -16.346 -11.512 -16.030 1.00 83.12 333 THR A O 1
ATOM 2493 N N . ILE A 1 334 ? -15.609 -9.406 -16.335 1.00 90.62 334 ILE A N 1
ATOM 2494 C CA . ILE A 1 334 ? -16.910 -8.789 -16.074 1.00 90.62 334 ILE A CA 1
ATOM 2495 C C . ILE A 1 334 ? -17.787 -8.982 -17.319 1.00 90.62 334 ILE A C 1
ATOM 2497 O O . ILE A 1 334 ? -17.304 -8.722 -18.422 1.00 90.62 334 ILE A O 1
ATOM 2501 N N . PRO A 1 335 ? -19.053 -9.420 -17.196 1.00 92.94 335 PRO A N 1
ATOM 2502 C CA . PRO A 1 335 ? -19.954 -9.515 -18.343 1.00 92.94 335 PRO A CA 1
ATOM 2503 C C . PRO A 1 335 ? -20.042 -8.189 -19.117 1.00 92.94 335 PRO A C 1
ATOM 2505 O O . PRO A 1 335 ? -20.397 -7.165 -18.542 1.00 92.94 335 PRO A O 1
ATOM 2508 N N . GLY A 1 336 ? -19.713 -8.215 -20.413 1.00 93.31 336 GLY A N 1
ATOM 2509 C CA . GLY A 1 336 ? -19.653 -7.025 -21.279 1.00 93.31 336 GLY A CA 1
ATOM 2510 C C . GLY A 1 336 ? -18.341 -6.231 -21.209 1.00 93.31 336 GLY A C 1
ATOM 2511 O O . GLY A 1 336 ? -18.177 -5.266 -21.950 1.00 93.31 336 GLY A O 1
ATOM 2512 N N . GLY A 1 337 ? -17.413 -6.637 -20.342 1.00 93.25 337 GLY A N 1
ATOM 2513 C CA . GLY A 1 337 ? -16.106 -6.017 -20.150 1.00 93.25 337 GLY A CA 1
ATOM 2514 C C . GLY A 1 337 ? -14.953 -6.755 -20.831 1.00 93.25 337 GLY A C 1
ATOM 2515 O O . GLY A 1 337 ? -13.807 -6.494 -20.498 1.00 93.25 337 GLY A O 1
ATOM 2516 N N . ASP A 1 338 ? -15.206 -7.712 -21.719 1.00 89.44 338 ASP A N 1
ATOM 2517 C CA . ASP A 1 338 ? -14.178 -8.526 -22.375 1.00 89.44 338 ASP A CA 1
ATOM 2518 C C . ASP A 1 338 ? -13.400 -7.769 -23.461 1.00 89.44 338 ASP A C 1
ATOM 2520 O O . ASP A 1 338 ? -12.194 -7.980 -23.598 1.00 89.44 338 ASP A O 1
ATOM 2524 N N . ASP A 1 339 ? -14.069 -6.875 -24.193 1.00 93.19 339 ASP A N 1
ATOM 2525 C CA . ASP A 1 339 ? -13.458 -6.073 -25.255 1.00 93.19 339 ASP A CA 1
ATOM 2526 C C . ASP A 1 339 ? -14.202 -4.738 -25.471 1.00 93.19 339 ASP A C 1
ATOM 2528 O O . ASP A 1 339 ? -15.051 -4.577 -26.355 1.00 93.19 339 ASP A O 1
ATOM 2532 N N . VAL A 1 340 ? -13.889 -3.742 -24.645 1.00 97.56 340 VAL A N 1
ATOM 2533 C CA . VAL A 1 340 ? -14.562 -2.435 -24.622 1.00 97.56 340 VAL A CA 1
ATOM 2534 C C . VAL A 1 340 ? -13.737 -1.412 -25.390 1.00 97.56 340 VAL A C 1
ATOM 2536 O O . VAL A 1 340 ? -12.579 -1.179 -25.057 1.00 97.56 340 VAL A O 1
ATOM 2539 N N . GLY A 1 341 ? -14.314 -0.764 -26.401 1.00 96.94 341 GLY A N 1
ATOM 2540 C CA . GLY A 1 341 ? -13.649 0.309 -27.150 1.00 96.94 341 GLY A CA 1
ATOM 2541 C C . GLY A 1 341 ? -13.776 1.674 -26.476 1.00 96.94 341 GLY A C 1
ATOM 2542 O O . GLY A 1 341 ? -14.760 1.931 -25.788 1.00 96.94 341 GLY A O 1
ATOM 2543 N N . ASN A 1 342 ? -12.817 2.570 -26.711 1.00 98.06 342 ASN A N 1
ATOM 2544 C CA . ASN A 1 342 ? -12.935 3.960 -26.275 1.00 98.06 342 ASN A CA 1
ATOM 2545 C C . ASN A 1 342 ? -14.072 4.659 -27.037 1.00 98.06 342 ASN A C 1
ATOM 2547 O O . ASN A 1 342 ? -14.141 4.561 -28.266 1.00 98.06 342 ASN A O 1
ATOM 2551 N N . ALA A 1 343 ? -14.955 5.362 -26.323 1.00 96.38 343 ALA A N 1
ATOM 2552 C CA . ALA A 1 343 ? -16.217 5.860 -26.878 1.00 96.38 343 ALA A CA 1
ATOM 2553 C C . ALA A 1 343 ? -16.036 6.915 -27.985 1.00 96.38 343 ALA A C 1
ATOM 2555 O O . ALA A 1 343 ? -16.764 6.923 -28.975 1.00 96.38 343 ALA A O 1
ATOM 2556 N N . ASN A 1 344 ? -15.046 7.794 -27.831 1.00 97.94 344 ASN A N 1
ATOM 2557 C CA . ASN A 1 344 ? -14.721 8.871 -28.764 1.00 97.94 344 ASN A CA 1
ATOM 2558 C C . ASN A 1 344 ? -13.203 9.004 -28.910 1.00 97.94 344 ASN A C 1
ATOM 2560 O O . ASN A 1 344 ? -12.438 8.328 -28.221 1.00 97.94 344 ASN A O 1
ATOM 2564 N N . ALA A 1 345 ? -12.753 9.881 -29.810 1.00 97.56 345 ALA A N 1
ATOM 2565 C CA . ALA A 1 345 ? -11.328 10.122 -29.982 1.00 97.56 345 ALA A CA 1
ATOM 2566 C C . ALA A 1 345 ? -10.680 10.657 -28.688 1.00 97.56 345 ALA A C 1
ATOM 2568 O O . ALA A 1 345 ? -11.223 11.552 -28.032 1.00 97.56 345 ALA A O 1
ATOM 2569 N N . ILE A 1 346 ? -9.505 10.130 -28.343 1.00 97.12 346 ILE A N 1
ATOM 2570 C CA . ILE A 1 346 ? -8.696 10.586 -27.207 1.00 97.12 346 ILE A CA 1
ATOM 2571 C C . ILE A 1 346 ? -7.593 11.497 -27.762 1.00 97.12 346 ILE A C 1
ATOM 2573 O O . ILE A 1 346 ? -6.693 11.000 -28.450 1.00 97.12 346 ILE A O 1
ATOM 2577 N N . PRO A 1 347 ? -7.639 12.821 -27.519 1.00 95.88 347 PRO A N 1
ATOM 2578 C CA . PRO A 1 347 ? -6.615 13.738 -28.010 1.00 95.88 347 PRO A CA 1
ATOM 2579 C C . PRO A 1 347 ? -5.214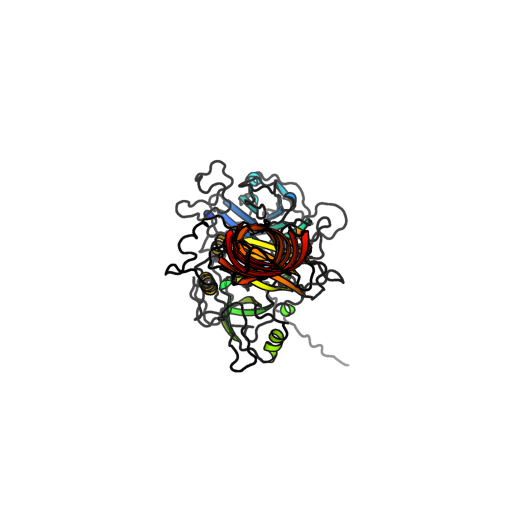 13.366 -27.512 1.00 95.88 347 PRO A C 1
ATOM 2581 O O . PRO A 1 347 ? -5.052 12.830 -26.416 1.00 95.88 347 PRO A O 1
ATOM 2584 N N . ASN A 1 348 ? -4.190 13.662 -28.312 1.00 90.31 348 ASN A N 1
ATOM 2585 C CA . ASN A 1 348 ? -2.805 13.487 -27.875 1.00 90.31 348 ASN A CA 1
ATOM 2586 C C . ASN A 1 348 ? -2.483 14.407 -26.688 1.00 90.31 348 ASN A C 1
ATOM 2588 O O . ASN A 1 348 ? -3.003 15.519 -26.616 1.00 90.31 348 ASN A O 1
ATOM 2592 N N . ALA A 1 349 ? -1.585 13.958 -25.814 1.00 84.06 349 ALA A N 1
ATOM 2593 C CA . ALA A 1 349 ? -1.185 14.620 -24.576 1.00 84.06 349 ALA A CA 1
ATOM 2594 C C . ALA A 1 349 ? -2.356 14.899 -23.615 1.00 84.06 349 ALA A C 1
ATOM 2596 O O . ALA A 1 349 ? -2.355 15.898 -22.897 1.00 84.06 349 ALA A O 1
ATOM 2597 N N . THR A 1 350 ? -3.372 14.029 -23.605 1.00 88.94 350 THR A N 1
ATOM 2598 C CA . THR A 1 350 ? -4.518 14.145 -22.690 1.00 88.94 350 THR A CA 1
ATOM 2599 C C . THR A 1 350 ? -4.872 12.814 -22.042 1.00 88.94 350 THR A C 1
ATOM 2601 O O . THR A 1 350 ? -4.650 11.747 -22.615 1.00 88.94 350 THR A O 1
ATOM 2604 N N . THR A 1 351 ? -5.451 12.884 -20.845 1.00 91.19 351 THR A N 1
ATOM 2605 C CA . THR A 1 351 ? -6.133 11.757 -20.202 1.00 91.19 351 THR A CA 1
ATOM 2606 C C . THR A 1 351 ? -7.580 11.711 -20.669 1.00 91.19 351 THR A C 1
ATOM 2608 O O . THR A 1 351 ? -8.259 12.742 -20.701 1.00 91.19 351 THR A O 1
ATOM 2611 N N . ALA A 1 352 ? -8.056 10.520 -21.030 1.00 94.75 352 ALA A N 1
ATOM 2612 C CA . ALA A 1 352 ? -9.459 10.316 -21.351 1.00 94.75 352 ALA A CA 1
ATOM 2613 C C . ALA A 1 352 ? -10.369 10.692 -20.164 1.00 94.75 352 ALA A C 1
ATOM 2615 O O . ALA A 1 352 ? -9.997 10.628 -18.994 1.00 94.75 352 ALA A O 1
ATOM 2616 N N . ASN A 1 353 ? -11.590 11.099 -20.471 1.00 93.62 353 ASN A N 1
ATOM 2617 C CA . ASN A 1 353 ? -12.636 11.428 -19.512 1.00 93.62 353 ASN A CA 1
ATOM 2618 C C . ASN A 1 353 ? -13.918 10.668 -19.882 1.00 93.62 353 ASN A C 1
ATOM 2620 O O . ASN A 1 353 ? -13.938 9.932 -20.862 1.00 93.62 353 ASN A O 1
ATOM 2624 N N . ALA A 1 354 ? -15.006 10.892 -19.143 1.00 93.94 354 ALA A N 1
ATOM 2625 C CA . ALA A 1 354 ? -16.276 10.186 -19.346 1.00 93.94 354 ALA A CA 1
ATOM 2626 C C . ALA A 1 354 ? -16.863 10.281 -20.774 1.00 93.94 354 ALA A C 1
ATOM 2628 O O . ALA A 1 354 ? -17.753 9.515 -21.123 1.00 93.94 354 ALA A O 1
ATOM 2629 N N . SER A 1 355 ? -16.414 11.233 -21.601 1.00 96.25 355 SER A N 1
ATOM 2630 C CA . SER A 1 355 ? -16.865 11.350 -22.992 1.00 96.25 355 SER A CA 1
ATOM 2631 C C . SER A 1 355 ? -16.085 10.476 -23.974 1.00 96.25 355 SER A C 1
ATOM 2633 O O . SER A 1 355 ? -16.597 10.206 -25.056 1.00 96.25 355 SER A O 1
ATOM 2635 N N . ASN A 1 356 ? -14.858 10.056 -23.657 1.00 97.06 356 ASN A N 1
ATOM 2636 C CA . ASN A 1 356 ? -13.971 9.362 -24.596 1.00 97.06 356 ASN A CA 1
ATOM 2637 C C . ASN A 1 356 ? -13.182 8.196 -23.982 1.00 97.06 356 ASN A C 1
ATOM 2639 O O . ASN A 1 356 ? -12.278 7.676 -24.631 1.00 97.06 356 ASN A O 1
ATOM 2643 N N . ASP A 1 357 ? -13.524 7.774 -22.768 1.00 97.31 357 ASP A N 1
ATOM 2644 C CA . ASP A 1 357 ? -12.936 6.616 -22.107 1.00 97.31 357 ASP A CA 1
ATOM 2645 C C . ASP A 1 357 ? -13.494 5.287 -22.634 1.00 97.31 357 ASP A C 1
ATOM 2647 O O . ASP A 1 357 ? -14.447 5.231 -23.419 1.00 97.31 357 ASP A O 1
ATOM 2651 N N . ASN A 1 358 ? -12.838 4.197 -22.245 1.00 98.12 358 ASN A N 1
ATOM 2652 C CA . ASN A 1 358 ? -13.385 2.858 -22.394 1.00 98.12 358 ASN A CA 1
ATOM 2653 C C . ASN A 1 358 ? -14.343 2.642 -21.220 1.00 98.12 358 ASN A C 1
ATOM 2655 O O . ASN A 1 358 ? -13.878 2.540 -20.086 1.00 98.12 358 ASN A O 1
ATOM 2659 N N . HIS A 1 359 ? -15.649 2.575 -21.463 1.00 97.50 359 HIS A N 1
ATOM 2660 C CA . HIS A 1 359 ? -16.625 2.292 -20.412 1.00 97.50 359 HIS A CA 1
ATOM 2661 C C . HIS A 1 359 ? -17.740 1.370 -20.894 1.00 97.50 359 HIS A C 1
ATOM 2663 O O . HIS A 1 359 ? -18.042 1.299 -22.085 1.00 97.50 359 HIS A O 1
ATOM 2669 N N . PHE A 1 360 ? -18.354 0.665 -19.951 1.00 97.81 360 PHE A N 1
ATOM 2670 C CA . PHE A 1 360 ? -19.531 -0.160 -20.193 1.00 97.81 360 PHE A CA 1
ATOM 2671 C C . PHE A 1 360 ? -20.373 -0.275 -18.921 1.00 97.81 360 PHE A C 1
ATOM 2673 O O . PHE A 1 360 ? -19.871 -0.114 -17.805 1.00 97.81 360 PHE A O 1
ATOM 2680 N N . ASP A 1 361 ? -21.652 -0.586 -19.108 1.00 97.50 361 ASP A N 1
ATOM 2681 C CA . ASP A 1 361 ? -22.615 -0.771 -18.029 1.00 97.50 361 ASP A CA 1
ATOM 2682 C C . ASP A 1 361 ? -22.822 -2.255 -17.728 1.00 97.50 361 ASP A C 1
ATOM 2684 O O . ASP A 1 361 ? -23.115 -3.055 -18.618 1.00 97.50 361 ASP A O 1
ATOM 2688 N N . TRP A 1 362 ? -22.757 -2.614 -16.447 1.00 96.56 362 TRP A N 1
ATOM 2689 C CA . TRP A 1 362 ? -23.095 -3.943 -15.955 1.00 96.56 362 TRP A CA 1
ATOM 2690 C C . TRP A 1 362 ? -24.244 -3.879 -14.947 1.00 96.56 362 TRP A C 1
ATOM 2692 O O . TRP A 1 362 ? -24.111 -3.391 -13.822 1.00 96.56 362 TRP A O 1
ATOM 2702 N N . THR A 1 363 ? -25.395 -4.413 -15.353 1.00 96.56 363 THR A N 1
ATOM 2703 C CA . THR A 1 363 ? -26.517 -4.693 -14.449 1.00 96.56 363 THR A CA 1
ATOM 2704 C C . THR A 1 363 ? -26.471 -6.166 -14.068 1.00 96.56 363 THR A C 1
ATOM 2706 O O . THR A 1 363 ? -26.584 -7.027 -14.941 1.00 96.56 363 THR A O 1
ATOM 2709 N N . LEU A 1 364 ? -26.320 -6.471 -12.778 1.00 94.56 364 LEU A N 1
ATOM 2710 C CA . LEU A 1 364 ? -26.135 -7.850 -12.327 1.00 94.56 364 LEU A CA 1
ATOM 2711 C C . LEU A 1 364 ? -27.383 -8.703 -12.609 1.00 94.56 364 LEU A C 1
ATOM 2713 O O . LEU A 1 364 ? -28.501 -8.385 -12.185 1.00 94.56 364 LEU A O 1
ATOM 2717 N N . SER A 1 365 ? -27.198 -9.840 -13.276 1.00 94.38 365 SER A N 1
ATOM 2718 C CA . SER A 1 365 ? -28.234 -10.867 -13.397 1.00 94.38 365 SER A CA 1
ATOM 2719 C C . SER A 1 365 ? -28.525 -11.513 -12.033 1.00 94.38 365 SER A C 1
ATOM 2721 O O . SER A 1 365 ? -27.824 -11.281 -11.053 1.00 94.38 365 SER A O 1
ATOM 2723 N N . ASN A 1 366 ? -29.586 -12.319 -11.921 1.00 92.62 366 ASN A N 1
ATOM 2724 C CA . ASN A 1 366 ? -29.820 -13.067 -10.674 1.00 92.62 366 ASN A CA 1
ATOM 2725 C C . ASN A 1 366 ? -28.672 -14.045 -10.381 1.00 92.62 366 ASN A C 1
ATOM 2727 O O . ASN A 1 366 ? -28.322 -14.227 -9.224 1.00 92.62 366 ASN A O 1
ATOM 2731 N N . ALA A 1 367 ? -28.060 -14.625 -11.418 1.00 91.94 367 ALA A N 1
ATOM 2732 C CA . ALA A 1 367 ? -26.907 -15.505 -11.258 1.00 91.94 367 ALA A CA 1
ATOM 2733 C C . ALA A 1 367 ? -25.671 -14.745 -10.749 1.00 91.94 367 ALA A C 1
ATOM 2735 O O . ALA A 1 367 ? -24.956 -15.258 -9.894 1.00 91.94 367 ALA A O 1
ATOM 2736 N N . ASP A 1 368 ? -25.462 -13.509 -11.215 1.00 91.31 368 ASP A N 1
ATOM 2737 C CA . ASP A 1 368 ? -24.343 -12.667 -10.772 1.00 91.31 368 ASP A CA 1
ATOM 2738 C C . ASP A 1 368 ? -24.469 -12.234 -9.309 1.00 91.31 368 ASP A C 1
ATOM 2740 O O . ASP A 1 368 ? -23.454 -11.998 -8.665 1.00 91.31 368 ASP A O 1
ATOM 2744 N N . ILE A 1 369 ? -25.697 -12.112 -8.790 1.00 92.38 369 ILE A N 1
ATOM 2745 C CA . ILE A 1 369 ? -25.977 -11.662 -7.417 1.00 92.38 369 ILE A CA 1
ATOM 2746 C C . ILE A 1 369 ? -25.669 -12.750 -6.383 1.00 92.38 369 ILE A C 1
ATOM 2748 O O . ILE A 1 369 ? -25.179 -12.427 -5.303 1.00 92.38 369 ILE A O 1
ATOM 2752 N N . VAL A 1 370 ? -25.903 -14.027 -6.709 1.00 92.00 370 VAL A N 1
ATOM 2753 C CA . VAL A 1 370 ? -25.768 -15.148 -5.759 1.00 92.00 370 VAL A CA 1
ATOM 2754 C C . VAL A 1 370 ? -24.409 -15.164 -5.035 1.00 92.00 370 VAL A C 1
ATOM 2756 O O . VAL A 1 370 ? -24.412 -15.299 -3.809 1.00 92.00 370 VAL A O 1
ATOM 2759 N N . PRO A 1 371 ? -23.255 -14.979 -5.714 1.00 87.94 371 PRO A N 1
ATOM 2760 C CA . PRO A 1 371 ? -21.960 -14.890 -5.042 1.00 87.94 371 PRO A CA 1
ATOM 2761 C C . PRO A 1 371 ? -21.836 -13.738 -4.034 1.00 87.94 371 PRO A C 1
ATOM 2763 O O . PRO A 1 371 ? -21.141 -13.874 -3.032 1.00 87.94 371 PRO A O 1
ATOM 2766 N N . PHE A 1 372 ? -22.501 -12.605 -4.276 1.00 88.94 372 PHE A N 1
ATOM 2767 C CA . PHE A 1 372 ? -22.494 -11.478 -3.340 1.00 88.94 372 PHE A CA 1
ATOM 2768 C C . PHE A 1 372 ? -23.412 -11.727 -2.138 1.00 88.94 372 PHE A C 1
ATOM 2770 O O . PHE A 1 372 ? -23.070 -11.346 -1.021 1.00 88.94 372 PHE A O 1
ATOM 2777 N N . GLU A 1 373 ? -24.559 -12.384 -2.340 1.00 90.88 373 GLU A N 1
ATOM 2778 C CA . GLU A 1 373 ? -25.494 -12.717 -1.255 1.00 90.88 373 GLU A CA 1
ATOM 2779 C C . GLU A 1 373 ? -24.939 -13.776 -0.302 1.00 90.88 373 GLU A C 1
ATOM 2781 O O . GLU A 1 373 ? -25.135 -13.687 0.907 1.00 90.88 373 GLU A O 1
ATOM 2786 N N . ASN A 1 374 ? -24.244 -14.783 -0.835 1.00 89.12 374 ASN A N 1
ATOM 2787 C CA . ASN A 1 374 ? -23.675 -15.862 -0.028 1.00 89.12 374 ASN A CA 1
ATOM 2788 C C . ASN A 1 374 ? -22.270 -15.543 0.523 1.00 89.12 374 ASN A C 1
ATOM 2790 O O . ASN A 1 374 ? -21.679 -16.388 1.193 1.00 89.12 374 ASN A O 1
ATOM 2794 N N . GLY A 1 375 ? -21.730 -14.354 0.228 1.00 82.00 375 GLY A N 1
ATOM 2795 C CA . GLY A 1 375 ? -20.433 -13.885 0.721 1.00 82.00 375 GLY A CA 1
ATOM 2796 C C . GLY A 1 375 ? -19.204 -14.509 0.051 1.00 82.00 375 GLY A C 1
ATOM 2797 O O . GLY A 1 375 ? -18.084 -14.233 0.477 1.00 82.00 375 GLY A O 1
ATOM 2798 N N . THR A 1 376 ? -19.373 -15.321 -1.000 1.00 82.50 376 THR A N 1
ATOM 2799 C CA . THR A 1 376 ? -18.241 -15.840 -1.797 1.00 82.50 376 THR A CA 1
ATOM 2800 C C . THR A 1 376 ? -17.615 -14.770 -2.690 1.00 82.50 376 THR A C 1
ATOM 2802 O O . THR A 1 376 ? -16.477 -14.926 -3.134 1.00 82.50 376 THR A O 1
ATOM 2805 N N . ARG A 1 377 ? -18.332 -13.665 -2.927 1.00 83.38 377 ARG A N 1
ATOM 2806 C CA . ARG A 1 377 ? -17.829 -12.466 -3.588 1.00 83.38 377 ARG A CA 1
ATOM 2807 C C . ARG A 1 377 ? -18.051 -11.231 -2.727 1.00 83.38 377 ARG A C 1
ATOM 2809 O O . ARG A 1 377 ? -19.165 -10.980 -2.274 1.00 83.38 377 ARG A O 1
ATOM 2816 N N . SER A 1 378 ? -17.000 -10.443 -2.526 1.00 84.69 378 SER A N 1
ATOM 2817 C CA . SER A 1 378 ? -17.120 -9.162 -1.824 1.00 84.69 378 SER A CA 1
ATOM 2818 C C . SER A 1 378 ? -17.702 -8.083 -2.743 1.00 84.69 378 SER A C 1
ATOM 2820 O O . SER A 1 378 ? -17.553 -8.142 -3.964 1.00 84.69 378 SER A O 1
ATOM 2822 N N . ARG A 1 379 ? -18.373 -7.077 -2.167 1.00 86.31 379 ARG A N 1
ATOM 2823 C CA . ARG A 1 379 ? -18.760 -5.859 -2.906 1.00 86.31 379 ARG A CA 1
ATOM 2824 C C . ARG A 1 379 ? -17.539 -5.030 -3.264 1.00 86.31 379 ARG A C 1
ATOM 2826 O O . ARG A 1 379 ? -17.499 -4.448 -4.346 1.00 86.31 379 ARG A O 1
ATOM 2833 N N . ASP A 1 380 ? -16.562 -5.013 -2.371 1.00 81.00 380 ASP A N 1
ATOM 2834 C CA . ASP A 1 380 ? -15.251 -4.427 -2.582 1.00 81.00 380 ASP A CA 1
ATOM 2835 C C . ASP A 1 380 ? -14.452 -5.398 -3.442 1.00 81.00 380 ASP A C 1
ATOM 2837 O O . ASP A 1 380 ? -14.283 -6.569 -3.092 1.00 81.00 380 ASP A O 1
ATOM 2841 N N . ASN A 1 381 ? -14.019 -4.942 -4.610 1.00 78.38 381 ASN A N 1
ATOM 2842 C CA . ASN A 1 381 ? -13.330 -5.804 -5.556 1.00 78.38 381 ASN A CA 1
ATOM 2843 C C . ASN A 1 381 ? -12.017 -5.168 -5.990 1.00 78.38 381 ASN A C 1
ATOM 2845 O O . ASN A 1 381 ? -11.920 -3.956 -6.183 1.00 78.38 381 ASN A O 1
ATOM 2849 N N . CYS A 1 382 ? -11.027 -6.021 -6.216 1.00 82.62 382 CYS A N 1
ATOM 2850 C CA . CYS A 1 382 ? -9.861 -5.663 -6.996 1.00 82.62 382 CYS A CA 1
ATOM 2851 C C . CYS A 1 382 ? -10.308 -5.541 -8.453 1.00 82.62 382 CYS A C 1
ATOM 2853 O O . CYS A 1 382 ? -10.878 -6.490 -9.000 1.00 82.62 382 CYS A O 1
ATOM 2855 N N . LEU A 1 383 ? -10.051 -4.397 -9.087 1.00 85.94 383 LEU A N 1
ATOM 2856 C CA . LEU A 1 383 ? -10.311 -4.200 -10.514 1.00 85.94 383 LEU A CA 1
ATOM 2857 C C . LEU A 1 383 ? -8.998 -4.308 -11.282 1.00 85.94 383 LEU A C 1
ATOM 2859 O O . LEU A 1 383 ? -8.051 -3.599 -10.959 1.00 85.94 383 LEU A O 1
ATOM 2863 N N . LEU A 1 384 ? -8.954 -5.157 -12.304 1.00 83.06 384 LEU A N 1
ATOM 2864 C CA . LEU A 1 384 ? -7.866 -5.245 -13.275 1.00 83.06 384 LEU A CA 1
ATOM 2865 C C . LEU A 1 384 ? -8.381 -4.759 -14.627 1.00 83.06 384 LEU A C 1
ATOM 2867 O O . LEU A 1 384 ? -9.433 -5.204 -15.093 1.00 83.06 384 LEU A O 1
ATOM 2871 N N . VAL A 1 385 ? -7.625 -3.860 -15.248 1.00 84.44 385 VAL A N 1
ATOM 2872 C CA . VAL A 1 385 ? -7.851 -3.416 -16.620 1.00 84.44 385 VAL A CA 1
ATOM 2873 C C . VAL A 1 385 ? -6.628 -3.739 -17.457 1.00 84.44 385 VAL A C 1
ATOM 2875 O O . VAL A 1 385 ? -5.509 -3.407 -17.073 1.00 84.44 385 VAL A O 1
ATOM 2878 N N . GLU A 1 386 ? -6.859 -4.347 -18.614 1.00 83.00 386 GLU A N 1
ATOM 2879 C CA . GLU A 1 386 ? -5.845 -4.671 -19.615 1.00 83.00 386 GLU A CA 1
ATOM 2880 C C . GLU A 1 386 ? -6.182 -3.936 -20.918 1.00 83.00 386 GLU A C 1
ATOM 2882 O O . GLU A 1 386 ? -7.316 -3.978 -21.388 1.00 83.00 386 GLU A O 1
ATOM 2887 N N . LEU A 1 387 ? -5.210 -3.249 -21.506 1.00 81.50 387 LEU A N 1
ATOM 2888 C CA . LEU A 1 387 ? -5.333 -2.493 -22.741 1.00 81.50 387 LEU A CA 1
ATOM 2889 C C . LEU A 1 387 ? -4.738 -3.255 -23.920 1.00 81.50 387 LEU A C 1
ATOM 2891 O O . LEU A 1 387 ? -3.653 -3.831 -23.845 1.00 81.50 387 LEU A O 1
ATOM 2895 N N . THR A 1 388 ? -5.426 -3.176 -25.052 1.00 81.88 388 THR A N 1
ATOM 2896 C CA . THR A 1 388 ? -4.927 -3.608 -26.359 1.00 81.88 388 THR A CA 1
ATOM 2897 C C . THR A 1 388 ? -5.298 -2.576 -27.426 1.00 81.88 388 THR A C 1
ATOM 2899 O O . THR A 1 388 ? -5.972 -1.579 -27.155 1.00 81.88 388 THR A O 1
ATOM 2902 N N . SER A 1 389 ? -4.817 -2.754 -28.656 1.00 84.62 389 SER A N 1
ATOM 2903 C CA . SER A 1 389 ? -5.105 -1.834 -29.757 1.00 84.62 389 SER A CA 1
ATOM 2904 C C . SER A 1 389 ? -5.341 -2.581 -31.060 1.00 84.62 389 SER A C 1
ATOM 2906 O O . SER A 1 389 ? -4.621 -3.524 -31.379 1.00 84.62 389 SER A O 1
ATOM 2908 N N . THR A 1 390 ? -6.303 -2.106 -31.852 1.00 84.75 390 THR A N 1
ATOM 2909 C CA . THR A 1 390 ? -6.574 -2.632 -33.199 1.00 84.75 390 THR A CA 1
ATOM 2910 C C . THR A 1 390 ? -5.596 -2.125 -34.263 1.00 84.75 390 THR A C 1
ATOM 2912 O O . THR A 1 390 ? -5.558 -2.671 -35.362 1.00 84.75 390 THR A O 1
ATOM 2915 N N . THR A 1 391 ? -4.790 -1.102 -33.955 1.00 77.50 391 THR A N 1
ATOM 2916 C CA . THR A 1 391 ? -3.859 -0.457 -34.901 1.00 77.50 391 THR A CA 1
ATOM 2917 C C . THR A 1 391 ? -2.400 -0.499 -34.444 1.00 77.50 391 THR A C 1
ATOM 2919 O O . THR A 1 391 ? -1.567 0.183 -35.034 1.00 77.50 391 THR A O 1
ATOM 2922 N N . GLY A 1 392 ? -2.080 -1.261 -33.392 1.00 72.25 392 GLY A N 1
ATOM 2923 C CA . GLY A 1 392 ? -0.707 -1.407 -32.897 1.00 72.25 392 GLY A CA 1
ATOM 2924 C C . GLY A 1 392 ? -0.163 -0.175 -32.165 1.00 72.25 392 GLY A C 1
ATOM 2925 O O . GLY A 1 392 ? 0.977 0.214 -32.400 1.00 72.25 392 GLY A O 1
ATOM 2926 N N . LEU A 1 393 ? -0.971 0.457 -31.303 1.00 76.12 393 LEU A N 1
ATOM 2927 C CA . LEU A 1 393 ? -0.482 1.507 -30.399 1.00 76.12 393 LEU A CA 1
ATOM 2928 C C . LEU A 1 393 ? 0.643 0.984 -29.489 1.00 76.12 393 LEU A C 1
ATOM 2930 O O . LEU A 1 393 ? 0.592 -0.149 -29.011 1.00 76.12 393 LEU A O 1
ATOM 2934 N N . THR A 1 394 ? 1.620 1.843 -29.201 1.00 76.56 394 THR A N 1
ATOM 2935 C CA . THR A 1 394 ? 2.646 1.593 -28.181 1.00 76.56 394 THR A CA 1
ATOM 2936 C C . THR A 1 394 ? 2.079 1.896 -26.796 1.00 76.56 394 THR A C 1
ATOM 2938 O O . THR A 1 394 ? 1.495 2.961 -26.587 1.00 76.56 394 THR A O 1
ATOM 2941 N N . PHE A 1 395 ? 2.277 0.989 -25.841 1.00 69.56 395 PHE A N 1
ATOM 2942 C CA . PHE A 1 395 ? 1.849 1.150 -24.451 1.00 69.56 395 PHE A CA 1
ATOM 2943 C C . PHE A 1 395 ? 3.061 1.351 -23.546 1.00 69.56 395 PHE A C 1
ATOM 2945 O O . PHE A 1 395 ? 4.020 0.590 -23.639 1.00 69.56 395 PHE A O 1
ATOM 2952 N N . THR A 1 396 ? 3.011 2.342 -22.656 1.00 72.69 396 THR A N 1
ATOM 2953 C CA . THR A 1 396 ? 3.999 2.459 -21.567 1.00 72.69 396 THR A CA 1
ATOM 2954 C C . THR A 1 396 ? 3.642 1.520 -20.415 1.00 72.69 396 THR A C 1
ATOM 2956 O O . THR A 1 396 ? 4.522 0.920 -19.807 1.00 72.69 396 THR A O 1
ATOM 2959 N N . ASN A 1 397 ? 2.345 1.322 -20.176 1.00 66.50 397 ASN A N 1
ATOM 2960 C CA . ASN A 1 397 ? 1.789 0.164 -19.493 1.00 66.50 397 ASN A CA 1
ATOM 2961 C C . ASN A 1 397 ? 0.472 -0.234 -20.164 1.00 66.50 397 ASN A C 1
ATOM 2963 O O . ASN A 1 397 ? -0.362 0.608 -20.492 1.00 66.50 397 ASN A O 1
ATOM 2967 N N . ASN A 1 398 ? 0.288 -1.533 -20.376 1.00 69.75 398 ASN A N 1
ATOM 2968 C CA . ASN A 1 398 ? -0.915 -2.091 -20.988 1.00 69.75 398 ASN A CA 1
ATOM 2969 C C . ASN A 1 398 ? -1.818 -2.785 -19.963 1.00 69.75 398 ASN A C 1
ATOM 2971 O O . ASN A 1 398 ? -2.781 -3.428 -20.346 1.00 69.75 398 ASN A O 1
ATOM 2975 N N . SER A 1 399 ? -1.519 -2.704 -18.672 1.00 73.56 399 SER A N 1
ATOM 2976 C CA . SER A 1 399 ? -2.426 -3.161 -17.629 1.00 73.56 399 SER A CA 1
ATOM 2977 C C . SER A 1 399 ? -2.207 -2.376 -16.344 1.00 73.56 399 SER A C 1
ATOM 2979 O O . SER A 1 399 ? -1.127 -1.823 -16.101 1.00 73.56 399 SER A O 1
ATOM 2981 N N . ILE A 1 400 ? -3.258 -2.284 -15.538 1.00 78.56 400 ILE A N 1
ATOM 2982 C CA . ILE A 1 400 ? -3.205 -1.738 -14.186 1.00 78.56 400 ILE A CA 1
ATOM 2983 C C . ILE A 1 400 ? -4.260 -2.438 -13.338 1.00 78.56 400 ILE A C 1
ATOM 2985 O O . ILE A 1 400 ? -5.339 -2.788 -13.824 1.00 78.56 400 ILE A O 1
ATOM 2989 N N . ARG A 1 401 ? -3.962 -2.617 -12.056 1.00 81.75 401 ARG A N 1
ATOM 2990 C CA . ARG A 1 401 ? -4.938 -3.071 -11.071 1.00 81.75 401 ARG A CA 1
ATOM 2991 C C . ARG A 1 401 ? -5.149 -2.005 -10.011 1.00 81.75 401 ARG A C 1
ATOM 2993 O O . ARG A 1 401 ? -4.225 -1.264 -9.691 1.00 81.75 401 ARG A O 1
ATOM 3000 N N . ARG A 1 402 ? -6.354 -1.952 -9.461 1.00 83.19 402 ARG A N 1
ATOM 3001 C CA . ARG A 1 402 ? -6.729 -1.058 -8.374 1.00 83.19 402 ARG A CA 1
ATOM 3002 C C . ARG A 1 402 ? -7.110 -1.871 -7.153 1.00 83.19 402 ARG A C 1
ATOM 3004 O O . ARG A 1 402 ? -8.090 -2.610 -7.179 1.00 83.19 402 ARG A O 1
ATOM 3011 N N . ASN A 1 403 ? -6.315 -1.696 -6.104 1.00 84.75 403 ASN A N 1
ATOM 3012 C CA . ASN A 1 403 ? -6.473 -2.372 -4.820 1.00 84.75 403 ASN A CA 1
ATOM 3013 C C . ASN A 1 403 ? -6.107 -1.445 -3.642 1.00 84.75 403 ASN A C 1
ATOM 3015 O O . ASN A 1 403 ? -5.637 -1.862 -2.585 1.00 84.75 403 ASN A O 1
ATOM 3019 N N . MET A 1 404 ? -6.335 -0.149 -3.867 1.00 85.38 404 MET A N 1
ATOM 3020 C CA . MET A 1 404 ? -6.183 0.932 -2.905 1.00 85.38 404 MET A CA 1
ATOM 3021 C C . MET A 1 404 ? -7.496 1.712 -2.834 1.00 85.38 404 MET A C 1
ATOM 3023 O O . MET A 1 404 ? -8.027 2.141 -3.867 1.00 85.38 404 MET A O 1
ATOM 3027 N N . SER A 1 405 ? -8.013 1.896 -1.621 1.00 86.25 405 SER A N 1
ATOM 3028 C CA . SER A 1 405 ? -9.311 2.538 -1.394 1.00 86.25 405 SER A CA 1
ATOM 3029 C C . SER A 1 405 ? -9.191 3.739 -0.473 1.00 86.25 405 SER A C 1
ATOM 3031 O O . SER A 1 405 ? -8.506 3.682 0.546 1.00 86.25 405 SER A O 1
ATOM 3033 N N . PHE A 1 406 ? -9.901 4.819 -0.795 1.00 87.81 406 PHE A N 1
ATOM 3034 C CA . PHE A 1 406 ? -10.121 5.896 0.162 1.00 87.81 406 PHE A CA 1
ATOM 3035 C C . PHE A 1 406 ? -11.254 5.510 1.109 1.00 87.81 406 PHE A C 1
ATOM 3037 O O . PHE A 1 406 ? -12.337 5.108 0.672 1.00 87.81 406 PHE A O 1
ATOM 3044 N N . VAL A 1 407 ? -11.008 5.640 2.407 1.00 89.38 407 VAL A N 1
ATOM 3045 C CA . VAL A 1 407 ? -11.953 5.270 3.464 1.00 89.38 407 VAL A CA 1
ATOM 3046 C C . VAL A 1 407 ? -12.031 6.380 4.501 1.00 89.38 407 VAL A C 1
ATOM 3048 O O . VAL A 1 407 ? -11.059 7.095 4.732 1.00 89.38 407 VAL A O 1
ATOM 3051 N N . SER A 1 408 ? -13.188 6.532 5.138 1.00 86.31 408 SER A N 1
ATOM 3052 C CA . SER A 1 408 ? -13.334 7.398 6.311 1.00 86.31 408 SER A CA 1
ATOM 3053 C C . SER A 1 408 ? -13.141 6.581 7.585 1.00 86.31 408 SER A C 1
ATOM 3055 O O . SER A 1 408 ? -13.677 5.477 7.673 1.00 86.31 408 SER A O 1
ATOM 3057 N N . ALA A 1 409 ? -12.434 7.111 8.586 1.00 75.12 409 ALA A N 1
ATOM 3058 C CA . ALA A 1 409 ? -12.275 6.413 9.861 1.00 75.12 409 ALA A CA 1
ATOM 3059 C C . ALA A 1 409 ? -12.451 7.328 11.080 1.00 75.12 409 ALA A C 1
ATOM 3061 O O . ALA A 1 409 ? -11.613 8.178 11.364 1.00 75.12 409 ALA A O 1
ATOM 3062 N N . SER A 1 410 ? -13.504 7.066 11.859 1.00 82.00 410 SER A N 1
ATOM 3063 C CA . SER A 1 410 ? -13.394 7.043 13.328 1.00 82.00 410 SER A CA 1
ATOM 3064 C C . SER A 1 410 ? -13.012 5.623 13.761 1.00 82.00 410 SER A C 1
ATOM 3066 O O . SER A 1 410 ? -12.035 5.438 14.471 1.00 82.00 410 SER A O 1
ATOM 3068 N N . LYS A 1 411 ? -13.688 4.605 13.206 1.00 88.12 411 LYS A N 1
ATOM 3069 C CA . LYS A 1 411 ? -13.268 3.198 13.209 1.00 88.12 411 LYS A CA 1
ATOM 3070 C C . LYS A 1 411 ? -13.665 2.542 11.886 1.00 88.12 411 LYS A C 1
ATOM 3072 O O . LYS A 1 411 ? -14.823 2.610 11.488 1.00 88.12 411 LYS A O 1
ATOM 3077 N N . PHE A 1 412 ? -12.711 1.907 11.225 1.00 92.12 412 PHE A N 1
ATOM 3078 C CA . PHE A 1 412 ? -12.856 1.190 9.966 1.00 92.12 412 PHE A CA 1
ATOM 3079 C C . PHE A 1 412 ? -12.455 -0.270 10.183 1.00 92.12 412 PHE A C 1
ATOM 3081 O O . PHE A 1 412 ? -11.422 -0.539 10.791 1.00 92.12 412 PHE A O 1
ATOM 3088 N N . VAL A 1 413 ? -13.282 -1.205 9.719 1.00 93.38 413 VAL A N 1
ATOM 3089 C CA . VAL A 1 413 ? -13.030 -2.650 9.797 1.00 93.38 413 VAL A CA 1
ATOM 3090 C C . VAL A 1 413 ? -13.341 -3.239 8.434 1.00 93.38 413 VAL A C 1
ATOM 3092 O O . VAL A 1 413 ? -14.439 -3.029 7.918 1.00 93.38 413 VAL A O 1
ATOM 3095 N N . HIS A 1 414 ? -12.390 -3.960 7.852 1.00 92.69 414 HIS A N 1
ATOM 3096 C CA . HIS A 1 414 ? -12.548 -4.485 6.505 1.00 92.69 414 HIS A CA 1
ATOM 3097 C C . HIS A 1 414 ? -11.847 -5.822 6.319 1.00 92.69 414 HIS A C 1
ATOM 3099 O O . HIS A 1 414 ? -10.732 -6.036 6.797 1.00 92.69 414 HIS A O 1
ATOM 3105 N N . ARG A 1 415 ? -12.533 -6.721 5.619 1.00 94.06 415 ARG A N 1
ATOM 3106 C CA . ARG A 1 415 ? -12.081 -8.077 5.327 1.00 94.06 415 ARG A CA 1
ATOM 3107 C C . ARG A 1 415 ? -11.321 -8.087 4.004 1.00 94.06 415 ARG A C 1
ATOM 3109 O O . ARG A 1 415 ? -11.780 -7.497 3.030 1.00 94.06 415 ARG A O 1
ATOM 3116 N N . ALA A 1 416 ? -10.191 -8.781 3.962 1.00 94.19 416 ALA A N 1
ATOM 3117 C CA . ALA A 1 416 ? -9.408 -9.008 2.755 1.00 94.19 416 ALA A CA 1
ATOM 3118 C C . ALA A 1 416 ? -9.155 -10.508 2.559 1.00 94.19 416 ALA A C 1
ATOM 3120 O O . ALA A 1 416 ? -8.815 -11.222 3.502 1.00 94.19 416 ALA A O 1
ATOM 3121 N N . GLU A 1 417 ? -9.322 -10.977 1.327 1.00 94.31 417 GLU A N 1
ATOM 3122 C CA . GLU A 1 417 ? -9.006 -12.340 0.905 1.00 94.31 417 GLU A CA 1
ATOM 3123 C C . GLU A 1 417 ? -7.520 -12.446 0.548 1.00 94.31 417 GLU A C 1
ATOM 3125 O O . GLU A 1 417 ? -6.990 -11.604 -0.163 1.00 94.31 417 GLU A O 1
ATOM 3130 N N . ILE A 1 418 ? -6.833 -13.482 1.013 1.00 94.50 418 ILE A N 1
ATOM 3131 C CA . ILE A 1 418 ? -5.469 -13.831 0.620 1.00 94.50 418 ILE A CA 1
ATOM 3132 C C . ILE A 1 418 ? -5.554 -15.119 -0.196 1.00 94.50 418 ILE A C 1
ATOM 3134 O O . ILE A 1 418 ? -5.718 -16.211 0.352 1.00 94.50 418 ILE A O 1
ATOM 3138 N N . SER A 1 419 ? -5.483 -14.984 -1.516 1.00 90.19 419 SER A N 1
ATOM 3139 C CA . SER A 1 419 ? -5.652 -16.097 -2.447 1.00 90.19 419 SER A CA 1
ATOM 3140 C C . SER A 1 419 ? -4.309 -16.654 -2.902 1.00 90.19 419 SER A C 1
ATOM 3142 O O . SER A 1 419 ? -3.401 -15.893 -3.212 1.00 90.19 419 SER A O 1
ATOM 3144 N N . ILE A 1 420 ? -4.175 -17.975 -3.008 1.00 89.31 420 ILE A N 1
ATOM 3145 C CA . ILE A 1 420 ? -3.065 -18.608 -3.746 1.00 89.31 420 ILE A CA 1
ATOM 3146 C C . ILE A 1 420 ? -3.571 -19.436 -4.929 1.00 89.31 420 ILE A C 1
ATOM 3148 O O . ILE A 1 420 ? -2.884 -20.335 -5.422 1.00 89.31 420 ILE A O 1
ATOM 3152 N N . LYS A 1 421 ? -4.804 -19.166 -5.358 1.00 85.62 421 LYS A N 1
ATOM 3153 C CA . LYS A 1 421 ? -5.488 -19.943 -6.382 1.00 85.62 421 LYS A CA 1
ATOM 3154 C C . LYS A 1 421 ? -4.744 -19.902 -7.718 1.00 85.62 421 LYS A C 1
ATOM 3156 O O . LYS A 1 421 ? -4.216 -18.870 -8.113 1.00 85.62 421 LYS A O 1
ATOM 3161 N N . GLY A 1 422 ? -4.663 -21.037 -8.406 1.00 78.75 422 GLY A N 1
ATOM 3162 C CA . GLY A 1 422 ? -3.961 -21.147 -9.684 1.00 78.75 422 GLY A CA 1
ATOM 3163 C C . GLY A 1 422 ? -2.433 -21.208 -9.577 1.00 78.75 422 GLY A C 1
ATOM 3164 O O . GLY A 1 422 ? -1.775 -21.460 -10.587 1.00 78.75 422 GLY A O 1
ATOM 3165 N N . LEU A 1 423 ? -1.839 -21.040 -8.388 1.00 81.56 423 LEU A N 1
ATOM 3166 C CA . LEU A 1 423 ? -0.404 -21.256 -8.208 1.00 81.56 423 LEU A CA 1
ATOM 3167 C C . LEU A 1 423 ? -0.067 -22.748 -8.264 1.00 81.56 423 LEU A C 1
ATOM 3169 O O . LEU A 1 423 ? -0.663 -23.560 -7.559 1.00 81.56 423 LEU A O 1
ATOM 3173 N N . THR A 1 424 ? 0.975 -23.102 -9.021 1.00 83.50 424 THR A N 1
ATOM 3174 C CA . THR A 1 424 ? 1.457 -24.493 -9.120 1.00 83.50 424 THR A CA 1
ATOM 3175 C C . THR A 1 424 ? 1.831 -25.040 -7.737 1.00 83.50 424 THR A C 1
ATOM 3177 O O . THR A 1 424 ? 2.746 -24.477 -7.129 1.00 83.50 424 THR A O 1
ATOM 3180 N N . PRO A 1 425 ? 1.191 -26.113 -7.230 1.00 89.44 425 PRO A N 1
ATOM 3181 C CA . PRO A 1 425 ? 1.462 -26.664 -5.900 1.00 89.44 425 PRO A CA 1
ATOM 3182 C C . PRO A 1 425 ? 2.943 -26.978 -5.653 1.00 89.44 425 PRO A C 1
ATOM 3184 O O . PRO A 1 425 ? 3.600 -27.580 -6.498 1.00 89.44 425 PRO A O 1
ATOM 3187 N N . ILE A 1 426 ? 3.456 -26.609 -4.474 1.00 87.06 426 ILE A N 1
ATOM 3188 C CA . ILE A 1 426 ? 4.850 -26.882 -4.058 1.00 87.06 426 ILE A CA 1
ATOM 3189 C C . ILE A 1 426 ? 4.955 -27.943 -2.952 1.00 87.06 426 ILE A C 1
ATOM 3191 O O . ILE A 1 426 ? 6.018 -28.520 -2.740 1.00 87.06 426 ILE A O 1
ATOM 3195 N N . ALA A 1 427 ? 3.851 -28.220 -2.256 1.00 89.75 427 ALA A N 1
ATOM 3196 C CA . ALA A 1 427 ? 3.728 -29.263 -1.243 1.00 89.75 427 ALA A CA 1
ATOM 3197 C C . ALA A 1 427 ? 2.270 -29.739 -1.155 1.00 89.75 427 ALA A C 1
ATOM 3199 O O . ALA A 1 427 ? 1.355 -29.056 -1.614 1.00 89.75 427 ALA A O 1
ATOM 3200 N N . ALA A 1 428 ? 2.034 -30.900 -0.537 1.00 89.38 428 ALA A N 1
ATOM 3201 C CA . ALA A 1 428 ? 0.687 -31.470 -0.415 1.00 89.38 428 ALA A CA 1
ATOM 3202 C C . ALA A 1 428 ? -0.254 -30.624 0.464 1.00 89.38 428 ALA A C 1
ATOM 3204 O O . ALA A 1 428 ? -1.447 -30.549 0.192 1.00 89.38 428 ALA A O 1
ATOM 3205 N N . VAL A 1 429 ? 0.290 -29.982 1.501 1.00 90.00 429 VAL A N 1
ATOM 3206 C CA . VAL A 1 429 ? -0.477 -29.223 2.504 1.00 90.00 429 VAL A CA 1
ATOM 3207 C C . VAL A 1 429 ? -0.739 -27.766 2.113 1.00 90.00 429 VAL A C 1
ATOM 3209 O O . VAL A 1 429 ? -1.434 -27.070 2.842 1.00 90.00 429 VAL A O 1
ATOM 3212 N N . GLY A 1 430 ? -0.198 -27.300 0.983 1.00 91.94 430 GLY A N 1
ATOM 3213 C CA . GLY A 1 430 ? -0.247 -25.893 0.587 1.00 91.94 430 GLY A CA 1
ATOM 3214 C C . GLY A 1 430 ? 1.110 -25.197 0.667 1.00 91.94 430 GLY A C 1
ATOM 3215 O O . GLY A 1 430 ? 2.149 -25.852 0.579 1.00 91.94 430 GLY A O 1
ATOM 3216 N N . ARG A 1 431 ? 1.107 -23.871 0.829 1.00 93.94 431 ARG A N 1
ATOM 3217 C CA . ARG A 1 431 ? 2.327 -23.051 0.961 1.00 93.94 431 ARG A CA 1
ATOM 3218 C C . ARG A 1 431 ? 2.190 -21.983 2.033 1.00 93.94 431 ARG A C 1
ATOM 3220 O O . ARG A 1 431 ? 1.083 -21.643 2.442 1.00 93.94 431 ARG A O 1
ATOM 3227 N N . ASP A 1 432 ? 3.319 -21.426 2.438 1.00 95.62 432 ASP A N 1
ATOM 3228 C CA . ASP A 1 432 ? 3.339 -20.295 3.354 1.00 95.62 432 ASP A CA 1
ATOM 3229 C C . ASP A 1 432 ? 3.140 -18.973 2.598 1.00 95.62 432 ASP A C 1
ATOM 3231 O O . ASP A 1 432 ? 3.595 -18.804 1.461 1.00 95.62 432 ASP A O 1
ATOM 3235 N N . VAL A 1 433 ? 2.453 -18.033 3.245 1.00 95.06 433 VAL A N 1
ATOM 3236 C CA . VAL A 1 433 ? 2.210 -16.674 2.745 1.00 95.06 433 VAL A CA 1
ATOM 3237 C C . VAL A 1 433 ? 2.634 -15.675 3.815 1.00 95.06 433 VAL A C 1
ATOM 3239 O O . VAL A 1 433 ? 2.473 -15.914 5.008 1.00 95.06 433 VAL A O 1
ATOM 3242 N N . TYR A 1 434 ? 3.204 -14.555 3.397 1.00 93.88 434 TYR A N 1
ATOM 3243 C CA . TYR A 1 434 ? 3.788 -13.544 4.263 1.00 93.88 434 TYR A CA 1
ATOM 3244 C C . TYR A 1 434 ? 3.132 -12.194 4.004 1.00 93.88 434 TYR A C 1
ATOM 3246 O O . TYR A 1 434 ? 2.960 -11.796 2.854 1.00 93.88 434 TYR A O 1
ATOM 3254 N N . LEU A 1 435 ? 2.761 -11.501 5.077 1.00 94.06 435 LEU A N 1
ATOM 3255 C CA . LEU A 1 435 ? 2.085 -10.207 5.051 1.00 94.06 435 LEU A CA 1
ATOM 3256 C C . LEU A 1 435 ? 2.984 -9.184 5.735 1.00 94.06 435 LEU A C 1
ATOM 3258 O O . LEU A 1 435 ? 3.288 -9.328 6.918 1.00 94.06 435 LEU A O 1
ATOM 3262 N N . LEU A 1 436 ? 3.389 -8.147 5.012 1.00 90.00 436 LEU A N 1
ATOM 3263 C CA . LEU A 1 436 ? 4.095 -6.999 5.564 1.00 90.00 436 LEU A CA 1
ATOM 3264 C C . LEU A 1 436 ? 3.154 -5.800 5.604 1.00 90.00 436 LEU A C 1
ATOM 3266 O O . LEU A 1 436 ? 2.692 -5.331 4.567 1.00 90.00 436 LEU A O 1
ATOM 3270 N N . VAL A 1 437 ? 2.873 -5.321 6.811 1.00 92.12 437 VAL A N 1
ATOM 3271 C CA . VAL A 1 437 ? 2.052 -4.138 7.049 1.00 92.12 437 VAL A CA 1
ATOM 3272 C C . VAL A 1 437 ? 2.943 -2.896 7.027 1.00 92.12 437 VAL A C 1
ATOM 3274 O O . VAL A 1 437 ? 3.840 -2.739 7.854 1.00 92.12 437 VAL A O 1
ATOM 3277 N N . GLU A 1 438 ? 2.674 -1.996 6.092 1.00 88.31 438 GLU A N 1
ATOM 3278 C CA . GLU A 1 438 ? 3.278 -0.671 6.016 1.00 88.31 438 GLU A CA 1
ATOM 3279 C C . GLU A 1 438 ? 2.247 0.376 6.444 1.00 88.31 438 GLU A C 1
ATOM 3281 O O . GLU A 1 438 ? 1.088 0.348 6.026 1.00 88.31 438 GLU A O 1
ATOM 3286 N N . THR A 1 439 ? 2.677 1.323 7.273 1.00 90.94 439 THR A N 1
ATOM 3287 C CA . THR A 1 439 ? 1.862 2.475 7.660 1.00 90.94 439 THR A CA 1
ATOM 3288 C C . THR A 1 439 ? 2.636 3.764 7.444 1.00 90.94 439 THR A C 1
ATOM 3290 O O . THR A 1 439 ? 3.741 3.908 7.970 1.00 90.94 439 THR A O 1
ATOM 3293 N N . ALA A 1 440 ? 2.040 4.721 6.741 1.00 85.75 440 ALA A N 1
ATOM 3294 C CA . ALA A 1 440 ? 2.582 6.060 6.534 1.00 85.75 440 ALA A CA 1
ATOM 3295 C C . ALA A 1 440 ? 1.630 7.106 7.126 1.00 85.75 440 ALA A C 1
ATOM 3297 O O . ALA A 1 440 ? 0.414 6.968 7.032 1.00 85.75 440 ALA A O 1
ATOM 3298 N N . ASN A 1 441 ? 2.172 8.147 7.766 1.00 86.19 441 ASN A N 1
ATOM 3299 C CA . ASN A 1 441 ? 1.402 9.220 8.421 1.00 86.19 441 ASN A CA 1
ATOM 3300 C C . ASN A 1 441 ? 0.365 8.732 9.459 1.00 86.19 441 ASN A C 1
ATOM 3302 O O . ASN A 1 441 ? -0.623 9.414 9.724 1.00 86.19 441 ASN A O 1
ATOM 3306 N N . MET A 1 442 ? 0.598 7.567 10.078 1.00 90.06 442 MET A N 1
ATOM 3307 C CA . MET A 1 442 ? -0.287 6.970 11.090 1.00 90.06 442 MET A CA 1
ATOM 3308 C C . MET A 1 442 ? 0.395 6.810 12.462 1.00 90.06 442 MET A C 1
ATOM 3310 O O . MET A 1 442 ? 0.499 5.696 12.974 1.00 90.06 442 MET A O 1
ATOM 3314 N N . PRO A 1 443 ? 0.912 7.886 13.089 1.00 88.56 443 PRO A N 1
ATOM 3315 C CA . PRO A 1 443 ? 1.559 7.754 14.387 1.00 88.56 443 PRO A CA 1
ATOM 3316 C C . PRO A 1 443 ? 0.540 7.398 15.479 1.00 88.56 443 PRO A C 1
ATOM 3318 O O . PRO A 1 443 ? -0.585 7.899 15.488 1.00 88.56 443 PRO A O 1
ATOM 3321 N N . ALA A 1 444 ? 0.966 6.600 16.463 1.00 85.38 444 ALA A N 1
ATOM 3322 C CA . ALA A 1 444 ? 0.140 6.269 17.629 1.00 85.38 444 ALA A CA 1
ATOM 3323 C C . ALA A 1 444 ? -0.287 7.508 18.439 1.00 85.38 444 ALA A C 1
ATOM 3325 O O . ALA A 1 444 ? -1.320 7.481 19.106 1.00 85.38 444 ALA A O 1
ATOM 3326 N N . VAL A 1 445 ? 0.515 8.580 18.373 1.00 81.38 445 VAL A N 1
ATOM 3327 C CA . VAL A 1 445 ? 0.205 9.917 18.890 1.00 81.38 445 VAL A CA 1
ATOM 3328 C C . VAL A 1 445 ? 0.705 10.963 17.888 1.00 81.38 445 VAL A C 1
ATOM 3330 O O . VAL A 1 445 ? 1.887 10.964 17.536 1.00 81.38 445 VAL A O 1
ATOM 3333 N N . VAL A 1 446 ? -0.172 11.851 17.427 1.00 82.00 446 VAL A N 1
ATOM 3334 C CA . VAL A 1 446 ? 0.175 12.975 16.551 1.00 82.00 446 VAL A CA 1
ATOM 3335 C C . VAL A 1 446 ? 0.959 14.012 17.355 1.00 82.00 446 VAL A C 1
ATOM 3337 O O . VAL A 1 446 ? 0.602 14.356 18.481 1.00 82.00 446 VAL A O 1
ATOM 3340 N N . LYS A 1 447 ? 2.054 14.529 16.789 1.00 72.50 447 LYS A N 1
ATOM 3341 C CA . LYS A 1 447 ? 2.762 15.670 17.382 1.00 72.50 447 LYS A CA 1
ATOM 3342 C C . LYS A 1 447 ? 1.910 16.921 17.178 1.00 72.50 447 LYS A C 1
ATOM 3344 O O . LYS A 1 447 ? 1.593 17.250 16.042 1.00 72.50 447 LYS A O 1
ATOM 3349 N N . THR A 1 448 ? 1.553 17.609 18.258 1.00 61.34 448 THR A N 1
ATOM 3350 C CA . THR A 1 448 ? 0.760 18.844 18.206 1.00 61.34 448 THR A CA 1
ATOM 3351 C C . THR A 1 448 ? 1.651 20.095 18.151 1.00 61.34 448 THR A C 1
ATOM 3353 O O . THR A 1 448 ? 2.558 20.204 18.984 1.00 61.34 448 THR A O 1
ATOM 3356 N N . PRO A 1 449 ? 1.367 21.069 17.261 1.00 55.62 449 PRO A N 1
ATOM 3357 C CA . PRO A 1 449 ? 0.374 21.000 16.185 1.00 55.62 449 PRO A CA 1
ATOM 3358 C C . PRO A 1 449 ? 0.858 20.091 15.038 1.00 55.62 449 PRO A C 1
ATOM 3360 O O . PRO A 1 449 ? 2.067 20.042 14.786 1.00 55.62 449 PRO A O 1
ATOM 3363 N N . PRO A 1 450 ? -0.050 19.379 14.338 1.00 57.59 450 PRO A N 1
ATOM 3364 C CA . PRO A 1 450 ? 0.333 18.639 13.144 1.00 57.59 450 PRO A CA 1
ATOM 3365 C C . PRO A 1 450 ? 0.974 19.599 12.129 1.00 57.59 450 PRO A C 1
ATOM 3367 O O . PRO A 1 450 ? 0.578 20.769 12.061 1.00 57.59 450 PRO A O 1
ATOM 3370 N N . PRO A 1 451 ? 1.969 19.145 11.344 1.00 50.94 451 PRO A N 1
ATOM 3371 C CA . PRO A 1 451 ? 2.504 19.946 10.253 1.00 50.94 451 PRO A CA 1
ATOM 3372 C C . PRO A 1 451 ? 1.349 20.406 9.354 1.00 50.94 451 PRO A C 1
ATOM 3374 O O . PRO A 1 451 ? 0.496 19.579 9.017 1.00 50.94 451 PRO A O 1
ATOM 3377 N N . PRO A 1 452 ? 1.283 21.695 8.974 1.00 50.72 452 PRO A N 1
ATOM 3378 C CA . PRO A 1 452 ? 0.265 22.140 8.041 1.00 50.72 452 PRO A CA 1
ATOM 3379 C C . PRO A 1 452 ? 0.417 21.342 6.740 1.00 50.72 452 PRO A C 1
ATOM 3381 O O . PRO A 1 452 ? 1.551 21.136 6.285 1.00 50.72 452 PRO A O 1
ATOM 3384 N N . PRO A 1 453 ? -0.690 20.894 6.129 1.00 53.84 453 PRO A N 1
ATOM 3385 C CA . PRO A 1 453 ? -0.621 20.270 4.822 1.00 53.84 453 PRO A CA 1
ATOM 3386 C C . PRO A 1 453 ? 0.053 21.219 3.830 1.00 53.84 453 PRO A C 1
ATOM 3388 O O . PRO A 1 453 ? -0.100 22.441 3.963 1.00 53.84 453 PRO A O 1
ATOM 3391 N N . PRO A 1 454 ? 0.754 20.712 2.804 1.00 51.44 454 PRO A N 1
ATOM 3392 C CA . PRO A 1 454 ? 1.239 21.574 1.742 1.00 51.44 454 PRO A CA 1
ATOM 3393 C C . PRO A 1 454 ? 0.056 22.370 1.152 1.00 51.44 454 PRO A C 1
ATOM 3395 O O . PRO A 1 454 ? -1.010 21.787 0.909 1.00 51.44 454 PRO A O 1
ATOM 3398 N N . PRO A 1 455 ? 0.201 23.695 0.953 1.00 52.72 455 PRO A N 1
ATOM 3399 C CA . PRO A 1 455 ? -0.898 24.552 0.523 1.00 52.72 455 PRO A CA 1
ATOM 3400 C C . PRO A 1 455 ? -1.588 24.019 -0.739 1.00 52.72 455 PRO A C 1
ATOM 3402 O O . PRO A 1 455 ? -0.935 23.770 -1.750 1.00 52.72 455 PRO A O 1
ATOM 3405 N N . GLY A 1 456 ? -2.913 23.860 -0.678 1.00 56.94 456 GLY A N 1
ATOM 3406 C CA . GLY A 1 456 ? -3.742 23.460 -1.820 1.00 56.94 456 GLY A CA 1
ATOM 3407 C C . GLY A 1 456 ? -3.874 21.953 -2.081 1.00 56.94 456 GLY A C 1
ATOM 3408 O O . GLY A 1 456 ? -4.557 21.599 -3.036 1.00 56.94 456 GLY A O 1
ATOM 3409 N N . LEU A 1 457 ? -3.272 21.069 -1.268 1.00 58.94 457 LEU A N 1
ATOM 3410 C CA . LEU A 1 457 ? -3.399 19.610 -1.458 1.00 58.94 457 LEU A CA 1
ATOM 3411 C C . LEU A 1 457 ? -4.598 18.964 -0.742 1.00 58.94 457 LEU A C 1
ATOM 3413 O O . LEU A 1 457 ? -5.110 17.972 -1.251 1.00 58.94 457 LEU A O 1
ATOM 3417 N N . LEU A 1 458 ? -5.028 19.479 0.420 1.00 60.06 458 LEU A N 1
ATOM 3418 C CA . LEU A 1 458 ? -6.036 18.814 1.278 1.00 60.06 458 LEU A CA 1
ATOM 3419 C C . LEU A 1 458 ? -7.351 19.581 1.464 1.00 60.06 458 LEU A C 1
ATOM 3421 O O . LEU A 1 458 ? -8.304 19.040 2.023 1.00 60.06 458 LEU A O 1
ATOM 3425 N N . ASN A 1 459 ? -7.407 20.826 0.994 1.00 59.97 459 ASN A N 1
ATOM 3426 C CA . ASN A 1 459 ? -8.590 21.662 1.131 1.00 59.97 459 ASN A CA 1
ATOM 3427 C C . ASN A 1 459 ? -9.295 21.760 -0.214 1.00 59.97 459 ASN A C 1
ATOM 3429 O O . ASN A 1 459 ? -8.653 21.953 -1.253 1.00 59.97 459 ASN A O 1
ATOM 3433 N N . ASP A 1 460 ? -10.622 21.686 -0.192 1.00 58.41 460 ASP A N 1
ATOM 3434 C CA . ASP A 1 460 ? -11.403 22.098 -1.347 1.00 58.41 460 ASP A CA 1
ATOM 3435 C C . ASP A 1 460 ? -11.152 23.600 -1.656 1.00 58.41 460 ASP A C 1
ATOM 3437 O O . ASP A 1 460 ? -10.568 24.330 -0.843 1.00 58.41 460 ASP A O 1
ATOM 3441 N N . PRO A 1 461 ? -11.587 24.111 -2.822 1.00 52.09 461 PRO A N 1
ATOM 3442 C CA . PRO A 1 461 ? -11.424 25.524 -3.179 1.00 52.09 461 PRO A CA 1
ATOM 3443 C C . PRO A 1 461 ? -12.027 26.524 -2.174 1.00 52.09 461 PRO A C 1
ATOM 3445 O O . PRO A 1 461 ? -11.736 27.715 -2.263 1.00 52.09 461 PRO A O 1
ATOM 3448 N N . ASN A 1 462 ? -12.861 26.056 -1.242 1.00 50.72 462 ASN A N 1
ATOM 3449 C CA . ASN A 1 462 ? -13.539 26.846 -0.220 1.00 50.72 462 ASN A CA 1
ATOM 3450 C C . ASN A 1 462 ? -12.900 26.694 1.175 1.00 50.72 462 ASN A C 1
ATOM 3452 O O . ASN A 1 462 ? -13.367 27.323 2.123 1.00 50.72 462 ASN A O 1
ATOM 3456 N N . GLY A 1 463 ? -11.832 25.899 1.315 1.00 55.03 463 GLY A N 1
ATOM 3457 C CA . GLY A 1 463 ? -11.143 25.683 2.587 1.00 55.03 463 GLY A CA 1
ATOM 3458 C C . GLY A 1 463 ? -11.738 24.578 3.466 1.00 55.03 463 GLY A C 1
ATOM 3459 O O . GLY A 1 463 ? -11.418 24.542 4.652 1.00 55.03 463 GLY A O 1
ATOM 3460 N N . HIS A 1 464 ? -12.598 23.709 2.929 1.00 56.97 464 HIS A N 1
ATOM 3461 C CA . HIS A 1 464 ? -13.175 22.575 3.655 1.00 56.97 464 HIS A CA 1
ATOM 3462 C C . HIS A 1 464 ? -12.339 21.299 3.510 1.00 56.97 464 HIS A C 1
ATOM 3464 O O . HIS A 1 464 ? -11.748 21.056 2.453 1.00 56.97 464 HIS A O 1
ATOM 3470 N N . ASP A 1 465 ? -12.370 20.456 4.547 1.00 68.88 465 ASP A N 1
ATOM 3471 C CA . ASP A 1 465 ? -11.789 19.112 4.516 1.00 68.88 465 ASP A CA 1
ATOM 3472 C C . ASP A 1 465 ? -12.431 18.275 3.401 1.00 68.88 465 ASP A C 1
ATOM 3474 O O . ASP A 1 465 ? -13.658 18.177 3.282 1.00 68.88 465 ASP A O 1
ATOM 3478 N N . MET A 1 466 ? -11.598 17.654 2.569 1.00 72.50 466 MET A N 1
ATOM 3479 C CA . MET A 1 466 ? -12.061 16.809 1.472 1.00 72.50 466 MET A CA 1
ATOM 3480 C C . MET A 1 466 ? -12.559 15.441 1.972 1.00 72.50 466 MET A C 1
ATOM 3482 O O . MET A 1 466 ? -11.933 14.773 2.790 1.00 72.50 466 MET A O 1
ATOM 3486 N N . THR A 1 467 ? -13.676 14.974 1.418 1.00 81.94 467 THR A N 1
ATOM 3487 C CA . THR A 1 467 ? -14.188 13.602 1.579 1.00 81.94 467 THR A CA 1
ATOM 3488 C C . THR A 1 467 ? -13.339 12.583 0.798 1.00 81.94 467 THR A C 1
ATOM 3490 O O . THR A 1 467 ? -12.687 12.959 -0.183 1.00 81.94 467 THR A O 1
ATOM 3493 N N . PRO A 1 468 ? -13.397 11.273 1.130 1.00 82.44 468 PRO A N 1
ATOM 3494 C CA . PRO A 1 468 ? -12.770 10.208 0.334 1.00 82.44 468 PRO A CA 1
ATOM 3495 C C . PRO A 1 468 ? -13.025 10.312 -1.178 1.00 82.44 468 PRO A C 1
ATOM 3497 O O . PRO A 1 468 ? -12.097 10.217 -1.977 1.00 82.44 468 PRO A O 1
ATOM 3500 N N . ALA A 1 469 ? -14.272 10.586 -1.575 1.00 82.25 469 ALA A N 1
ATOM 3501 C CA . ALA A 1 469 ? -14.653 10.711 -2.981 1.00 82.25 469 ALA A CA 1
ATOM 3502 C C . ALA A 1 469 ? -14.009 11.929 -3.670 1.00 82.25 469 ALA A C 1
ATOM 3504 O O . ALA A 1 469 ? -13.672 11.867 -4.852 1.00 82.25 469 ALA A O 1
ATOM 3505 N N . GLN A 1 470 ? -13.816 13.035 -2.945 1.00 83.00 470 GLN A N 1
ATOM 3506 C CA . GLN A 1 470 ? -13.159 14.230 -3.482 1.00 83.00 470 GLN A CA 1
ATOM 3507 C C . GLN A 1 470 ? -11.655 14.012 -3.679 1.00 83.00 470 GLN A C 1
ATOM 3509 O O . GLN A 1 470 ? -11.124 14.446 -4.704 1.00 83.00 470 GLN A O 1
ATOM 3514 N N . TYR A 1 471 ? -10.980 13.323 -2.749 1.00 82.25 471 TYR A N 1
ATOM 3515 C CA . TYR A 1 471 ? -9.573 12.938 -2.919 1.00 82.25 471 TYR A CA 1
ATOM 3516 C C . TYR A 1 471 ? -9.388 12.039 -4.130 1.00 82.25 471 TYR A C 1
ATOM 3518 O O . TYR A 1 471 ? -8.527 12.291 -4.971 1.00 82.25 471 TYR A O 1
ATOM 3526 N N . GLU A 1 472 ? -10.250 11.039 -4.262 1.00 82.31 472 GLU A N 1
ATOM 3527 C CA . GLU A 1 472 ? -10.187 10.129 -5.388 1.00 82.31 472 GLU A CA 1
ATOM 3528 C C . GLU A 1 472 ? -10.432 10.840 -6.724 1.00 82.31 472 GLU A C 1
ATOM 3530 O O . GLU A 1 472 ? -9.684 10.644 -7.678 1.00 82.31 472 GLU A O 1
ATOM 3535 N N . ALA A 1 473 ? -11.426 11.729 -6.794 1.00 80.06 473 ALA A N 1
ATOM 3536 C CA . ALA A 1 473 ? -11.681 12.523 -7.992 1.00 80.06 473 ALA A CA 1
ATOM 3537 C C . ALA A 1 473 ? -10.504 13.454 -8.340 1.00 80.06 473 ALA A C 1
ATOM 3539 O O . ALA A 1 473 ? -10.249 13.726 -9.515 1.00 80.06 473 ALA A O 1
ATOM 3540 N N . ALA A 1 474 ? -9.780 13.970 -7.341 1.00 80.06 474 ALA A N 1
ATOM 3541 C CA . ALA A 1 474 ? -8.570 14.755 -7.563 1.00 80.06 474 ALA A CA 1
ATOM 3542 C C . ALA A 1 474 ? -7.412 13.894 -8.091 1.00 80.06 474 ALA A C 1
ATOM 3544 O O . ALA A 1 474 ? -6.763 14.305 -9.056 1.00 80.06 474 ALA A O 1
ATOM 3545 N N . ALA A 1 475 ? -7.207 12.700 -7.534 1.00 80.69 475 ALA A N 1
ATOM 3546 C CA . ALA A 1 475 ? -6.209 11.743 -8.005 1.00 80.69 475 ALA A CA 1
ATOM 3547 C C . ALA A 1 475 ? -6.503 11.263 -9.438 1.00 80.69 475 ALA A C 1
ATOM 3549 O O . ALA A 1 475 ? -5.643 11.353 -10.309 1.00 80.69 475 ALA A O 1
ATOM 3550 N N . ALA A 1 476 ? -7.750 10.882 -9.730 1.00 76.12 476 ALA A N 1
ATOM 3551 C CA . ALA A 1 476 ? -8.195 10.465 -11.063 1.00 76.12 476 ALA A CA 1
ATOM 3552 C C . ALA A 1 476 ? -8.029 11.562 -12.131 1.00 76.12 476 ALA A C 1
ATOM 3554 O O . ALA A 1 476 ? -7.802 11.268 -13.303 1.00 76.12 476 ALA A O 1
ATOM 3555 N N . ALA A 1 477 ? -8.131 12.833 -11.733 1.00 73.88 477 ALA A N 1
ATOM 3556 C CA . ALA A 1 477 ? -7.892 13.986 -12.601 1.00 73.88 477 ALA A CA 1
ATOM 3557 C C . ALA A 1 477 ? -6.400 14.354 -12.742 1.00 73.88 477 ALA A C 1
ATOM 3559 O O . ALA A 1 477 ? -6.088 15.376 -13.350 1.00 73.88 477 ALA A O 1
ATOM 3560 N N . GLY A 1 478 ? -5.485 13.585 -12.138 1.00 73.12 478 GLY A N 1
ATOM 3561 C CA . GLY A 1 478 ? -4.048 13.868 -12.128 1.00 73.12 478 GLY A CA 1
ATOM 3562 C C . GLY A 1 478 ? -3.658 15.101 -11.306 1.00 73.12 478 GLY A C 1
ATOM 3563 O O . GLY A 1 478 ? -2.549 15.607 -11.453 1.00 73.12 478 GLY A O 1
ATOM 3564 N N . ARG A 1 479 ? -4.558 15.612 -10.451 1.00 77.44 479 ARG A N 1
ATOM 3565 C CA . ARG A 1 479 ? -4.284 16.764 -9.570 1.00 77.44 479 ARG A CA 1
ATOM 3566 C C . ARG A 1 479 ? -3.507 16.371 -8.315 1.00 77.44 479 ARG A C 1
ATOM 3568 O O . ARG A 1 479 ? -2.896 17.237 -7.698 1.00 77.44 479 ARG A O 1
ATOM 3575 N N . LEU A 1 480 ? -3.547 15.090 -7.951 1.00 75.38 480 LEU A N 1
ATOM 3576 C CA . LEU A 1 480 ? -2.772 14.496 -6.867 1.00 75.38 480 LEU A CA 1
ATOM 3577 C C . LEU A 1 480 ? -1.974 13.319 -7.420 1.00 75.38 480 LEU A C 1
ATOM 3579 O O . LEU A 1 480 ? -2.551 12.388 -7.977 1.00 75.38 480 LEU A O 1
ATOM 3583 N N . THR A 1 481 ? -0.656 13.355 -7.257 1.00 74.88 481 THR A N 1
ATOM 3584 C CA . THR A 1 481 ? 0.203 12.204 -7.547 1.00 74.88 481 THR A CA 1
ATOM 3585 C C . THR A 1 481 ? 0.219 11.241 -6.362 1.00 74.88 481 THR A C 1
ATOM 3587 O O . THR A 1 481 ? 0.026 11.648 -5.215 1.00 74.88 481 THR A O 1
ATOM 3590 N N . GLU A 1 482 ? 0.501 9.962 -6.615 1.00 72.44 482 GLU A N 1
ATOM 3591 C CA . GLU A 1 482 ? 0.691 8.956 -5.557 1.00 72.44 482 GLU A CA 1
ATOM 3592 C C . GLU A 1 482 ? 1.714 9.411 -4.503 1.00 72.44 482 GLU A C 1
ATOM 3594 O O . GLU A 1 482 ? 1.438 9.341 -3.310 1.00 72.44 482 GLU A O 1
ATOM 3599 N N . ALA A 1 483 ? 2.841 9.994 -4.928 1.00 70.62 483 ALA A N 1
ATOM 3600 C CA . ALA A 1 483 ? 3.860 10.518 -4.017 1.00 70.62 483 ALA A CA 1
ATOM 3601 C C . ALA A 1 483 ? 3.346 11.675 -3.141 1.00 70.62 483 ALA A C 1
ATOM 3603 O O . ALA A 1 483 ? 3.660 11.742 -1.954 1.00 70.62 483 ALA A O 1
ATOM 3604 N N . GLN A 1 484 ? 2.537 12.579 -3.706 1.00 75.56 484 GLN A N 1
ATOM 3605 C CA . GLN A 1 484 ? 1.911 13.649 -2.926 1.00 75.56 484 GLN A CA 1
ATOM 3606 C C . GLN A 1 484 ? 0.967 13.066 -1.882 1.00 75.56 484 GLN A C 1
ATOM 3608 O O . GLN A 1 484 ? 1.054 13.450 -0.720 1.00 75.56 484 GLN A O 1
ATOM 3613 N N . MET A 1 485 ? 0.117 12.116 -2.272 1.00 81.75 485 MET A N 1
ATOM 3614 C CA . MET A 1 485 ? -0.822 11.479 -1.352 1.00 81.75 485 MET A CA 1
ATOM 3615 C C . MET A 1 485 ? -0.102 10.703 -0.247 1.00 81.75 485 MET A C 1
ATOM 3617 O O . MET A 1 485 ? -0.471 10.828 0.914 1.00 81.75 485 MET A O 1
ATOM 3621 N N . ASP A 1 486 ? 0.968 9.981 -0.565 1.00 78.25 486 ASP A N 1
ATOM 3622 C CA . ASP A 1 486 ? 1.774 9.246 0.419 1.00 78.25 486 ASP A CA 1
ATOM 3623 C C . ASP A 1 486 ? 2.480 10.156 1.420 1.00 78.25 486 ASP A C 1
ATOM 3625 O O . ASP A 1 486 ? 2.703 9.768 2.566 1.00 78.25 486 ASP A O 1
ATOM 3629 N N . SER A 1 487 ? 2.806 11.384 1.017 1.00 74.25 487 SER A N 1
ATOM 3630 C CA . SER A 1 487 ? 3.480 12.341 1.896 1.00 74.25 487 SER A CA 1
ATOM 3631 C C . SER A 1 487 ? 2.560 12.989 2.937 1.00 74.25 487 SER A C 1
ATOM 3633 O O . SER A 1 487 ? 3.057 13.561 3.904 1.00 74.25 487 SER A O 1
ATOM 3635 N N . VAL A 1 488 ? 1.234 12.911 2.761 1.00 76.44 488 VAL A N 1
ATOM 3636 C CA . VAL A 1 488 ? 0.272 13.670 3.585 1.00 76.44 488 VAL A CA 1
ATOM 3637 C C . VAL A 1 488 ? -0.904 12.851 4.110 1.00 76.44 488 VAL A C 1
ATOM 3639 O O . VAL A 1 488 ? -1.413 13.154 5.185 1.00 76.44 488 VAL A O 1
ATOM 3642 N N . ILE A 1 489 ? -1.361 11.831 3.379 1.00 85.38 489 ILE A N 1
ATOM 3643 C CA . ILE A 1 489 ? -2.556 11.067 3.738 1.00 85.38 489 ILE A CA 1
ATOM 3644 C C . ILE A 1 489 ? -2.146 9.884 4.627 1.00 85.38 489 ILE A C 1
ATOM 3646 O O . ILE A 1 489 ? -1.255 9.116 4.239 1.00 85.38 489 ILE A O 1
ATOM 3650 N N . PRO A 1 490 ? -2.788 9.695 5.796 1.00 90.19 490 PRO A N 1
ATOM 3651 C CA . PRO A 1 490 ? -2.683 8.471 6.585 1.00 90.19 490 PRO A CA 1
ATOM 3652 C C . PRO A 1 490 ? -2.956 7.250 5.709 1.00 90.19 490 PRO A C 1
ATOM 3654 O O . PRO A 1 490 ? -4.020 7.123 5.106 1.00 90.19 490 PRO A O 1
ATOM 3657 N N . THR A 1 491 ? -1.970 6.374 5.588 1.00 91.25 491 THR A N 1
ATOM 3658 C CA . THR A 1 491 ? -1.983 5.290 4.609 1.00 91.25 491 THR A CA 1
ATOM 3659 C C . THR A 1 491 ? -1.610 3.978 5.279 1.00 91.25 491 THR A C 1
ATOM 3661 O O . THR A 1 491 ? -0.592 3.893 5.962 1.00 91.25 491 THR A O 1
ATOM 3664 N N . TYR A 1 492 ? -2.434 2.956 5.059 1.00 94.19 492 TYR A N 1
ATOM 3665 C CA . TYR A 1 492 ? -2.244 1.593 5.540 1.00 94.19 492 TYR A CA 1
ATOM 3666 C C . TYR A 1 492 ? -2.135 0.650 4.347 1.00 94.19 492 TYR A C 1
ATOM 3668 O O . TYR A 1 492 ? -3.043 0.605 3.519 1.00 94.19 492 TYR A O 1
ATOM 3676 N N . ARG A 1 493 ? -1.058 -0.123 4.250 1.00 91.81 493 ARG A N 1
ATOM 3677 C CA . ARG A 1 493 ? -0.812 -1.052 3.142 1.00 91.81 493 ARG A CA 1
ATOM 3678 C C . ARG A 1 493 ? -0.427 -2.416 3.670 1.00 91.81 493 ARG A C 1
ATOM 3680 O O . ARG A 1 493 ? 0.293 -2.533 4.657 1.00 91.81 493 ARG A O 1
ATOM 3687 N N . VAL A 1 494 ? -0.875 -3.446 2.974 1.00 92.31 494 VAL A N 1
ATOM 3688 C CA . VAL A 1 494 ? -0.469 -4.824 3.212 1.00 92.31 494 VAL A CA 1
ATOM 3689 C C . VAL A 1 494 ? 0.177 -5.343 1.942 1.00 92.31 494 VAL A C 1
ATOM 3691 O O . VAL A 1 494 ? -0.490 -5.560 0.931 1.00 92.31 494 VAL A O 1
ATOM 3694 N N . HIS A 1 495 ? 1.484 -5.550 2.009 1.00 86.62 495 HIS A N 1
ATOM 3695 C CA . HIS A 1 495 ? 2.254 -6.212 0.968 1.00 86.62 495 HIS A CA 1
ATOM 3696 C C . HIS A 1 495 ? 2.221 -7.704 1.231 1.00 86.62 495 HIS A C 1
ATOM 3698 O O . HIS A 1 495 ? 2.420 -8.145 2.365 1.00 86.62 495 HIS A O 1
ATOM 3704 N N . VAL A 1 496 ? 1.963 -8.484 0.191 1.00 88.62 496 VAL A N 1
ATOM 3705 C CA . VAL A 1 496 ? 1.788 -9.925 0.325 1.00 88.62 496 VAL A CA 1
ATOM 3706 C C . VAL A 1 496 ? 2.817 -10.632 -0.531 1.00 88.62 496 VAL A C 1
ATOM 3708 O O . VAL A 1 496 ? 3.092 -10.219 -1.655 1.00 88.62 496 VAL A O 1
ATOM 3711 N N . PHE A 1 497 ? 3.388 -11.700 0.008 1.00 87.62 497 PHE A N 1
ATOM 3712 C CA . PHE A 1 497 ? 4.362 -12.532 -0.676 1.00 87.62 497 PHE A CA 1
ATOM 3713 C C . PHE A 1 497 ? 4.034 -13.998 -0.428 1.00 87.62 497 PHE A C 1
ATOM 3715 O O . PHE A 1 497 ? 3.661 -14.360 0.685 1.00 87.62 497 PHE A O 1
ATOM 3722 N N . TYR A 1 498 ? 4.213 -14.858 -1.422 1.00 87.94 498 TYR A N 1
ATOM 3723 C CA . TYR A 1 498 ? 4.023 -16.299 -1.250 1.00 87.94 498 TYR A CA 1
ATOM 3724 C C . TYR A 1 498 ? 5.337 -17.054 -1.417 1.00 87.94 498 TYR A C 1
ATOM 3726 O O . TYR A 1 498 ? 6.218 -16.641 -2.171 1.00 87.94 498 TYR A O 1
ATOM 3734 N N . ASP A 1 499 ? 5.462 -18.187 -0.729 1.00 90.19 499 ASP A N 1
ATOM 3735 C CA . ASP A 1 499 ? 6.606 -19.080 -0.887 1.00 90.19 499 ASP A CA 1
ATOM 3736 C C . ASP A 1 499 ? 6.618 -19.700 -2.296 1.00 90.19 499 ASP A C 1
ATOM 3738 O O . ASP A 1 499 ? 5.651 -20.330 -2.750 1.00 90.19 499 ASP A O 1
ATOM 3742 N N . SER A 1 500 ? 7.729 -19.509 -3.004 1.00 82.31 500 SER A N 1
ATOM 3743 C CA . SER A 1 500 ? 7.966 -20.076 -4.333 1.00 82.31 500 SER A CA 1
ATOM 3744 C C . SER A 1 500 ? 8.239 -21.584 -4.321 1.00 82.31 500 SER A C 1
ATOM 3746 O O . SER A 1 500 ? 8.248 -22.201 -5.386 1.00 82.31 500 SER A O 1
ATOM 3748 N N . GLY A 1 501 ? 8.501 -22.174 -3.150 1.00 84.56 501 GLY A N 1
ATOM 3749 C CA . GLY A 1 501 ? 8.999 -23.542 -2.990 1.00 84.56 501 GLY A CA 1
ATOM 3750 C C . GLY A 1 501 ? 10.489 -23.692 -3.292 1.00 84.56 501 GLY A C 1
ATOM 3751 O O . GLY A 1 501 ? 11.019 -24.802 -3.270 1.00 84.56 501 GLY A O 1
ATOM 3752 N N . LYS A 1 502 ? 11.177 -22.584 -3.583 1.00 81.25 502 LYS A N 1
ATOM 3753 C CA . LYS A 1 502 ? 12.624 -22.525 -3.796 1.00 81.25 502 LYS A CA 1
ATOM 3754 C C . LYS A 1 502 ? 13.286 -21.850 -2.599 1.00 81.25 502 LYS A C 1
ATOM 3756 O O . LYS A 1 502 ? 12.641 -21.083 -1.893 1.00 81.25 502 LYS A O 1
ATOM 3761 N N . ALA A 1 503 ? 14.576 -22.107 -2.382 1.00 76.75 503 ALA A N 1
ATOM 3762 C CA . ALA A 1 503 ? 15.308 -21.542 -1.252 1.00 76.75 503 ALA A CA 1
ATOM 3763 C C . ALA A 1 503 ? 16.746 -21.132 -1.606 1.00 76.75 503 ALA A C 1
ATOM 3765 O O . ALA A 1 503 ? 17.400 -21.793 -2.412 1.00 76.75 503 ALA A O 1
ATOM 3766 N N . ILE A 1 504 ? 17.250 -20.083 -0.951 1.00 64.75 504 ILE A N 1
ATOM 3767 C CA . ILE A 1 504 ? 18.654 -19.641 -0.979 1.00 64.75 504 ILE A CA 1
ATOM 3768 C C . ILE A 1 504 ? 19.216 -19.838 0.425 1.00 64.75 504 ILE A C 1
ATOM 3770 O O . ILE A 1 504 ? 18.666 -19.323 1.395 1.00 64.75 504 ILE A O 1
ATOM 3774 N N . ASN A 1 505 ? 20.297 -20.612 0.551 1.00 70.12 505 ASN A N 1
ATOM 3775 C CA . ASN A 1 505 ? 20.926 -20.927 1.842 1.00 70.12 505 ASN A CA 1
ATOM 3776 C C . ASN A 1 505 ? 19.944 -21.490 2.894 1.00 70.12 505 ASN A C 1
ATOM 3778 O O . ASN A 1 505 ? 20.076 -21.226 4.084 1.00 70.12 505 ASN A O 1
ATOM 3782 N N . GLY A 1 506 ? 18.951 -22.272 2.452 1.00 73.12 506 GLY A N 1
ATOM 3783 C CA . GLY A 1 506 ? 17.928 -22.855 3.328 1.00 73.12 506 GLY A CA 1
ATOM 3784 C C . GLY A 1 506 ? 16.779 -21.911 3.692 1.00 73.12 506 GLY A C 1
ATOM 3785 O O . GLY A 1 506 ? 15.897 -22.309 4.449 1.00 73.12 506 GLY A O 1
ATOM 3786 N N . HIS A 1 507 ? 16.751 -20.696 3.143 1.00 74.88 507 HIS A N 1
ATOM 3787 C CA . HIS A 1 507 ? 15.670 -19.743 3.357 1.00 74.88 507 HIS A CA 1
ATOM 3788 C C . HIS A 1 507 ? 14.757 -19.632 2.138 1.00 74.88 507 HIS A C 1
ATOM 3790 O O . HIS A 1 507 ? 15.275 -19.548 1.024 1.00 74.88 507 HIS A O 1
ATOM 3796 N N . PRO A 1 508 ? 13.425 -19.615 2.319 1.00 81.50 508 PRO A N 1
ATOM 3797 C CA . PRO A 1 508 ? 12.494 -19.610 1.200 1.00 81.50 508 PRO A CA 1
ATOM 3798 C C . PRO A 1 508 ? 12.641 -18.334 0.371 1.00 81.50 508 PRO A C 1
ATOM 3800 O O . PRO A 1 508 ? 12.875 -17.250 0.900 1.00 81.50 508 PRO A O 1
ATOM 3803 N N . ILE A 1 509 ? 12.485 -18.454 -0.939 1.00 75.94 509 ILE A N 1
ATOM 3804 C CA . ILE A 1 509 ? 12.333 -17.290 -1.803 1.00 75.94 509 ILE A CA 1
ATOM 3805 C C . ILE A 1 509 ? 10.857 -16.955 -1.863 1.00 75.94 509 ILE A C 1
ATOM 3807 O O . ILE A 1 509 ? 10.043 -17.795 -2.264 1.00 75.94 509 ILE A O 1
ATOM 3811 N N . LEU A 1 510 ? 10.530 -15.720 -1.508 1.00 82.88 510 LEU A N 1
ATOM 3812 C CA . LEU A 1 510 ? 9.173 -15.217 -1.600 1.00 82.88 510 LEU A CA 1
ATOM 3813 C C . LEU A 1 510 ? 8.979 -14.507 -2.934 1.00 82.88 510 LEU A C 1
ATOM 3815 O O . LEU A 1 510 ? 9.852 -13.774 -3.394 1.00 82.88 510 LEU A O 1
ATOM 3819 N N . ILE A 1 511 ? 7.822 -14.715 -3.549 1.00 75.06 511 ILE A N 1
ATOM 3820 C CA . ILE A 1 511 ? 7.422 -13.993 -4.752 1.00 75.06 511 ILE A CA 1
ATOM 3821 C C . ILE A 1 511 ? 6.366 -12.959 -4.353 1.00 75.06 511 ILE A C 1
ATOM 3823 O O . ILE A 1 511 ? 5.395 -13.325 -3.681 1.00 75.06 511 ILE A O 1
ATOM 3827 N N . PRO A 1 512 ? 6.533 -11.681 -4.741 1.00 73.12 512 PRO A N 1
ATOM 3828 C CA . PRO A 1 512 ? 5.525 -10.660 -4.505 1.00 73.12 512 PRO A CA 1
ATOM 3829 C C . PRO A 1 512 ? 4.179 -11.016 -5.142 1.00 73.12 512 PRO A C 1
ATOM 3831 O O . PRO A 1 512 ? 4.088 -11.446 -6.292 1.00 73.12 512 PRO A O 1
ATOM 3834 N N . GLN A 1 513 ? 3.123 -10.781 -4.380 1.00 78.44 513 GLN A N 1
ATOM 3835 C CA . GLN A 1 513 ? 1.730 -10.876 -4.781 1.00 78.44 513 GLN A CA 1
ATOM 3836 C C . GLN A 1 513 ? 1.117 -9.469 -4.830 1.00 78.44 513 GLN A C 1
ATOM 3838 O O . GLN A 1 513 ? 1.717 -8.512 -4.344 1.00 78.44 513 GLN A O 1
ATOM 3843 N N . GLY A 1 514 ? -0.074 -9.306 -5.417 1.00 75.12 514 GLY A N 1
ATOM 3844 C CA . GLY A 1 514 ? -0.785 -8.033 -5.296 1.00 75.12 514 GLY A CA 1
ATOM 3845 C C . GLY A 1 514 ? -1.115 -7.718 -3.838 1.00 75.12 514 GLY A C 1
ATOM 3846 O O . GLY A 1 514 ? -1.846 -8.476 -3.212 1.00 75.12 514 GLY A O 1
ATOM 3847 N N . GLY A 1 515 ? -0.584 -6.631 -3.290 1.00 85.12 515 GLY A N 1
ATOM 3848 C CA . GLY A 1 515 ? -0.969 -6.088 -1.992 1.00 85.12 515 GLY A CA 1
ATOM 3849 C C . GLY A 1 515 ? -2.278 -5.309 -2.061 1.00 85.12 515 GLY A C 1
ATOM 3850 O O . GLY A 1 515 ? -2.761 -5.017 -3.155 1.00 85.12 515 GLY A O 1
ATOM 3851 N N . PHE A 1 516 ? -2.832 -4.949 -0.905 1.00 89.62 516 PHE A N 1
ATOM 3852 C CA . PHE A 1 516 ? -4.055 -4.145 -0.762 1.00 89.62 516 PHE A CA 1
ATOM 3853 C C . PHE A 1 516 ? -3.866 -3.052 0.293 1.00 89.62 516 PHE A C 1
ATOM 3855 O O . PHE A 1 516 ? -3.002 -3.172 1.165 1.00 89.62 516 PHE A O 1
ATOM 3862 N N . GLY A 1 517 ? -4.655 -1.981 0.240 1.00 92.56 517 GLY A N 1
ATOM 3863 C CA . GLY A 1 517 ? -4.481 -0.887 1.190 1.00 92.56 517 GLY A CA 1
ATOM 3864 C C . GLY A 1 517 ? -5.598 0.145 1.241 1.00 92.56 517 GLY A C 1
ATOM 3865 O O . GLY A 1 517 ? -6.569 0.118 0.482 1.00 92.56 517 GLY A O 1
ATOM 3866 N N . TYR A 1 518 ? -5.429 1.073 2.178 1.00 92.69 518 TYR A N 1
ATOM 3867 C CA . TYR A 1 518 ? -6.400 2.090 2.538 1.00 92.69 518 TYR A CA 1
ATOM 3868 C C . TYR A 1 518 ? -5.714 3.446 2.705 1.00 92.69 518 TYR A C 1
ATOM 3870 O O . TYR A 1 518 ? -4.741 3.580 3.449 1.00 92.69 518 TYR A O 1
ATOM 3878 N N . ARG A 1 519 ? -6.260 4.467 2.046 1.00 90.12 519 ARG A N 1
ATOM 3879 C CA . ARG A 1 519 ? -5.999 5.879 2.333 1.00 90.12 519 ARG A CA 1
ATOM 3880 C C . ARG A 1 519 ? -7.095 6.373 3.262 1.00 90.12 519 ARG A C 1
ATOM 3882 O O . ARG A 1 519 ? -8.271 6.353 2.903 1.00 90.12 519 ARG A O 1
ATOM 3889 N N . VAL A 1 520 ? -6.720 6.765 4.468 1.00 90.94 520 VAL A N 1
ATOM 3890 C CA . VAL A 1 520 ? -7.656 6.965 5.570 1.00 90.94 520 VAL A CA 1
ATOM 3891 C C . VAL A 1 520 ? -7.860 8.451 5.809 1.00 90.94 520 VAL A C 1
ATOM 3893 O O . VAL A 1 520 ? -6.922 9.186 6.105 1.00 90.94 520 VAL A O 1
ATOM 3896 N N . ILE A 1 521 ? -9.110 8.883 5.685 1.00 87.12 521 ILE A N 1
ATOM 3897 C CA . ILE A 1 521 ? -9.536 10.261 5.899 1.00 87.12 521 ILE A CA 1
ATOM 3898 C C . ILE A 1 521 ? -10.265 10.341 7.238 1.00 87.12 521 ILE A C 1
ATOM 3900 O O . ILE A 1 521 ? -11.197 9.576 7.503 1.00 87.12 521 ILE A O 1
ATOM 3904 N N . HIS A 1 522 ? -9.846 11.273 8.084 1.00 83.31 522 HIS A N 1
ATOM 3905 C CA . HIS A 1 522 ? -10.461 11.530 9.378 1.00 83.31 522 HIS A CA 1
ATOM 3906 C C . HIS A 1 522 ? -10.728 13.024 9.534 1.00 83.31 522 HIS A C 1
ATOM 3908 O O . HIS A 1 522 ? -9.824 13.830 9.324 1.00 83.31 522 HIS A O 1
ATOM 3914 N N . ASN A 1 523 ? -11.950 13.358 9.946 1.00 76.56 523 ASN A N 1
ATOM 3915 C CA . ASN A 1 523 ? -12.351 14.715 10.291 1.00 76.56 523 ASN A CA 1
ATOM 3916 C C . ASN A 1 523 ? -12.577 14.748 11.805 1.00 76.56 523 ASN A C 1
ATOM 3918 O O . ASN A 1 523 ? -13.527 14.130 12.286 1.00 76.56 523 ASN A O 1
ATOM 3922 N N . GLY A 1 524 ? -11.715 15.437 12.548 1.00 72.88 524 GLY A N 1
ATOM 3923 C CA . GLY A 1 524 ? -11.779 15.475 14.009 1.00 72.88 524 GLY A CA 1
ATOM 3924 C C . GLY A 1 524 ? -10.445 15.836 14.658 1.00 72.88 524 GLY A C 1
ATOM 3925 O O . GLY A 1 524 ? -9.414 15.929 13.988 1.00 72.88 524 GLY A O 1
ATOM 3926 N N . ASP A 1 525 ? -10.475 16.069 15.973 1.00 74.50 525 ASP A N 1
ATOM 3927 C CA . ASP A 1 525 ? -9.276 16.358 16.767 1.00 74.50 525 ASP A CA 1
ATOM 3928 C C . ASP A 1 525 ? -8.500 15.064 17.043 1.00 74.50 525 ASP A C 1
ATOM 3930 O O . ASP A 1 525 ? -8.740 14.349 18.023 1.00 74.50 525 ASP A O 1
ATOM 3934 N N . LEU A 1 526 ? -7.608 14.733 16.113 1.00 80.38 526 LEU A N 1
ATOM 3935 C CA . LEU A 1 526 ? -6.866 13.484 16.079 1.00 80.38 526 LEU A CA 1
ATOM 3936 C C . LEU A 1 526 ? -5.750 13.460 17.134 1.00 80.38 526 LEU A C 1
ATOM 3938 O O . LEU A 1 526 ? -4.713 14.104 16.989 1.00 80.38 526 LEU A O 1
ATOM 3942 N N . LEU A 1 527 ? -5.914 12.606 18.142 1.00 81.19 527 LEU A N 1
ATOM 3943 C CA . LEU A 1 527 ? -4.851 12.236 19.070 1.00 81.19 527 LEU A CA 1
ATOM 3944 C C . LEU A 1 527 ? -3.819 11.328 18.394 1.00 81.19 527 LEU A C 1
ATOM 3946 O O . LEU A 1 527 ? -2.630 11.464 18.665 1.00 81.19 527 LEU A O 1
ATOM 3950 N N . GLY A 1 528 ? -4.245 10.369 17.568 1.00 86.44 528 GLY A N 1
ATOM 3951 C CA . GLY A 1 528 ? -3.365 9.365 16.964 1.00 86.44 528 GLY A CA 1
ATOM 3952 C C . GLY A 1 528 ? -4.114 8.230 16.282 1.00 86.44 528 GLY A C 1
ATOM 3953 O O . GLY A 1 528 ? -5.337 8.238 16.205 1.00 86.44 528 GLY A O 1
ATOM 3954 N N . TRP A 1 529 ? -3.382 7.227 15.811 1.00 90.31 529 TRP A N 1
ATOM 3955 C CA . TRP A 1 529 ? -3.950 6.079 15.106 1.00 90.31 529 TRP A CA 1
ATOM 3956 C C . TRP A 1 529 ? -3.739 4.780 15.874 1.00 90.31 529 TRP A C 1
ATOM 3958 O O . TRP A 1 529 ? -2.689 4.548 16.473 1.00 90.31 529 TRP A O 1
ATOM 3968 N N . ALA A 1 530 ? -4.737 3.905 15.825 1.00 90.31 530 ALA A N 1
ATOM 3969 C CA . ALA A 1 530 ? -4.575 2.489 16.107 1.00 90.31 530 ALA A CA 1
ATOM 3970 C C . ALA A 1 530 ? -4.890 1.684 14.859 1.00 90.31 530 ALA A C 1
ATOM 3972 O O . ALA A 1 530 ? -5.793 2.025 14.099 1.00 90.31 530 ALA A O 1
ATOM 3973 N N . HIS A 1 531 ? -4.148 0.606 14.658 1.00 93.81 531 HIS A N 1
ATOM 3974 C CA . HIS A 1 531 ? -4.398 -0.299 13.557 1.00 93.81 531 HIS A CA 1
ATOM 3975 C C . HIS A 1 531 ? -3.994 -1.719 13.929 1.00 93.81 531 HIS A C 1
ATOM 3977 O O . HIS A 1 531 ? -3.073 -1.934 14.717 1.00 93.81 531 HIS A O 1
ATOM 3983 N N . GLU A 1 532 ? -4.659 -2.688 13.320 1.00 93.50 532 GLU A N 1
ATOM 3984 C CA . GLU A 1 532 ? -4.387 -4.103 13.521 1.00 93.50 532 GLU A CA 1
ATOM 3985 C C . GLU A 1 532 ? -4.772 -4.883 12.264 1.00 93.50 532 GLU A C 1
ATOM 3987 O O . GLU A 1 532 ? -5.745 -4.538 11.593 1.00 93.50 532 GLU A O 1
ATOM 3992 N N . THR A 1 533 ? -4.013 -5.932 11.949 1.00 93.56 533 THR A N 1
ATOM 3993 C CA . THR A 1 533 ? -4.444 -6.970 11.010 1.00 93.56 533 THR A CA 1
ATOM 3994 C C . THR A 1 533 ? -4.432 -8.305 11.742 1.00 93.56 533 THR A C 1
ATOM 3996 O O . THR A 1 533 ? -3.398 -8.711 12.271 1.00 93.56 533 THR A O 1
ATOM 3999 N N . VAL A 1 534 ? -5.587 -8.968 11.775 1.00 95.88 534 VAL A N 1
ATOM 4000 C CA . VAL A 1 534 ? -5.791 -10.282 12.404 1.00 95.88 534 VAL A CA 1
ATOM 4001 C C . VAL A 1 534 ? -6.271 -11.288 11.364 1.00 95.88 534 VAL A C 1
ATOM 4003 O O . VAL A 1 534 ? -6.872 -10.904 10.364 1.00 95.88 534 VAL A O 1
ATOM 4006 N N . GLY A 1 535 ? -6.008 -12.575 11.575 1.00 95.19 535 GLY A N 1
ATOM 4007 C CA . GLY A 1 535 ? -6.601 -13.617 10.738 1.00 95.19 535 GLY A CA 1
ATOM 4008 C C . GLY A 1 535 ? -8.035 -13.911 11.178 1.00 95.19 535 GLY A C 1
ATOM 4009 O O . GLY A 1 535 ? -8.319 -13.932 12.374 1.00 95.19 535 GLY A O 1
ATOM 4010 N N . GLU A 1 536 ? -8.941 -14.096 10.217 1.00 94.69 536 GLU A N 1
ATOM 4011 C CA . GLU A 1 536 ? -10.346 -14.439 10.483 1.00 94.69 536 GLU A CA 1
ATOM 4012 C C . GLU A 1 536 ? -10.526 -15.954 10.606 1.00 94.69 536 GLU A C 1
ATOM 4014 O O . GLU A 1 536 ? -11.078 -16.453 11.583 1.00 94.69 536 GLU A O 1
ATOM 4019 N N . ASP A 1 537 ? -10.019 -16.685 9.617 1.00 94.38 537 ASP A N 1
ATOM 4020 C CA . ASP A 1 537 ? -10.058 -18.145 9.506 1.00 94.38 537 ASP A CA 1
ATOM 4021 C C . ASP A 1 537 ? -8.649 -18.759 9.524 1.00 94.38 537 ASP A C 1
ATOM 4023 O O . ASP A 1 537 ? -8.454 -19.937 9.222 1.00 94.38 537 ASP A O 1
ATOM 4027 N N . VAL A 1 538 ? -7.654 -17.956 9.907 1.00 95.75 538 VAL A N 1
ATOM 4028 C CA . VAL A 1 538 ? -6.247 -18.337 9.910 1.00 95.75 538 VAL A CA 1
ATOM 4029 C C . VAL A 1 538 ? -5.492 -17.710 11.078 1.00 95.75 538 VAL A C 1
ATOM 4031 O O . VAL A 1 538 ? -5.877 -16.672 11.608 1.00 95.75 538 VAL A O 1
ATOM 4034 N N . THR A 1 539 ? -4.377 -18.319 11.475 1.00 95.81 539 THR A N 1
ATOM 4035 C CA . THR A 1 539 ? -3.483 -17.749 12.489 1.00 95.81 539 THR A CA 1
ATOM 4036 C C . THR A 1 539 ? -2.391 -16.919 11.824 1.00 95.81 539 THR A C 1
ATOM 4038 O O . THR A 1 539 ? -1.566 -17.456 11.082 1.00 95.81 539 THR A O 1
ATOM 4041 N N . LEU A 1 540 ? -2.332 -15.624 12.144 1.00 95.44 540 LEU A N 1
ATOM 4042 C CA . LEU A 1 540 ? -1.201 -14.766 11.792 1.00 95.44 540 LEU A CA 1
ATOM 4043 C C . LEU A 1 540 ? -0.097 -14.902 12.838 1.00 95.44 540 LEU A C 1
ATOM 4045 O O . LEU A 1 540 ? -0.233 -14.451 13.972 1.00 95.44 540 LEU A O 1
ATOM 4049 N N . THR A 1 541 ? 1.020 -15.512 12.449 1.00 95.75 541 THR A N 1
ATOM 4050 C CA . THR A 1 541 ? 2.208 -15.587 13.306 1.00 95.75 541 THR A CA 1
ATOM 4051 C C . THR A 1 541 ? 3.103 -14.399 13.010 1.00 95.75 541 THR A C 1
ATOM 4053 O O . THR A 1 541 ? 3.668 -14.310 11.922 1.00 95.75 541 THR A O 1
ATOM 4056 N N . GLN A 1 542 ? 3.255 -13.484 13.962 1.00 91.94 542 GLN A N 1
ATOM 4057 C CA . GLN A 1 542 ? 4.184 -12.373 13.802 1.00 91.94 542 GLN A CA 1
ATOM 4058 C C . GLN A 1 542 ? 5.629 -12.893 13.824 1.00 91.94 542 GLN A C 1
ATOM 4060 O O . GLN A 1 542 ? 6.096 -13.407 14.838 1.00 91.94 542 GLN A O 1
ATOM 4065 N N . VAL A 1 543 ? 6.333 -12.773 12.699 1.00 88.69 543 VAL A N 1
ATOM 4066 C CA . VAL A 1 543 ? 7.742 -13.181 12.556 1.00 88.69 543 VAL A CA 1
ATOM 4067 C C . VAL A 1 543 ? 8.702 -11.999 12.713 1.00 88.69 543 VAL A C 1
ATOM 4069 O O . VAL A 1 543 ? 9.886 -12.204 12.966 1.00 88.69 543 VAL A O 1
ATOM 4072 N N . ALA A 1 544 ? 8.194 -10.770 12.586 1.00 84.19 544 ALA A N 1
ATOM 4073 C CA . ALA A 1 544 ? 8.890 -9.524 12.901 1.00 84.19 544 ALA A CA 1
ATOM 4074 C C . ALA A 1 544 ? 7.878 -8.390 13.154 1.00 84.19 544 ALA A C 1
ATOM 4076 O O . ALA A 1 544 ? 6.690 -8.564 12.868 1.00 84.19 544 ALA A O 1
ATOM 4077 N N . PRO A 1 545 ? 8.298 -7.208 13.644 1.00 83.69 545 PRO A N 1
ATOM 4078 C CA . PRO A 1 545 ? 7.432 -6.031 13.688 1.00 83.69 545 PRO A CA 1
ATOM 4079 C C . PRO A 1 545 ? 6.723 -5.818 12.344 1.00 83.69 545 PRO A C 1
ATOM 4081 O O . PRO A 1 545 ? 7.379 -5.735 11.310 1.00 83.69 545 PRO A O 1
ATOM 4084 N N . ASN A 1 546 ? 5.387 -5.801 12.367 1.00 87.25 546 ASN A N 1
ATOM 4085 C CA . ASN A 1 546 ? 4.521 -5.672 11.191 1.00 87.25 546 ASN A CA 1
ATOM 4086 C C . ASN A 1 546 ? 4.691 -6.735 10.084 1.00 87.25 546 ASN A C 1
ATOM 4088 O O . ASN A 1 546 ? 4.088 -6.594 9.023 1.00 87.25 546 ASN A O 1
ATOM 4092 N N . PHE A 1 547 ? 5.463 -7.802 10.311 1.00 89.25 547 PHE A N 1
ATOM 4093 C CA . PHE A 1 547 ? 5.658 -8.884 9.351 1.00 89.25 547 PHE A CA 1
ATOM 4094 C C . PHE A 1 547 ? 5.092 -10.189 9.901 1.00 89.25 547 PHE A C 1
ATOM 4096 O O . PHE A 1 547 ? 5.542 -10.706 10.928 1.00 89.25 547 PHE A O 1
ATOM 4103 N N . TYR A 1 548 ? 4.097 -10.722 9.208 1.00 94.44 548 TYR A N 1
ATOM 4104 C CA . TYR A 1 548 ? 3.310 -11.869 9.628 1.00 94.44 548 TYR A CA 1
ATOM 4105 C C . TYR A 1 548 ? 3.467 -13.013 8.638 1.00 94.44 548 TYR A C 1
ATOM 4107 O O . TYR A 1 548 ? 3.619 -12.803 7.438 1.00 94.44 548 TYR A O 1
ATOM 4115 N N . LYS A 1 549 ? 3.396 -14.233 9.154 1.00 95.06 549 LYS A N 1
ATOM 4116 C CA . LYS A 1 549 ? 3.362 -15.470 8.391 1.00 95.06 549 LYS A CA 1
ATOM 4117 C C . LYS A 1 549 ? 2.008 -16.144 8.583 1.00 95.06 549 LYS A C 1
ATOM 4119 O O . LYS A 1 549 ? 1.567 -16.347 9.715 1.00 95.06 549 LYS A O 1
ATOM 4124 N N . ILE A 1 550 ? 1.411 -16.539 7.471 1.00 96.81 550 ILE A N 1
ATOM 4125 C CA . ILE A 1 550 ? 0.335 -17.513 7.377 1.00 96.81 550 ILE A CA 1
ATOM 4126 C C . ILE A 1 550 ? 0.964 -18.840 6.959 1.00 96.81 550 ILE A C 1
ATOM 4128 O O . ILE A 1 550 ? 1.556 -18.938 5.883 1.00 96.81 550 ILE A O 1
ATOM 4132 N N . SER A 1 551 ? 0.847 -19.857 7.806 1.00 94.62 551 SER A N 1
ATOM 4133 C CA . SER A 1 551 ? 1.376 -21.185 7.493 1.00 94.62 551 SER A CA 1
ATOM 4134 C C . SER A 1 551 ? 0.340 -22.017 6.744 1.00 94.62 551 SER A C 1
ATOM 4136 O O . SER A 1 551 ? -0.816 -22.067 7.160 1.00 94.62 551 SER A O 1
ATOM 4138 N N . HIS A 1 552 ? 0.778 -22.723 5.701 1.00 92.69 552 HIS A N 1
ATOM 4139 C CA . HIS A 1 552 ? -0.010 -23.756 5.014 1.00 92.69 552 HIS A CA 1
ATOM 4140 C C . HIS A 1 552 ? -1.368 -23.285 4.459 1.00 92.69 552 HIS A C 1
ATOM 4142 O O . HIS A 1 552 ? -2.395 -23.925 4.687 1.00 92.69 552 HIS A O 1
ATOM 4148 N N . VAL A 1 553 ? -1.383 -22.194 3.687 1.00 95.81 553 VAL A N 1
ATOM 4149 C CA . VAL A 1 553 ? -2.556 -21.855 2.867 1.00 95.81 553 VAL A CA 1
ATOM 4150 C C . VAL A 1 553 ? -2.790 -23.006 1.877 1.00 95.81 553 VAL A C 1
ATOM 4152 O O . VAL A 1 553 ? -1.867 -23.305 1.110 1.00 95.81 553 VAL A O 1
ATOM 4155 N N . PRO A 1 554 ? -3.966 -23.670 1.880 1.00 94.88 554 PRO A N 1
ATOM 4156 C CA . PRO A 1 554 ? -4.217 -24.851 1.054 1.00 94.88 554 PRO A CA 1
ATOM 4157 C C . PRO A 1 554 ? -4.032 -24.568 -0.435 1.00 94.88 554 PRO A C 1
ATOM 4159 O O . PRO A 1 554 ? -4.399 -23.493 -0.904 1.00 94.88 554 PRO A O 1
ATOM 4162 N N . ASN A 1 555 ? -3.508 -25.540 -1.190 1.00 91.56 555 ASN A N 1
ATOM 4163 C CA . ASN A 1 555 ? -3.397 -25.423 -2.649 1.00 91.56 555 ASN A CA 1
ATOM 4164 C C . ASN A 1 555 ? -4.752 -25.070 -3.269 1.00 91.56 555 ASN A C 1
ATOM 4166 O O . ASN A 1 555 ? -5.777 -25.624 -2.875 1.00 91.56 555 ASN A O 1
ATOM 4170 N N . ASP A 1 556 ? -4.737 -24.143 -4.226 1.00 89.31 556 ASP A N 1
ATOM 4171 C CA . ASP A 1 556 ? -5.939 -23.565 -4.833 1.00 89.31 556 ASP A CA 1
ATOM 4172 C C . ASP A 1 556 ? -6.936 -22.923 -3.848 1.00 89.31 556 ASP A C 1
ATOM 4174 O O . ASP A 1 556 ? -8.095 -22.674 -4.186 1.00 89.31 556 ASP A O 1
ATOM 4178 N N . GLY A 1 557 ? -6.476 -22.639 -2.629 1.00 91.25 557 GLY A N 1
ATOM 4179 C CA . GLY A 1 557 ? -7.266 -22.103 -1.536 1.00 91.25 557 GLY A CA 1
ATOM 4180 C C . GLY A 1 557 ? -7.151 -20.593 -1.364 1.00 91.25 557 GLY A C 1
ATOM 4181 O O . GLY A 1 557 ? -6.339 -19.899 -1.987 1.00 91.25 557 GLY A O 1
ATOM 4182 N N . VAL A 1 558 ? -7.993 -20.114 -0.456 1.00 93.12 558 VAL A N 1
ATOM 4183 C CA . VAL A 1 558 ? -8.067 -18.732 0.009 1.00 93.12 558 VAL A CA 1
ATOM 4184 C C . VAL A 1 558 ? -8.163 -18.743 1.533 1.00 93.12 558 VAL A C 1
ATOM 4186 O O . VAL A 1 558 ? -8.717 -19.679 2.110 1.00 93.12 558 VAL A O 1
ATOM 4189 N N . VAL A 1 559 ? -7.622 -17.715 2.174 1.00 95.94 559 VAL A N 1
ATOM 4190 C CA . VAL A 1 559 ? -7.804 -17.423 3.607 1.00 95.94 559 VAL A CA 1
ATOM 4191 C C . VAL A 1 559 ? -8.140 -15.947 3.768 1.00 95.94 559 VAL A C 1
ATOM 4193 O O . VAL A 1 559 ? -8.010 -15.179 2.817 1.00 95.94 559 VAL A O 1
ATOM 4196 N N . HIS A 1 560 ? -8.560 -15.524 4.953 1.00 96.06 560 HIS A N 1
ATOM 4197 C CA . HIS A 1 560 ? -9.076 -14.183 5.176 1.00 96.06 560 HIS A CA 1
ATOM 4198 C C . HIS A 1 560 ? -8.409 -13.502 6.364 1.00 96.06 560 HIS A C 1
ATOM 4200 O O . HIS A 1 560 ? -8.134 -14.095 7.411 1.00 96.06 560 HIS A O 1
ATOM 4206 N N . VAL A 1 561 ? -8.167 -12.207 6.193 1.00 96.94 561 VAL A N 1
ATOM 4207 C CA . VAL A 1 561 ? -7.659 -11.321 7.237 1.00 96.94 561 VAL A CA 1
ATOM 4208 C C . VAL A 1 561 ? -8.600 -10.139 7.421 1.00 96.94 561 VAL A C 1
ATOM 4210 O O . VAL A 1 561 ? -9.268 -9.701 6.484 1.00 96.94 561 VAL A O 1
ATOM 4213 N N . ILE A 1 562 ? -8.651 -9.612 8.639 1.00 96.69 562 ILE A N 1
ATOM 4214 C CA . ILE A 1 562 ? -9.431 -8.432 9.001 1.00 96.69 562 ILE A CA 1
ATOM 4215 C C . ILE A 1 562 ? -8.455 -7.318 9.350 1.00 96.69 562 ILE A C 1
ATOM 4217 O O . ILE A 1 562 ? -7.667 -7.447 10.287 1.00 96.69 562 ILE A O 1
ATOM 4221 N N . THR A 1 563 ? -8.543 -6.210 8.622 1.00 96.00 563 THR A N 1
ATOM 4222 C CA . THR A 1 563 ? -7.855 -4.964 8.954 1.00 96.00 563 THR A CA 1
ATOM 4223 C C . THR A 1 563 ? -8.791 -4.069 9.756 1.00 96.00 563 THR A C 1
ATOM 4225 O O . THR A 1 563 ? -9.902 -3.775 9.317 1.00 96.00 563 THR A O 1
ATOM 4228 N N . THR A 1 564 ? -8.328 -3.600 10.912 1.00 95.50 564 THR A N 1
ATOM 4229 C CA . THR A 1 564 ? -8.987 -2.562 11.711 1.00 95.50 564 THR A CA 1
ATOM 4230 C C . THR A 1 564 ? -8.115 -1.313 11.738 1.00 95.50 564 THR A C 1
ATOM 4232 O O . THR A 1 564 ? -6.919 -1.413 11.994 1.00 95.50 564 THR A O 1
ATOM 4235 N N . ILE A 1 565 ? -8.703 -0.142 11.495 1.00 95.06 565 ILE A N 1
ATOM 4236 C CA . ILE A 1 565 ? -8.054 1.170 11.604 1.00 95.06 565 ILE A CA 1
ATOM 4237 C C . ILE A 1 565 ? -8.959 2.090 12.420 1.00 95.06 565 ILE A C 1
ATOM 4239 O O . ILE A 1 565 ? -10.135 2.244 12.110 1.00 95.06 565 ILE A O 1
ATOM 4243 N N . GLU A 1 566 ? -8.424 2.724 13.452 1.00 91.56 566 GLU A N 1
ATOM 4244 C CA . GLU A 1 566 ? -9.164 3.602 14.353 1.00 91.56 566 GLU A CA 1
ATOM 4245 C C 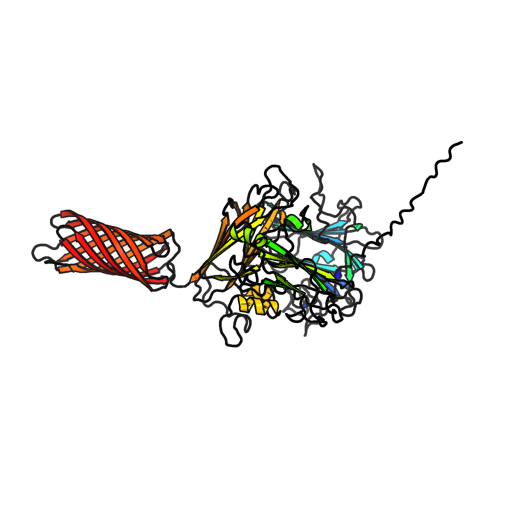. GLU A 1 566 ? -8.422 4.930 14.512 1.00 91.56 566 GLU A C 1
ATOM 4247 O O . GLU A 1 566 ? -7.238 4.961 14.862 1.00 91.56 566 GLU A O 1
ATOM 4252 N N . ALA A 1 567 ? -9.132 6.025 14.245 1.00 88.94 567 ALA A N 1
ATOM 4253 C CA . ALA A 1 567 ? -8.672 7.364 14.568 1.00 88.94 567 ALA A CA 1
ATOM 4254 C C . ALA A 1 567 ? -9.014 7.628 16.034 1.00 88.94 567 ALA A C 1
ATOM 4256 O O . ALA A 1 567 ? -10.183 7.705 16.413 1.00 88.94 567 ALA A O 1
ATOM 4257 N N . ARG A 1 568 ? -7.987 7.733 16.875 1.00 83.56 568 ARG A N 1
ATOM 4258 C CA . ARG A 1 568 ? -8.143 8.075 18.286 1.00 83.56 568 ARG A CA 1
ATOM 4259 C C . ARG A 1 568 ? -8.292 9.581 18.377 1.00 83.56 568 ARG A C 1
ATOM 4261 O O . ARG A 1 568 ? -7.384 10.298 17.973 1.00 83.56 568 ARG A O 1
ATOM 4268 N N . GLU A 1 569 ? -9.401 10.051 18.922 1.00 78.06 569 GLU A N 1
ATOM 4269 C CA . GLU A 1 569 ? -9.650 11.479 19.124 1.00 78.06 569 GLU A CA 1
ATOM 4270 C C . GLU A 1 569 ? -9.294 11.914 20.553 1.00 78.06 569 GLU A C 1
ATOM 4272 O O . GLU A 1 569 ? -9.330 11.117 21.501 1.00 78.06 569 GLU A O 1
ATOM 4277 N N . HIS A 1 570 ? -8.979 13.196 20.734 1.00 64.19 570 HIS A N 1
ATOM 4278 C CA . HIS A 1 570 ? -8.818 13.778 22.064 1.00 64.19 570 HIS A CA 1
ATOM 4279 C C . HIS A 1 570 ? -10.115 13.652 22.884 1.00 64.19 570 HIS A C 1
ATOM 4281 O O . HIS A 1 570 ? -11.204 14.021 22.452 1.00 64.19 570 HIS A O 1
ATOM 4287 N N . GLY A 1 571 ? -9.997 13.113 24.101 1.00 57.47 571 GLY A N 1
ATOM 4288 C CA . GLY A 1 571 ? -11.126 12.944 25.018 1.00 57.47 571 GLY A CA 1
ATOM 4289 C C . GLY A 1 571 ? -11.936 11.658 24.838 1.00 57.47 571 GLY A C 1
ATOM 4290 O O . GLY A 1 571 ? -12.752 11.350 25.712 1.00 57.47 571 GLY A O 1
ATOM 4291 N N . GLN A 1 572 ? -11.678 10.858 23.796 1.00 56.44 572 GLN A N 1
ATOM 4292 C CA . GLN A 1 572 ? -12.224 9.505 23.752 1.00 56.44 572 GLN A CA 1
ATOM 4293 C C . GLN A 1 572 ? -11.661 8.684 24.914 1.00 56.44 572 GLN A C 1
ATOM 4295 O O . GLN A 1 572 ? -10.463 8.675 25.208 1.00 56.44 572 GLN A O 1
ATOM 4300 N N . SER A 1 573 ? -12.564 8.004 25.614 1.00 52.59 573 SER A N 1
ATOM 4301 C CA . SER A 1 573 ? -12.214 7.071 26.674 1.00 52.59 573 SER A CA 1
ATOM 4302 C C . SER A 1 573 ? -11.227 6.029 26.157 1.00 52.59 573 SER A C 1
ATOM 4304 O O . SER A 1 573 ? -11.497 5.412 25.132 1.00 52.59 573 SER A O 1
ATOM 4306 N N . GLY A 1 574 ? -10.118 5.826 26.879 1.00 57.69 574 GLY A N 1
ATOM 4307 C CA . GLY A 1 574 ? -9.068 4.876 26.499 1.00 57.69 574 GLY A CA 1
ATOM 4308 C C . GLY A 1 574 ? -9.590 3.470 26.150 1.00 57.69 574 GLY A C 1
ATOM 4309 O O . GLY A 1 574 ? -10.714 3.126 26.532 1.00 57.69 574 GLY A O 1
ATOM 4310 N N . PRO A 1 575 ? -8.773 2.664 25.446 1.00 59.22 575 PRO A N 1
ATOM 4311 C CA . PRO A 1 575 ? -9.199 1.426 24.796 1.00 59.22 575 PRO A CA 1
ATOM 4312 C C . PRO A 1 575 ? -9.943 0.476 25.743 1.00 59.22 575 PRO A C 1
ATOM 4314 O O . PRO A 1 575 ? -9.653 0.407 26.943 1.00 59.22 575 PRO A O 1
ATOM 4317 N N . SER A 1 576 ? -10.896 -0.288 25.200 1.00 65.31 576 SER A N 1
ATOM 4318 C CA . SER A 1 576 ? -11.524 -1.397 25.924 1.00 65.31 576 SER A CA 1
ATOM 4319 C C . SER A 1 576 ? -10.450 -2.318 26.508 1.00 65.31 576 SER A C 1
ATOM 4321 O O . SER A 1 576 ? -9.485 -2.655 25.826 1.00 65.31 576 SER A O 1
ATOM 4323 N N . GLY A 1 577 ? -10.616 -2.726 27.763 1.00 73.12 577 GLY A N 1
ATOM 4324 C CA . GLY A 1 577 ? -9.657 -3.550 28.494 1.00 73.12 577 GLY A CA 1
ATOM 4325 C C . GLY A 1 577 ? -8.671 -2.776 29.372 1.00 73.12 577 GLY A C 1
ATOM 4326 O O . GLY A 1 577 ? -8.031 -3.414 30.206 1.00 73.12 577 GLY A O 1
ATOM 4327 N N . ALA A 1 578 ? -8.578 -1.445 29.245 1.00 80.25 578 ALA A N 1
ATOM 4328 C CA . ALA A 1 578 ? -7.696 -0.630 30.080 1.00 80.25 578 ALA A CA 1
ATOM 4329 C C . ALA A 1 578 ? -8.087 -0.684 31.566 1.00 80.25 578 ALA A C 1
ATOM 4331 O O . ALA A 1 578 ? -9.278 -0.636 31.913 1.00 80.25 578 ALA A O 1
ATOM 4332 N N . TRP A 1 579 ? -7.067 -0.740 32.424 1.00 92.19 579 TRP A N 1
ATOM 4333 C CA . TRP A 1 579 ? -7.214 -0.575 33.864 1.00 92.19 579 TRP A CA 1
ATOM 4334 C C . TRP A 1 579 ? -7.089 0.895 34.235 1.00 92.19 579 TRP A C 1
ATOM 4336 O O . TRP A 1 579 ? -6.407 1.680 33.571 1.00 92.19 579 TRP A O 1
ATOM 4346 N N . ARG A 1 580 ? -7.782 1.283 35.301 1.00 95.25 580 ARG A N 1
ATOM 4347 C CA . ARG A 1 580 ? -7.707 2.628 35.851 1.00 95.25 580 ARG A CA 1
ATOM 4348 C C . ARG A 1 580 ? -7.685 2.583 37.356 1.00 95.25 580 ARG A C 1
ATOM 4350 O O . ARG A 1 580 ? -8.283 1.706 37.967 1.00 95.25 580 ARG A O 1
ATOM 4357 N N . PHE A 1 581 ? -7.020 3.567 37.923 1.00 97.12 581 PHE A N 1
ATOM 4358 C CA . PHE A 1 581 ? -7.050 3.884 39.334 1.00 97.12 581 PHE A CA 1
ATOM 4359 C C . PHE A 1 581 ? -7.783 5.210 39.512 1.00 97.12 581 PHE A C 1
ATOM 4361 O O . PHE A 1 581 ? -7.600 6.118 38.697 1.00 97.12 581 PHE A O 1
ATOM 4368 N N . PHE A 1 582 ? -8.599 5.335 40.551 1.00 97.94 582 PHE A N 1
ATOM 4369 C CA . PHE A 1 582 ? -9.267 6.591 40.872 1.00 97.94 582 PHE A CA 1
ATOM 4370 C C . PHE A 1 582 ? -9.263 6.867 42.371 1.00 97.94 582 PHE A C 1
ATOM 4372 O O . PHE A 1 582 ? -9.160 5.939 43.179 1.00 97.94 582 PHE A O 1
ATOM 4379 N N . VAL A 1 583 ? -9.338 8.154 42.711 1.00 98.25 583 VAL A N 1
ATOM 4380 C CA . VAL A 1 583 ? -9.498 8.660 44.077 1.00 98.25 583 VAL A CA 1
ATOM 4381 C C . VAL A 1 583 ? -10.472 9.826 44.048 1.00 98.25 583 VAL A C 1
ATOM 4383 O O . VAL A 1 583 ? -10.219 10.802 43.338 1.00 98.25 583 VAL A O 1
ATOM 4386 N N . ASP A 1 584 ? -11.513 9.754 44.871 1.00 97.50 584 ASP A N 1
ATOM 4387 C CA . ASP A 1 584 ? -12.567 10.760 44.979 1.00 97.50 584 ASP A CA 1
ATOM 4388 C C . ASP A 1 584 ? -12.710 11.207 46.429 1.00 97.50 584 ASP A C 1
ATOM 4390 O O . ASP A 1 584 ? -12.618 10.397 47.351 1.00 97.50 584 ASP A O 1
ATOM 4394 N N . ALA A 1 585 ? -12.954 12.494 46.646 1.00 97.62 585 ALA A N 1
ATOM 4395 C CA . ALA A 1 585 ? -13.234 13.042 47.965 1.00 97.62 585 ALA A CA 1
ATOM 4396 C C . ALA A 1 585 ? -14.409 14.017 47.901 1.00 97.62 585 ALA A C 1
ATOM 4398 O O . ALA A 1 585 ? -14.611 14.712 46.903 1.00 97.62 585 ALA A O 1
ATOM 4399 N N . GLY A 1 586 ? -15.205 14.073 48.964 1.00 95.94 586 GLY A N 1
ATOM 4400 C CA . GLY A 1 586 ? -16.433 14.852 48.949 1.00 95.94 586 GLY A CA 1
ATOM 4401 C C . GLY A 1 586 ? -17.152 14.946 50.280 1.00 95.94 586 GLY A C 1
ATOM 4402 O O . GLY A 1 586 ? -16.661 14.478 51.304 1.00 95.94 586 GLY A O 1
ATOM 4403 N N . GLY A 1 587 ? -18.323 15.575 50.246 1.00 92.38 587 GLY A N 1
ATOM 4404 C CA . GLY A 1 587 ? -19.210 15.702 51.399 1.00 92.38 587 GLY A CA 1
ATOM 4405 C C . GLY A 1 587 ? -20.239 14.577 51.448 1.00 92.38 587 GLY A C 1
ATOM 4406 O O . GLY A 1 587 ? -20.686 14.086 50.406 1.00 92.38 587 GLY A O 1
ATOM 4407 N N . ASN A 1 588 ? -20.644 14.217 52.664 1.00 90.25 588 ASN A N 1
ATOM 4408 C CA . ASN A 1 588 ? -21.780 13.332 52.900 1.00 90.25 588 ASN A CA 1
ATOM 4409 C C . ASN A 1 588 ? -23.039 14.176 53.092 1.00 90.25 588 ASN A C 1
ATOM 4411 O O . ASN A 1 588 ? -23.012 15.184 53.789 1.00 90.25 588 ASN A O 1
ATOM 4415 N N . SER A 1 589 ? -24.147 13.741 52.509 1.00 85.62 589 SER A N 1
ATOM 4416 C CA . SER A 1 589 ? -25.484 14.210 52.849 1.00 85.62 589 SER A CA 1
ATOM 4417 C C . SER A 1 589 ? -26.270 13.008 53.366 1.00 85.62 589 SER A C 1
ATOM 4419 O O . SER A 1 589 ? -26.798 12.234 52.564 1.00 85.62 589 SER A O 1
ATOM 4421 N N . PRO A 1 590 ? -26.289 12.777 54.682 1.00 73.44 590 PRO A N 1
ATOM 4422 C CA . PRO A 1 590 ? -27.055 11.687 55.269 1.00 73.44 590 PRO A CA 1
ATOM 4423 C C . PRO A 1 590 ? -28.556 11.848 55.013 1.00 73.44 590 PRO A C 1
ATOM 4425 O O . PRO A 1 590 ? -29.080 12.961 54.963 1.00 73.44 590 PRO A O 1
ATOM 4428 N N . ASN A 1 591 ? -29.251 10.720 54.874 1.00 77.38 591 ASN A N 1
ATOM 4429 C CA . ASN A 1 591 ? -30.704 10.674 54.770 1.00 77.38 591 ASN A CA 1
ATOM 4430 C C . ASN A 1 591 ? -31.263 10.273 56.147 1.00 77.38 591 ASN A C 1
ATOM 4432 O O . ASN A 1 591 ? -31.682 9.138 56.342 1.00 77.38 591 ASN A O 1
ATOM 4436 N N . GLY A 1 592 ? -31.208 11.164 57.146 1.00 70.81 592 GLY A N 1
ATOM 4437 C CA . GLY A 1 592 ? -31.620 10.820 58.515 1.00 70.81 592 GLY A CA 1
ATOM 4438 C C . GLY A 1 592 ? -31.094 11.760 59.603 1.00 70.81 592 GLY A C 1
ATOM 4439 O O . GLY A 1 592 ? -30.954 12.955 59.375 1.00 70.81 592 GLY A O 1
ATOM 4440 N N . ALA A 1 593 ? -30.833 11.212 60.797 1.00 66.25 593 ALA A N 1
ATOM 4441 C CA . ALA A 1 593 ? -30.412 11.946 62.003 1.00 66.25 593 ALA A CA 1
ATOM 4442 C C . ALA A 1 593 ? -28.884 12.121 62.156 1.00 66.25 593 ALA A C 1
ATOM 4444 O O . ALA A 1 593 ? -28.410 12.472 63.236 1.00 66.25 593 ALA A O 1
ATOM 4445 N N . LEU A 1 594 ? -28.121 11.824 61.106 1.00 76.38 594 LEU A N 1
ATOM 4446 C CA . LEU A 1 594 ? -26.678 12.053 61.049 1.00 76.38 594 LEU A CA 1
ATOM 4447 C C . LEU A 1 594 ? -26.418 13.410 60.385 1.00 76.38 594 LEU A C 1
ATOM 4449 O O . LEU A 1 594 ? -27.222 13.833 59.560 1.00 76.38 594 LEU A O 1
ATOM 4453 N N . ASP A 1 595 ? -25.287 14.045 60.684 1.00 80.69 595 ASP A N 1
ATOM 4454 C CA . ASP A 1 595 ? -24.755 15.192 59.945 1.00 80.69 595 ASP A CA 1
ATOM 4455 C C . ASP A 1 595 ? -23.500 14.745 59.181 1.00 80.69 595 ASP A C 1
ATOM 4457 O O . ASP A 1 595 ? -22.589 14.122 59.722 1.00 80.69 595 ASP A O 1
ATOM 4461 N N . GLY A 1 596 ? -23.446 14.986 57.873 1.00 83.38 596 GLY A N 1
ATOM 4462 C CA . GLY A 1 596 ? -22.349 14.485 57.047 1.00 83.38 596 GLY A CA 1
ATOM 4463 C C . GLY A 1 596 ? -21.078 15.323 57.178 1.00 83.38 596 GLY A C 1
ATOM 4464 O O . GLY A 1 596 ? -21.138 16.544 57.053 1.00 83.38 596 GLY A O 1
ATOM 4465 N N . ARG A 1 597 ? -19.913 14.677 57.352 1.00 88.19 597 ARG A N 1
ATOM 4466 C CA . ARG A 1 597 ? -18.606 15.361 57.361 1.00 88.19 597 ARG A CA 1
ATOM 4467 C C . ARG A 1 597 ? -17.903 15.265 56.017 1.00 88.19 597 ARG A C 1
ATOM 4469 O O . ARG A 1 597 ? -17.861 16.225 55.254 1.00 88.19 597 ARG A O 1
ATOM 4476 N N . PHE A 1 598 ? -17.327 14.101 55.733 1.00 93.81 598 PHE A N 1
ATOM 4477 C CA . PHE A 1 598 ? -16.549 13.874 54.524 1.00 93.81 598 PHE A CA 1
ATOM 4478 C C . PHE A 1 598 ? -16.561 12.401 54.123 1.00 93.81 598 PHE A C 1
ATOM 4480 O O . PHE A 1 598 ? -16.764 11.507 54.946 1.00 93.81 598 PHE A O 1
ATOM 4487 N N . SER A 1 599 ? -16.295 12.163 52.848 1.00 96.19 599 SER A N 1
ATOM 4488 C CA . SER A 1 599 ? -16.102 10.844 52.272 1.00 96.19 599 SER A CA 1
ATOM 4489 C C . SER A 1 599 ? -14.885 10.834 51.366 1.00 96.19 599 SER A C 1
ATOM 4491 O O . SER A 1 599 ? -14.616 11.816 50.671 1.00 96.19 599 SER A O 1
ATOM 4493 N N . ILE A 1 600 ? -14.156 9.723 51.389 1.00 97.56 600 ILE A N 1
ATOM 4494 C CA . ILE A 1 600 ? -13.057 9.433 50.477 1.00 97.56 600 ILE A CA 1
ATOM 4495 C C . ILE A 1 600 ? -13.225 8.026 49.913 1.00 97.56 600 ILE A C 1
ATOM 4497 O O . ILE A 1 600 ? -13.426 7.073 50.662 1.00 97.56 600 ILE A O 1
ATOM 4501 N N . ASN A 1 601 ? -13.111 7.902 48.597 1.00 98.19 601 ASN A N 1
ATOM 4502 C CA . ASN A 1 601 ? -13.132 6.641 47.873 1.00 98.19 601 ASN A CA 1
ATOM 4503 C C . ASN A 1 601 ? -11.835 6.486 47.084 1.00 98.19 601 ASN A C 1
ATOM 4505 O O . ASN A 1 601 ? -11.299 7.454 46.548 1.00 98.19 601 ASN A O 1
ATOM 4509 N N . ALA A 1 602 ? -11.335 5.260 46.998 1.00 98.31 602 ALA A N 1
ATOM 4510 C CA . ALA A 1 602 ? -10.286 4.890 46.065 1.00 98.31 602 ALA A CA 1
ATOM 4511 C C . ALA A 1 602 ? -10.602 3.526 45.457 1.00 98.31 602 ALA A C 1
ATOM 4513 O O . ALA A 1 602 ? -11.142 2.645 46.131 1.00 98.31 602 ALA A O 1
ATOM 4514 N N . GLY A 1 603 ? -10.255 3.327 44.190 1.00 97.94 603 GLY A N 1
ATOM 4515 C CA . GLY A 1 603 ? -10.631 2.096 43.513 1.00 97.94 603 GLY A CA 1
ATOM 4516 C C . GLY A 1 603 ? -9.853 1.776 42.252 1.00 97.94 603 GLY A C 1
ATOM 4517 O O . GLY A 1 603 ? -9.047 2.565 41.751 1.00 97.94 603 GLY A O 1
ATOM 4518 N N . LEU A 1 604 ? -10.114 0.569 41.751 1.00 98.12 604 LEU A N 1
ATOM 4519 C CA . LEU A 1 604 ? -9.661 0.101 40.448 1.00 98.12 604 LEU A CA 1
ATOM 4520 C C . LEU A 1 604 ? -10.865 -0.093 39.534 1.00 98.12 604 LEU A C 1
ATOM 4522 O O . LEU A 1 604 ? -11.804 -0.798 39.887 1.00 98.12 604 LEU A O 1
ATOM 4526 N N . GLU A 1 605 ? -10.806 0.484 38.340 1.00 97.56 605 GLU A N 1
ATOM 4527 C CA . GLU A 1 605 ? -11.811 0.349 37.288 1.00 97.56 605 GLU A CA 1
ATOM 4528 C C . GLU A 1 605 ? -11.217 -0.458 36.123 1.00 97.56 605 GLU A C 1
ATOM 4530 O O . GLU A 1 605 ? -10.092 -0.208 35.689 1.00 97.56 605 GLU A O 1
ATOM 4535 N N . ARG A 1 606 ? -11.982 -1.396 35.561 1.00 94.94 606 ARG A N 1
ATOM 4536 C CA . ARG A 1 606 ? -11.671 -2.056 34.290 1.00 94.94 606 ARG A CA 1
ATOM 4537 C C . ARG A 1 606 ? -12.752 -1.747 33.268 1.00 94.94 606 ARG A C 1
ATOM 4539 O O . ARG A 1 606 ? -13.922 -2.075 33.469 1.00 94.94 606 ARG A O 1
ATOM 4546 N N . ARG A 1 607 ? -12.365 -1.162 32.132 1.00 88.94 607 ARG A N 1
ATOM 4547 C CA . ARG A 1 607 ? -13.306 -0.886 31.038 1.00 88.94 607 ARG A CA 1
ATOM 4548 C C . ARG A 1 607 ? -13.579 -2.157 30.244 1.00 88.94 607 ARG A C 1
ATOM 4550 O O . ARG A 1 607 ? -12.663 -2.731 29.666 1.00 88.94 607 ARG A O 1
ATOM 4557 N N . LEU A 1 608 ? -14.833 -2.592 30.211 1.00 87.81 608 LEU A N 1
ATOM 4558 C CA . LEU A 1 608 ? -15.256 -3.785 29.478 1.00 87.81 608 LEU A CA 1
ATOM 4559 C C . LEU A 1 608 ? -15.567 -3.454 28.015 1.00 87.81 608 LEU A C 1
ATOM 4561 O O . LEU A 1 608 ? -15.189 -4.198 27.117 1.00 87.81 608 LEU A O 1
ATOM 4565 N N . THR A 1 609 ? -16.224 -2.317 27.774 1.00 82.75 609 THR A N 1
ATOM 4566 C CA . THR A 1 609 ? -16.565 -1.807 26.435 1.00 82.75 609 THR A CA 1
ATOM 4567 C C . THR A 1 609 ? -16.429 -0.283 26.396 1.00 82.75 609 THR A C 1
ATOM 4569 O O . THR A 1 609 ? -16.155 0.347 27.416 1.00 82.75 609 THR A O 1
ATOM 4572 N N . ASN A 1 610 ? -16.683 0.353 25.250 1.00 78.12 610 ASN A N 1
ATOM 4573 C CA . ASN A 1 610 ? -16.670 1.817 25.153 1.00 78.12 610 ASN A CA 1
ATOM 4574 C C . ASN A 1 610 ? -17.675 2.504 26.085 1.00 78.12 610 ASN A C 1
ATOM 4576 O O . ASN A 1 610 ? -17.474 3.671 26.396 1.00 78.12 610 ASN A O 1
ATOM 4580 N N . ASN A 1 611 ? -18.691 1.803 26.591 1.00 90.62 611 ASN A N 1
ATOM 4581 C CA . ASN A 1 611 ? -19.712 2.385 27.461 1.00 90.62 611 ASN A CA 1
ATOM 4582 C C . ASN A 1 611 ? -19.800 1.714 28.830 1.00 90.62 611 ASN A C 1
ATOM 4584 O O . ASN A 1 611 ? -20.410 2.288 29.715 1.00 90.62 611 ASN A O 1
ATOM 4588 N N . TRP A 1 612 ? -19.186 0.547 29.033 1.00 93.12 612 TRP A N 1
ATOM 4589 C CA . TRP A 1 612 ? -19.284 -0.197 30.290 1.00 93.12 612 TRP A CA 1
ATOM 4590 C C . TRP A 1 612 ? -17.937 -0.348 30.980 1.00 93.12 612 TRP A C 1
ATOM 4592 O O . TRP A 1 612 ? -16.944 -0.722 30.348 1.00 93.12 612 TRP A O 1
ATOM 4602 N N . SER A 1 613 ? -17.928 -0.171 32.295 1.00 96.75 613 SER A N 1
ATOM 4603 C CA . SER A 1 613 ? -16.841 -0.595 33.167 1.00 96.75 613 SER A CA 1
ATOM 4604 C C . SER A 1 613 ? -17.347 -1.276 34.433 1.00 96.75 613 SER A C 1
ATOM 4606 O O . SER A 1 613 ? -18.522 -1.194 34.793 1.00 96.75 613 SER A O 1
ATOM 4608 N N . ILE A 1 614 ? -16.433 -1.999 35.068 1.00 97.81 614 ILE A N 1
ATOM 4609 C CA . ILE A 1 614 ? -16.592 -2.546 36.413 1.00 97.81 614 ILE A CA 1
ATOM 4610 C C . ILE A 1 614 ? -15.547 -1.903 37.315 1.00 97.81 614 ILE A C 1
ATOM 4612 O O . ILE A 1 614 ? -14.422 -1.674 36.872 1.00 97.81 614 ILE A O 1
ATOM 4616 N N . GLU A 1 615 ? -15.894 -1.623 38.563 1.00 98.00 615 GLU A N 1
ATOM 4617 C CA . GLU A 1 615 ? -14.988 -1.004 39.529 1.00 98.00 615 GLU A CA 1
ATOM 4618 C C . GLU A 1 615 ? -15.067 -1.682 40.896 1.00 98.00 615 GLU A C 1
ATOM 4620 O O . GLU A 1 615 ? -16.139 -2.087 41.338 1.00 98.00 615 GLU A O 1
ATOM 4625 N N . GLY A 1 616 ? -13.915 -1.829 41.549 1.00 98.38 616 GLY A N 1
ATOM 4626 C CA . GLY A 1 616 ? -13.802 -2.222 42.951 1.00 98.38 616 GLY A CA 1
ATOM 4627 C C . GLY A 1 616 ? -13.397 -1.014 43.788 1.00 98.38 616 GLY A C 1
ATOM 4628 O O . GLY A 1 616 ? -12.419 -0.350 43.442 1.00 98.38 616 GLY A O 1
ATOM 4629 N N . ILE A 1 617 ? -14.138 -0.734 44.861 1.00 98.50 617 ILE A N 1
ATOM 4630 C CA . ILE A 1 617 ? -14.033 0.500 45.652 1.00 98.50 617 ILE A CA 1
ATOM 4631 C C . ILE A 1 617 ? -13.731 0.172 47.111 1.00 98.50 617 ILE A C 1
ATOM 4633 O O . ILE A 1 617 ? -14.421 -0.653 47.709 1.00 98.50 617 ILE A O 1
ATOM 4637 N N . LEU A 1 618 ? -12.745 0.864 47.682 1.00 98.56 618 LEU A N 1
ATOM 4638 C CA . LEU A 1 618 ? -12.536 1.001 49.120 1.00 98.56 618 LEU A CA 1
ATOM 4639 C C . LEU A 1 618 ? -12.893 2.438 49.523 1.00 98.56 618 LEU A C 1
ATOM 4641 O O . LEU A 1 618 ? -12.290 3.386 49.019 1.00 98.56 618 LEU A O 1
ATOM 4645 N N . GLY A 1 619 ? -13.870 2.595 50.412 1.00 97.69 619 GLY A N 1
ATOM 4646 C CA . GLY A 1 619 ? -14.378 3.896 50.846 1.00 97.69 619 GLY A CA 1
ATOM 4647 C C . GLY A 1 619 ? -14.326 4.091 52.357 1.00 97.69 619 GLY A C 1
ATOM 4648 O O . GLY A 1 619 ? -14.396 3.125 53.116 1.00 97.69 619 GLY A O 1
ATOM 4649 N N . TYR A 1 620 ? -14.232 5.344 52.787 1.00 97.56 620 TYR A N 1
ATOM 4650 C CA . TYR A 1 620 ? -14.395 5.771 54.175 1.00 97.56 620 TYR A CA 1
ATOM 4651 C C . TYR A 1 620 ? -15.324 6.981 54.231 1.00 97.56 620 TYR A C 1
ATOM 4653 O O . TYR A 1 620 ? -15.115 7.958 53.511 1.00 97.56 620 TYR A O 1
ATOM 4661 N N . HIS A 1 621 ? -16.324 6.929 55.107 1.00 96.12 621 HIS A N 1
ATOM 4662 C CA . HIS A 1 621 ? -17.346 7.960 55.269 1.00 96.12 621 HIS A CA 1
ATOM 4663 C C . HIS A 1 621 ? -17.451 8.339 56.745 1.00 96.12 621 HIS A C 1
ATOM 4665 O O . HIS A 1 621 ? -17.650 7.463 57.578 1.00 96.12 621 HIS A O 1
ATOM 4671 N N . ALA A 1 622 ? -17.333 9.624 57.071 1.00 94.06 622 ALA A N 1
ATOM 4672 C CA . ALA A 1 622 ? -17.481 10.129 58.435 1.00 94.06 622 ALA A CA 1
ATOM 4673 C C . ALA A 1 622 ? -18.760 10.964 58.592 1.00 94.06 622 ALA A C 1
ATOM 4675 O O . ALA A 1 622 ? -19.111 11.767 57.712 1.00 94.06 622 ALA A O 1
ATOM 4676 N N . PHE A 1 623 ? -19.411 10.809 59.740 1.00 91.00 623 PHE A N 1
ATOM 4677 C CA . PHE A 1 623 ? -20.635 11.496 60.134 1.00 91.00 623 PHE A CA 1
ATOM 4678 C C . PHE A 1 623 ? -20.488 12.041 61.562 1.00 91.00 623 PHE A C 1
ATOM 4680 O O . PHE A 1 623 ? -19.981 11.352 62.444 1.00 91.00 623 PHE A O 1
ATOM 4687 N N . ASP A 1 624 ? -20.945 13.269 61.785 1.00 85.69 624 ASP A N 1
ATOM 4688 C CA . ASP A 1 624 ? -21.201 13.802 63.121 1.00 85.69 624 ASP A CA 1
ATOM 4689 C C . ASP A 1 624 ? -22.573 13.265 63.572 1.00 85.69 624 ASP A C 1
ATOM 4691 O O . ASP A 1 624 ? -23.543 13.316 62.811 1.00 85.69 624 ASP A O 1
ATOM 4695 N N . ALA A 1 625 ? -22.685 12.728 64.788 1.00 72.19 625 ALA A N 1
ATOM 4696 C CA . ALA A 1 625 ? -23.981 12.333 65.345 1.00 72.19 625 ALA A CA 1
ATOM 4697 C C . ALA A 1 625 ? -24.218 12.954 66.724 1.00 72.19 625 ALA A C 1
ATOM 4699 O O . ALA A 1 625 ? -23.303 13.404 67.406 1.00 72.19 625 ALA A O 1
ATOM 4700 N N . VAL A 1 626 ? -25.484 12.965 67.150 1.00 64.50 626 VAL A N 1
ATOM 4701 C CA . VAL A 1 626 ? -25.916 13.594 68.412 1.00 64.50 626 VAL A CA 1
ATOM 4702 C C . VAL A 1 626 ? -25.366 12.876 69.656 1.00 64.50 626 VAL A C 1
ATOM 4704 O O . VAL A 1 626 ? -25.275 13.494 70.716 1.00 64.50 626 VAL A O 1
ATOM 4707 N N . ILE A 1 627 ? -25.030 11.584 69.549 1.00 64.94 627 ILE A N 1
ATOM 4708 C CA . ILE A 1 627 ? -24.585 10.753 70.681 1.00 64.94 627 ILE A CA 1
ATOM 4709 C C . ILE A 1 627 ? -23.115 10.344 70.521 1.00 64.94 627 ILE A C 1
ATOM 4711 O O . ILE A 1 627 ? -22.343 10.633 71.427 1.00 64.94 627 ILE A O 1
ATOM 4715 N N . ASP A 1 628 ? -22.723 9.767 69.378 1.00 78.88 628 ASP A N 1
ATOM 4716 C CA . ASP A 1 628 ? -21.337 9.391 69.054 1.00 78.88 628 ASP A CA 1
ATOM 4717 C C . ASP A 1 628 ? -21.071 9.567 67.545 1.00 78.88 628 ASP A C 1
ATOM 4719 O O . ASP A 1 628 ? -21.933 9.219 66.740 1.00 78.88 628 ASP A O 1
ATOM 4723 N N . ASP A 1 629 ? -19.897 10.078 67.150 1.00 85.44 629 ASP A N 1
ATOM 4724 C CA . ASP A 1 629 ? -19.483 10.170 65.736 1.00 85.44 629 ASP A CA 1
ATOM 4725 C C . ASP A 1 629 ? -19.545 8.781 65.074 1.00 85.44 629 ASP A C 1
ATOM 4727 O O . ASP A 1 629 ? -18.959 7.825 65.583 1.00 85.44 629 ASP A O 1
ATOM 4731 N N . VAL A 1 630 ? -20.219 8.675 63.924 1.00 87.44 630 VAL A N 1
ATOM 4732 C CA . VAL A 1 630 ? -20.373 7.416 63.176 1.00 87.44 630 VAL A CA 1
ATOM 4733 C C . VAL A 1 630 ? -19.443 7.427 61.970 1.00 87.44 630 VAL A C 1
ATOM 4735 O O . VAL A 1 630 ? -19.375 8.407 61.228 1.00 87.44 630 VAL A O 1
ATOM 4738 N N . ASN A 1 631 ? -18.742 6.323 61.731 1.00 93.00 631 ASN A N 1
ATOM 4739 C CA . ASN A 1 631 ? -17.889 6.127 60.566 1.00 93.00 631 ASN A CA 1
ATOM 4740 C C . ASN A 1 631 ? -18.305 4.863 59.812 1.00 93.00 631 ASN A C 1
ATOM 4742 O O . ASN A 1 631 ? -18.621 3.852 60.429 1.00 93.00 631 ASN A O 1
ATOM 4746 N N . ALA A 1 632 ? -18.267 4.897 58.482 1.00 94.38 632 ALA A N 1
ATOM 4747 C CA . ALA A 1 632 ? -18.535 3.740 57.638 1.00 94.38 632 ALA A CA 1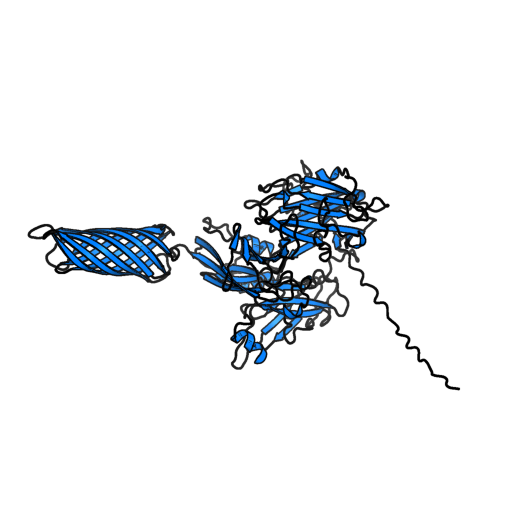
ATOM 4748 C C . ALA A 1 632 ? -17.342 3.441 56.723 1.00 94.38 632 ALA A C 1
ATOM 4750 O O . ALA A 1 632 ? -16.929 4.284 55.926 1.00 94.38 632 ALA A O 1
ATOM 4751 N N . TRP A 1 633 ? -16.812 2.221 56.800 1.00 97.44 633 TRP A N 1
ATOM 4752 C CA . TRP A 1 633 ? -15.852 1.684 55.834 1.00 97.44 633 TRP A CA 1
ATOM 4753 C C . TRP A 1 633 ? -16.588 0.877 54.776 1.00 97.44 633 TRP A C 1
ATOM 4755 O O . TRP A 1 633 ? -17.398 0.030 55.122 1.00 97.44 633 TRP A O 1
ATOM 4765 N N . GLN A 1 634 ? -16.287 1.089 53.502 1.00 97.94 634 GLN A N 1
ATOM 4766 C CA . GLN A 1 634 ? -16.941 0.431 52.373 1.00 97.94 634 GLN A CA 1
ATOM 4767 C C . GLN A 1 634 ? -15.948 -0.431 51.602 1.00 97.94 634 GLN A C 1
ATOM 4769 O O . GLN A 1 634 ? -14.892 0.057 51.215 1.00 97.94 634 GLN A O 1
ATOM 4774 N N . LEU A 1 635 ? -16.336 -1.660 51.270 1.00 98.38 635 LEU A N 1
ATOM 4775 C CA . LEU A 1 635 ? -15.727 -2.449 50.201 1.00 98.38 635 LEU A CA 1
ATOM 4776 C C . LEU A 1 635 ? -16.825 -2.868 49.217 1.00 98.38 635 LEU A C 1
ATOM 4778 O O . LEU A 1 635 ? -17.681 -3.678 49.571 1.00 98.38 635 LEU A O 1
ATOM 4782 N N . SER A 1 636 ? -16.831 -2.328 47.996 1.00 98.25 636 SER A N 1
ATOM 4783 C CA . SER A 1 636 ? -17.895 -2.600 47.015 1.00 98.25 636 SER A CA 1
ATOM 4784 C C . SER A 1 636 ? -17.382 -2.941 45.622 1.00 98.25 636 SER A C 1
ATOM 4786 O O . SER A 1 636 ? -16.255 -2.612 45.251 1.00 98.25 636 SER A O 1
ATOM 4788 N N . ALA A 1 637 ? -18.242 -3.595 44.846 1.00 98.56 637 ALA A N 1
ATOM 4789 C CA . ALA A 1 637 ? -18.069 -3.818 43.420 1.00 98.56 637 ALA A CA 1
ATOM 4790 C C . ALA A 1 637 ? -19.240 -3.179 42.667 1.00 98.56 637 ALA A C 1
ATOM 4792 O O . ALA A 1 637 ? -20.403 -3.493 42.938 1.00 98.56 637 ALA A O 1
ATOM 4793 N N . ASN A 1 638 ? -18.933 -2.305 41.713 1.00 98.56 638 ASN A N 1
ATOM 4794 C CA . ASN A 1 638 ? -19.926 -1.558 40.957 1.00 98.56 638 ASN A CA 1
ATOM 4795 C C . ASN A 1 638 ? -19.785 -1.807 39.449 1.00 98.56 638 ASN A C 1
ATOM 4797 O O . ASN A 1 638 ? -18.699 -2.075 38.933 1.00 98.56 638 ASN A O 1
ATOM 4801 N N . ALA A 1 639 ? -20.897 -1.668 38.732 1.00 98.25 639 ALA A N 1
ATOM 4802 C CA . ALA A 1 639 ? -20.933 -1.489 37.289 1.00 98.25 639 ALA A CA 1
ATOM 4803 C C . ALA A 1 639 ? -21.199 -0.011 36.974 1.00 98.25 639 ALA A C 1
ATOM 4805 O O . ALA A 1 639 ? -22.055 0.612 37.603 1.00 98.25 639 ALA A O 1
ATOM 4806 N N . LYS A 1 640 ? -20.490 0.542 35.986 1.00 98.25 640 LYS A N 1
ATOM 4807 C CA . LYS A 1 640 ? -20.583 1.947 35.563 1.00 98.25 640 LYS A CA 1
ATOM 4808 C C . LYS A 1 640 ? -20.846 2.013 34.054 1.00 98.25 640 LYS A C 1
ATOM 4810 O O . LYS A 1 640 ? -20.165 1.354 33.265 1.00 98.25 640 LYS A O 1
ATOM 4815 N N . TYR A 1 641 ? -21.860 2.783 33.658 1.00 96.75 641 TYR A N 1
ATOM 4816 C CA . TYR A 1 641 ? -22.265 3.001 32.269 1.00 96.75 641 TYR A CA 1
ATOM 4817 C C . TYR A 1 641 ? -22.070 4.463 31.864 1.00 96.75 641 TYR A C 1
ATOM 4819 O O . TYR A 1 641 ? -22.638 5.354 32.491 1.00 96.75 641 TYR A O 1
ATOM 4827 N N . PHE A 1 642 ? -21.312 4.706 30.796 1.00 95.06 642 PHE A N 1
ATOM 4828 C CA . PHE A 1 642 ? -21.026 6.030 30.245 1.00 95.06 642 PHE A CA 1
ATOM 4829 C C . PHE A 1 642 ? -21.934 6.351 29.052 1.00 95.06 642 PHE A C 1
ATOM 4831 O O . PHE A 1 642 ? -22.119 5.532 28.146 1.00 95.06 642 PHE A O 1
ATOM 4838 N N . PHE A 1 643 ? -22.438 7.581 29.007 1.00 92.12 643 PHE A N 1
ATOM 4839 C CA . PHE A 1 643 ? -23.203 8.134 27.896 1.00 92.12 643 PHE A CA 1
ATOM 4840 C C . PHE A 1 643 ? -22.281 8.940 26.970 1.00 92.12 643 PHE A C 1
ATOM 4842 O O . PHE A 1 643 ? -21.605 9.871 27.402 1.00 92.12 643 PHE A O 1
ATOM 4849 N N . GLY A 1 644 ? -22.286 8.606 25.678 1.00 80.56 644 GLY A N 1
ATOM 4850 C CA . GLY A 1 644 ? -21.468 9.279 24.663 1.00 80.56 644 GLY A CA 1
ATOM 4851 C C . GLY A 1 644 ? -19.990 8.866 24.653 1.00 80.56 644 GLY A C 1
ATOM 4852 O O . GLY A 1 644 ? -19.543 8.039 25.445 1.00 80.56 644 GLY A O 1
ATOM 4853 N N . THR A 1 645 ? -19.237 9.427 23.704 1.00 72.81 645 THR A N 1
ATOM 4854 C CA . THR A 1 645 ? -17.808 9.134 23.465 1.00 72.81 645 THR A CA 1
ATOM 4855 C C . THR A 1 645 ? -16.910 10.366 23.574 1.00 72.81 645 THR A C 1
ATOM 4857 O O . THR A 1 645 ? -15.705 10.254 23.379 1.00 72.81 645 THR A O 1
ATOM 4860 N N . SER A 1 646 ? -17.470 11.534 23.897 1.00 76.56 646 SER A N 1
ATOM 4861 C CA . SER A 1 646 ? -16.717 12.787 23.984 1.00 76.56 646 SER A CA 1
ATOM 4862 C C . SER A 1 646 ? -15.810 12.838 25.221 1.00 76.56 646 SER A C 1
ATOM 4864 O O . SER A 1 646 ? -15.856 11.962 26.090 1.00 76.56 646 SER A O 1
ATOM 4866 N N . ALA A 1 647 ? -15.011 13.908 25.318 1.00 82.88 647 ALA A N 1
ATOM 4867 C CA . ALA A 1 647 ? -14.202 14.209 26.497 1.00 82.88 647 ALA A CA 1
ATOM 4868 C C . ALA A 1 647 ? -15.029 14.290 27.786 1.00 82.88 647 ALA A C 1
ATOM 4870 O O . ALA A 1 647 ? -14.527 13.910 28.837 1.00 82.88 647 ALA A O 1
ATOM 4871 N N . LEU A 1 648 ? -16.272 14.779 27.717 1.00 92.44 648 LEU A N 1
ATOM 4872 C CA . LEU A 1 648 ? -17.178 14.901 28.856 1.00 92.44 648 LEU A CA 1
ATOM 4873 C C . LEU A 1 648 ? -18.247 13.804 28.785 1.00 92.44 648 LEU A C 1
ATOM 4875 O O . LEU A 1 648 ? -19.178 13.887 27.988 1.00 92.44 648 LEU A O 1
ATOM 4879 N N . GLN A 1 649 ? -18.116 12.792 29.635 1.00 93.44 649 GLN A N 1
ATOM 4880 C CA . GLN A 1 649 ? -18.959 11.602 29.668 1.00 93.44 649 GLN A CA 1
ATOM 4881 C C . GLN A 1 649 ? -19.853 11.627 30.912 1.00 93.44 649 GLN A C 1
ATOM 4883 O O . GLN A 1 649 ? -19.359 11.384 32.017 1.00 93.44 649 GLN A O 1
ATOM 4888 N N . PRO A 1 650 ? -21.165 11.883 30.776 1.00 97.38 650 PRO A N 1
ATOM 4889 C CA . PRO A 1 650 ? -22.115 11.530 31.819 1.00 97.38 650 PRO A CA 1
ATOM 4890 C C . PRO A 1 650 ? -22.068 10.029 32.083 1.00 97.38 650 PRO A C 1
ATOM 4892 O O . PRO A 1 650 ? -21.857 9.242 31.159 1.00 97.38 650 PRO A O 1
ATOM 4895 N N . PHE A 1 651 ? -22.292 9.616 33.322 1.00 97.81 651 PHE A N 1
ATOM 4896 C CA . PHE A 1 651 ? -22.382 8.205 33.666 1.00 97.81 651 PHE A CA 1
ATOM 4897 C C . PHE A 1 651 ? -23.424 7.939 34.745 1.00 97.81 651 PHE A C 1
ATOM 4899 O O . PHE A 1 651 ? -23.803 8.833 35.499 1.00 97.81 651 PHE A O 1
ATOM 4906 N N . VAL A 1 652 ? -23.857 6.684 34.814 1.00 98.44 652 VAL A N 1
ATOM 4907 C CA . VAL A 1 652 ? -24.578 6.104 35.952 1.00 98.44 652 VAL A CA 1
ATOM 4908 C C . VAL A 1 652 ? -23.794 4.910 36.474 1.00 98.44 652 VAL A C 1
ATOM 4910 O O . VAL A 1 652 ? -23.130 4.223 35.696 1.00 98.44 652 VAL A O 1
ATOM 4913 N N . ASN A 1 653 ? -23.849 4.652 37.774 1.00 98.50 653 ASN A N 1
ATOM 4914 C CA . ASN A 1 653 ? -23.254 3.469 38.383 1.00 98.50 653 ASN A CA 1
ATOM 4915 C C . ASN A 1 653 ? -24.215 2.824 39.388 1.00 98.50 653 ASN A C 1
ATOM 4917 O O . ASN A 1 653 ? -25.141 3.453 39.898 1.00 98.50 653 ASN A O 1
ATOM 4921 N N . ALA A 1 654 ? -24.011 1.537 39.635 1.00 98.50 654 ALA A N 1
ATOM 4922 C CA . ALA A 1 654 ? -24.678 0.811 40.703 1.00 98.50 654 ALA A CA 1
ATOM 4923 C C . ALA A 1 654 ? -23.813 -0.366 41.146 1.00 98.50 654 ALA A C 1
ATOM 4925 O O . ALA A 1 654 ? -23.115 -0.972 40.329 1.00 98.50 654 ALA A O 1
ATOM 4926 N N . GLY A 1 655 ? -23.872 -0.715 42.423 1.00 98.12 655 GLY A N 1
ATOM 4927 C CA . GLY A 1 655 ? -23.086 -1.809 42.964 1.00 98.12 655 GLY A CA 1
ATOM 4928 C C . GLY A 1 655 ? -23.573 -2.321 44.302 1.00 98.12 655 GLY A C 1
ATOM 4929 O O . GLY A 1 655 ? -24.513 -1.802 44.900 1.00 98.12 655 GLY A O 1
ATOM 4930 N N . VAL A 1 656 ? -22.900 -3.370 44.753 1.00 98.38 656 VAL A N 1
ATOM 4931 C CA . VAL A 1 656 ? -23.137 -4.027 46.038 1.00 98.38 656 VAL A CA 1
ATOM 4932 C C . VAL A 1 656 ? -21.832 -4.104 46.810 1.00 98.38 656 VAL A C 1
ATOM 4934 O O . VAL A 1 656 ? -20.750 -4.153 46.217 1.00 98.38 656 VAL A O 1
ATOM 4937 N N . GLY A 1 657 ? -21.912 -4.102 48.132 1.00 97.69 657 GLY A N 1
ATOM 4938 C CA . GLY A 1 657 ? -20.727 -4.105 48.970 1.00 97.69 657 GLY A CA 1
ATOM 4939 C C . GLY A 1 657 ? -21.002 -4.493 50.407 1.00 97.69 657 GLY A C 1
ATOM 4940 O O . GLY A 1 657 ? -22.135 -4.753 50.805 1.00 97.69 657 GLY A O 1
ATOM 4941 N N . VAL A 1 658 ? -19.919 -4.526 51.169 1.00 97.94 658 VAL A N 1
ATOM 4942 C CA . VAL A 1 658 ? -19.923 -4.724 52.612 1.00 97.94 658 VAL A CA 1
ATOM 4943 C C . VAL A 1 658 ? -19.480 -3.421 53.266 1.00 97.94 658 VAL A C 1
ATOM 4945 O O . VAL A 1 658 ? -18.512 -2.798 52.817 1.00 97.94 658 VAL A O 1
ATOM 4948 N N . TYR A 1 659 ? -20.196 -3.014 54.307 1.00 97.44 659 TYR A N 1
ATOM 4949 C CA . TYR A 1 659 ? -20.014 -1.760 55.018 1.00 97.44 659 TYR A CA 1
ATOM 4950 C C . TYR A 1 659 ? -19.773 -2.038 56.498 1.00 97.44 659 TYR A C 1
ATOM 4952 O O . TYR A 1 659 ? -20.577 -2.714 57.121 1.00 97.44 659 TYR A O 1
ATOM 4960 N N . ARG A 1 660 ? -18.686 -1.526 57.077 1.00 96.56 660 ARG A N 1
ATOM 4961 C CA . ARG A 1 660 ? -18.444 -1.599 58.524 1.00 96.56 660 ARG A CA 1
ATOM 4962 C C . ARG A 1 660 ? -18.784 -0.262 59.169 1.00 96.56 660 ARG A C 1
ATOM 4964 O O . ARG A 1 660 ? -18.118 0.719 58.846 1.00 96.56 660 ARG A O 1
ATOM 4971 N N . ILE A 1 661 ? -19.782 -0.236 60.046 1.00 93.06 661 ILE A N 1
ATOM 4972 C CA . ILE A 1 661 ? -20.327 0.958 60.702 1.00 93.06 661 ILE A CA 1
ATOM 4973 C C . ILE A 1 661 ? -19.840 1.003 62.154 1.00 93.06 661 ILE A C 1
ATOM 4975 O O . ILE A 1 661 ? -20.129 0.098 62.931 1.00 93.06 661 ILE A O 1
ATOM 4979 N N . ASP A 1 662 ? -19.117 2.053 62.533 1.00 90.62 662 ASP A N 1
ATOM 4980 C CA . ASP A 1 662 ? -18.483 2.206 63.847 1.00 90.62 662 ASP A CA 1
ATOM 4981 C C . ASP A 1 662 ? -18.830 3.565 64.485 1.00 90.62 662 ASP A C 1
ATOM 4983 O O . ASP A 1 662 ? -18.440 4.588 63.904 1.00 90.62 662 ASP A O 1
ATOM 4987 N N . PRO A 1 663 ? -19.517 3.612 65.652 1.00 84.81 663 PRO A N 1
ATOM 4988 C CA . PRO A 1 663 ? -20.200 2.522 66.379 1.00 84.81 663 PRO A CA 1
ATOM 4989 C C . PRO A 1 663 ? -21.576 2.156 65.761 1.00 84.81 663 PRO A C 1
ATOM 4991 O O . PRO A 1 663 ? -22.158 2.992 65.065 1.00 84.81 663 PRO A O 1
ATOM 4994 N N . PRO A 1 664 ? -22.143 0.944 66.001 1.00 77.44 664 PRO A N 1
ATOM 4995 C CA . PRO A 1 664 ? -21.795 -0.050 67.032 1.00 77.44 664 PRO A CA 1
ATOM 4996 C C . PRO A 1 664 ? -20.774 -1.139 66.630 1.00 77.44 664 PRO A C 1
ATOM 4998 O O . PRO A 1 664 ? -20.736 -2.186 67.272 1.00 77.44 664 PRO A O 1
ATOM 5001 N N . ASP A 1 665 ? -19.921 -0.891 65.635 1.00 85.88 665 ASP A N 1
ATOM 5002 C CA . ASP A 1 665 ? -18.956 -1.858 65.081 1.00 85.88 665 ASP A CA 1
ATOM 5003 C C . ASP A 1 665 ? -19.634 -3.053 64.386 1.00 85.88 665 ASP A C 1
ATOM 5005 O O . ASP A 1 665 ? -19.273 -4.213 64.593 1.00 85.88 665 ASP A O 1
ATOM 5009 N N . ASP A 1 666 ? -20.640 -2.760 63.559 1.00 92.69 666 ASP A N 1
ATOM 5010 C CA . ASP A 1 666 ? -21.375 -3.768 62.790 1.00 92.69 666 ASP A CA 1
ATOM 5011 C C . ASP A 1 666 ? -20.893 -3.845 61.339 1.00 92.69 666 ASP A C 1
ATOM 5013 O O . ASP A 1 666 ? -20.382 -2.871 60.786 1.00 92.69 666 ASP A O 1
ATOM 5017 N N . THR A 1 667 ? -21.031 -5.014 60.715 1.00 95.94 667 THR A N 1
ATOM 5018 C CA . THR A 1 667 ? -20.684 -5.248 59.311 1.00 95.94 667 THR A CA 1
ATOM 5019 C C . THR A 1 667 ? -21.918 -5.657 58.529 1.00 95.94 667 THR A C 1
ATOM 5021 O O . THR A 1 667 ? -22.419 -6.768 58.671 1.00 95.94 667 THR A O 1
ATOM 5024 N N . GLU A 1 668 ? -22.331 -4.782 57.624 1.00 95.88 668 GLU A N 1
ATOM 5025 C CA . GLU A 1 668 ? -23.602 -4.871 56.930 1.00 95.88 668 GLU A CA 1
ATOM 5026 C C . GLU A 1 668 ? -23.423 -5.036 55.430 1.00 95.88 668 GLU A C 1
ATOM 5028 O O . GLU A 1 668 ? -22.492 -4.510 54.811 1.00 95.88 668 GLU A O 1
ATOM 5033 N N . PHE A 1 669 ? -24.341 -5.776 54.819 1.00 97.50 669 PHE A N 1
ATOM 5034 C CA . PHE A 1 669 ? -24.440 -5.808 53.369 1.00 97.50 669 PHE A CA 1
ATOM 5035 C C . PHE A 1 669 ? -25.231 -4.592 52.890 1.00 97.50 669 PHE A C 1
ATOM 5037 O O . PHE A 1 669 ? -26.262 -4.244 53.459 1.00 97.50 669 PHE A O 1
ATOM 5044 N N . GLY A 1 670 ? -24.772 -3.963 51.813 1.00 97.19 670 GLY A N 1
ATOM 5045 C CA . GLY A 1 670 ? -25.431 -2.787 51.264 1.00 97.19 670 GLY A CA 1
ATOM 5046 C C . GLY A 1 670 ? -25.322 -2.688 49.757 1.00 97.19 670 GLY A C 1
ATOM 5047 O O . GLY A 1 670 ? -24.576 -3.419 49.097 1.00 97.19 670 GLY A O 1
ATOM 5048 N N . PHE A 1 671 ? -26.060 -1.734 49.209 1.00 97.94 671 PHE A N 1
ATOM 5049 C CA . PHE A 1 671 ? -25.982 -1.365 47.805 1.00 97.94 671 PHE A CA 1
ATOM 5050 C C . PHE A 1 671 ? -25.735 0.132 47.657 1.00 97.94 671 PHE A C 1
ATOM 5052 O O . PHE A 1 671 ? -25.991 0.930 48.558 1.00 97.94 671 PHE A O 1
ATOM 5059 N N . ASN A 1 672 ? -25.210 0.512 46.499 1.00 97.94 672 ASN A N 1
ATOM 5060 C CA . ASN A 1 672 ? -25.062 1.906 46.123 1.00 97.94 672 ASN A CA 1
ATOM 5061 C C . ASN A 1 672 ? -25.501 2.121 44.675 1.00 97.94 672 ASN A C 1
ATOM 5063 O O . ASN A 1 672 ? -25.401 1.215 43.846 1.00 97.94 672 ASN A O 1
ATOM 5067 N N . ALA A 1 673 ? -26.008 3.312 44.384 1.00 98.25 673 ALA A N 1
ATOM 5068 C CA . ALA A 1 673 ? -26.375 3.736 43.041 1.00 98.25 673 ALA A CA 1
ATOM 5069 C C . ALA A 1 673 ? -26.132 5.233 42.879 1.00 98.25 673 ALA A C 1
ATOM 5071 O O . ALA A 1 673 ? -26.384 6.014 43.797 1.00 98.25 673 ALA A O 1
ATOM 5072 N N . GLY A 1 674 ? -25.667 5.643 41.707 1.00 97.88 674 GLY A N 1
ATOM 5073 C CA . GLY A 1 674 ? -25.224 7.006 41.493 1.00 97.88 674 GLY A CA 1
ATOM 5074 C C . GLY A 1 674 ? -25.182 7.432 40.037 1.00 97.88 674 GLY A C 1
ATOM 5075 O O . GLY A 1 674 ? -25.465 6.676 39.102 1.00 97.88 674 GLY A O 1
ATOM 5076 N N . ALA A 1 675 ? -24.847 8.702 39.856 1.00 98.44 675 ALA A N 1
ATOM 5077 C CA . ALA A 1 675 ? -24.643 9.327 38.563 1.00 98.44 675 ALA A CA 1
ATOM 5078 C C . ALA A 1 675 ? -23.549 10.388 38.659 1.00 98.44 675 ALA A C 1
ATOM 5080 O O . ALA A 1 675 ? -23.306 10.958 39.722 1.00 98.44 675 ALA A O 1
ATOM 5081 N N . GLY A 1 676 ? -22.900 10.681 37.540 1.00 98.00 676 GLY A N 1
ATOM 5082 C CA . GLY A 1 676 ? -21.814 11.645 37.529 1.00 98.00 676 GLY A CA 1
ATOM 5083 C C . GLY A 1 676 ? -21.421 12.137 36.149 1.00 98.00 676 GLY A C 1
ATOM 5084 O O . GLY A 1 676 ? -22.038 11.809 35.135 1.00 98.00 676 GLY A O 1
ATOM 5085 N N . LEU A 1 677 ? -20.378 12.958 36.137 1.00 97.81 677 LEU A N 1
ATOM 5086 C CA . LEU A 1 677 ? -19.724 13.489 34.951 1.00 97.81 677 LEU A CA 1
ATOM 5087 C C . LEU A 1 677 ? -18.233 13.188 35.043 1.00 97.81 677 LEU A C 1
ATOM 5089 O O . LEU A 1 677 ? -17.591 13.517 36.035 1.00 97.81 677 LEU A O 1
ATOM 5093 N N . LEU A 1 678 ? -17.678 12.607 33.989 1.00 96.62 678 LEU A N 1
ATOM 5094 C CA . LEU A 1 678 ? -16.249 12.385 33.823 1.00 96.62 678 LEU A CA 1
ATOM 5095 C C . LEU A 1 678 ? -15.734 13.280 32.701 1.00 96.62 678 LEU A C 1
ATOM 5097 O O . LEU A 1 678 ? -16.212 13.190 31.576 1.00 96.62 678 LEU A O 1
ATOM 5101 N N . TRP A 1 679 ? -14.708 14.074 32.970 1.00 94.88 679 TRP A N 1
ATOM 5102 C CA . TRP A 1 679 ? -13.964 14.806 31.958 1.00 94.88 679 TRP A CA 1
ATOM 5103 C C . TRP A 1 679 ? -12.589 14.169 31.733 1.00 94.88 679 TRP A C 1
ATOM 5105 O O . TRP A 1 679 ? -11.703 14.258 32.581 1.00 94.88 679 TRP A O 1
ATOM 5115 N N . ASN A 1 680 ? -12.394 13.517 30.585 1.00 88.62 680 ASN A N 1
ATOM 5116 C CA . ASN A 1 680 ? -11.101 12.990 30.151 1.00 88.62 680 ASN A CA 1
ATOM 5117 C C . ASN A 1 680 ? -10.209 14.151 29.688 1.00 88.62 680 ASN A C 1
ATOM 5119 O O . ASN A 1 680 ? -10.303 14.600 28.546 1.00 88.62 680 ASN A O 1
ATOM 5123 N N . VAL A 1 681 ? -9.328 14.619 30.573 1.00 85.94 681 VAL A N 1
ATOM 5124 C CA . VAL A 1 681 ? -8.348 15.677 30.282 1.00 85.94 681 VAL A CA 1
ATOM 5125 C C . VAL A 1 681 ? -7.380 15.223 29.188 1.00 85.94 681 VAL A C 1
ATOM 5127 O O . VAL A 1 681 ? -7.006 15.999 28.314 1.00 85.94 681 VAL A O 1
ATOM 5130 N N . ASN A 1 682 ? -6.961 13.956 29.231 1.00 80.00 682 ASN A N 1
ATOM 5131 C CA . ASN A 1 682 ? -6.170 13.291 28.196 1.00 80.00 682 ASN A CA 1
ATOM 5132 C C . ASN A 1 682 ? -6.360 11.755 28.313 1.00 80.00 682 ASN A C 1
ATOM 5134 O O . ASN A 1 682 ? -7.073 11.302 29.207 1.00 80.00 682 ASN A O 1
ATOM 5138 N N . PRO A 1 683 ? -5.730 10.919 27.464 1.00 77.19 683 PRO A N 1
ATOM 5139 C CA . PRO A 1 683 ? -5.917 9.461 27.506 1.00 77.19 683 PRO A CA 1
ATOM 5140 C C . PRO A 1 683 ? -5.549 8.791 28.832 1.00 77.19 683 PRO A C 1
ATOM 5142 O O . PRO A 1 683 ? -6.008 7.685 29.106 1.00 77.19 683 PRO A O 1
ATOM 5145 N N . LYS A 1 684 ? -4.696 9.435 29.638 1.00 85.94 684 LYS A N 1
ATOM 5146 C CA . LYS A 1 684 ? -4.257 8.928 30.939 1.00 85.94 684 LYS A CA 1
ATOM 5147 C C . LYS A 1 684 ? -5.035 9.541 32.090 1.00 85.94 684 LYS A C 1
ATOM 5149 O O . LYS A 1 684 ? -5.288 8.828 33.044 1.00 85.94 684 LYS A O 1
ATOM 5154 N N . TRP A 1 685 ? -5.407 10.815 32.023 1.00 91.69 685 TRP A N 1
ATOM 5155 C CA . TRP A 1 685 ? -5.983 11.548 33.150 1.00 91.69 685 TRP A CA 1
ATOM 5156 C C . TRP A 1 685 ? -7.429 11.965 32.903 1.00 91.69 685 TRP A C 1
ATOM 5158 O O . TRP A 1 685 ? -7.754 12.529 31.859 1.00 91.69 685 TRP A O 1
ATOM 5168 N N . GLY A 1 686 ? -8.278 11.741 33.902 1.00 94.25 686 GLY A N 1
ATOM 5169 C CA . GLY A 1 686 ? -9.643 12.244 33.962 1.00 94.25 686 GLY A CA 1
ATOM 5170 C C . GLY A 1 686 ? -9.952 12.897 35.305 1.00 94.25 686 GLY A C 1
ATOM 5171 O O . GLY A 1 686 ? -9.311 12.595 36.310 1.00 94.25 686 GLY A O 1
ATOM 5172 N N . VAL A 1 687 ? -10.934 13.790 35.300 1.00 97.31 687 VAL A N 1
ATOM 5173 C CA . VAL A 1 687 ? -11.538 14.388 36.494 1.00 97.31 687 VAL A CA 1
ATOM 5174 C C . VAL A 1 687 ? -12.986 13.927 36.544 1.00 97.31 687 VAL A C 1
ATOM 5176 O O . VAL A 1 687 ? -13.676 14.044 35.532 1.00 97.31 687 VAL A O 1
ATOM 5179 N N . GLU A 1 688 ? -13.457 13.411 37.674 1.00 97.62 688 GLU A N 1
ATOM 5180 C CA . GLU A 1 688 ? -14.856 13.004 37.826 1.00 97.62 688 GLU A CA 1
ATOM 5181 C C . GLU A 1 688 ? -15.576 13.740 38.950 1.00 97.62 688 GLU A C 1
ATOM 5183 O O . GLU A 1 688 ? -14.978 14.134 39.946 1.00 97.62 688 GLU A O 1
ATOM 5188 N N . ALA A 1 689 ? -16.872 13.959 38.748 1.00 98.06 689 ALA A N 1
ATOM 5189 C CA . ALA A 1 689 ? -17.811 14.440 39.743 1.00 98.06 689 ALA A CA 1
ATOM 5190 C C . ALA A 1 689 ? -18.929 13.408 39.863 1.00 98.06 689 ALA A C 1
ATOM 5192 O O . ALA A 1 689 ? -19.585 13.114 38.862 1.00 98.06 689 ALA A O 1
ATOM 5193 N N . ALA A 1 690 ? -19.145 12.860 41.054 1.00 98.06 690 ALA A N 1
ATOM 5194 C CA . ALA A 1 690 ? -20.079 11.764 41.277 1.00 98.06 690 ALA A CA 1
ATOM 5195 C C . ALA A 1 690 ? -21.027 12.070 42.435 1.00 98.06 690 ALA A C 1
ATOM 5197 O O . ALA A 1 690 ? -20.611 12.559 43.483 1.00 98.06 690 ALA A O 1
ATOM 5198 N N . TYR A 1 691 ? -22.300 11.743 42.245 1.00 98.06 691 TYR A N 1
ATOM 5199 C CA . TYR A 1 691 ? -23.285 11.630 43.308 1.00 98.06 691 TYR A CA 1
ATOM 5200 C C . TYR A 1 691 ? -23.628 10.153 43.494 1.00 98.06 691 TYR A C 1
ATOM 5202 O O . TYR A 1 691 ? -24.075 9.523 42.537 1.00 98.06 691 TYR A O 1
ATOM 5210 N N . ASN A 1 692 ? -23.446 9.607 44.698 1.00 97.81 692 ASN A N 1
ATOM 5211 C CA . ASN A 1 692 ? -23.806 8.222 45.014 1.00 97.81 692 ASN A CA 1
ATOM 5212 C C . ASN A 1 692 ? -24.728 8.177 46.231 1.00 97.81 692 ASN A C 1
ATOM 5214 O O . ASN A 1 692 ? -24.415 8.753 47.267 1.00 97.81 692 ASN A O 1
ATOM 5218 N N . HIS A 1 693 ? -25.835 7.453 46.126 1.00 97.44 693 HIS A N 1
ATOM 5219 C CA . HIS A 1 693 ? -26.663 7.059 47.255 1.00 97.44 693 HIS A CA 1
ATOM 5220 C C . HIS A 1 693 ? -26.237 5.669 47.735 1.00 97.44 693 HIS A C 1
ATOM 5222 O O . HIS A 1 693 ? -26.089 4.752 46.928 1.00 97.44 693 HIS A O 1
ATOM 5228 N N . HIS A 1 694 ? -26.041 5.531 49.039 1.00 96.62 694 HIS A N 1
ATOM 5229 C CA . HIS A 1 694 ? -25.695 4.307 49.743 1.00 96.62 694 HIS A CA 1
ATOM 5230 C C . HIS A 1 694 ? -26.857 3.910 50.643 1.00 96.62 694 HIS A C 1
ATOM 5232 O O . HIS A 1 694 ? -27.421 4.767 51.329 1.00 96.62 694 HIS A O 1
ATOM 5238 N N . SER A 1 695 ? -27.171 2.619 50.647 1.00 95.88 695 SER A N 1
ATOM 5239 C CA . SER A 1 695 ? -28.177 2.049 51.528 1.00 95.88 695 SER A CA 1
ATOM 5240 C C . SER A 1 695 ? -27.649 0.784 52.188 1.00 95.88 695 SER A C 1
ATOM 5242 O O . SER A 1 695 ? -27.256 -0.176 51.512 1.00 95.88 695 SER A O 1
ATOM 5244 N N . THR A 1 696 ? -27.612 0.818 53.515 1.00 92.38 696 THR A N 1
ATOM 5245 C CA . THR A 1 696 ? -27.304 -0.305 54.401 1.00 92.38 696 THR A CA 1
ATOM 5246 C C . THR A 1 696 ? -28.419 -0.396 55.439 1.00 92.38 696 THR A C 1
ATOM 5248 O O . THR A 1 696 ? -29.049 0.605 55.763 1.00 92.38 696 THR A O 1
ATOM 5251 N N . ASP A 1 697 ? -28.676 -1.569 56.008 1.00 88.06 697 ASP A N 1
ATOM 5252 C CA . ASP A 1 697 ? -29.521 -1.643 57.205 1.00 88.06 697 ASP A CA 1
ATOM 5253 C C . ASP A 1 697 ? -28.635 -1.286 58.414 1.00 88.06 697 ASP A C 1
ATOM 5255 O O . ASP A 1 697 ? -27.593 -1.920 58.554 1.00 88.06 697 ASP A O 1
ATOM 5259 N N . PRO A 1 698 ? -28.904 -0.251 59.238 1.00 83.69 698 PRO A N 1
ATOM 5260 C CA . PRO A 1 698 ? -30.028 0.694 59.218 1.00 83.69 698 PRO A CA 1
ATOM 5261 C C . PRO A 1 698 ? -29.688 2.107 58.677 1.00 83.69 698 PRO A C 1
ATOM 5263 O O . PRO A 1 698 ? -30.411 3.061 58.976 1.00 83.69 698 PRO A O 1
ATOM 5266 N N . VAL A 1 699 ? -28.565 2.301 57.973 1.00 87.06 699 VAL A N 1
ATOM 5267 C CA . VAL A 1 699 ? -28.030 3.629 57.611 1.00 87.06 699 VAL A CA 1
ATOM 5268 C C . VAL A 1 699 ? -28.092 3.898 56.104 1.00 87.06 699 VAL A C 1
ATOM 5270 O O . VAL A 1 699 ? -27.468 3.218 55.295 1.00 87.06 699 VAL A O 1
ATOM 5273 N N . ASP A 1 700 ? -28.757 4.995 55.741 1.00 92.56 700 ASP A N 1
ATOM 5274 C CA . ASP A 1 700 ? -28.816 5.516 54.377 1.00 92.56 700 ASP A CA 1
ATOM 5275 C C . ASP A 1 700 ? -28.107 6.876 54.281 1.00 92.56 700 ASP A C 1
ATOM 5277 O O . ASP A 1 700 ? -28.346 7.794 55.074 1.00 92.56 700 ASP A O 1
ATOM 5281 N N . TRP A 1 701 ? -27.266 7.062 53.263 1.00 94.50 701 TRP A N 1
ATOM 5282 C CA . TRP A 1 701 ? -26.629 8.356 53.006 1.00 94.50 701 TRP A CA 1
ATOM 5283 C C . TRP A 1 701 ? -26.397 8.608 51.525 1.00 94.50 701 TRP A C 1
ATOM 5285 O O . TRP A 1 701 ? -26.526 7.726 50.682 1.00 94.50 701 TRP A O 1
ATOM 5295 N N . SER A 1 702 ? -26.078 9.851 51.191 1.00 96.00 702 SER A N 1
ATOM 5296 C CA . SER A 1 702 ? -25.616 10.230 49.863 1.00 96.00 702 SER A CA 1
ATOM 5297 C C . SER A 1 702 ? -24.236 10.866 49.949 1.00 96.00 702 SER A C 1
ATOM 5299 O O . SER A 1 702 ? -23.889 11.465 50.963 1.00 96.00 702 SER A O 1
ATOM 5301 N N . THR A 1 703 ? -23.457 10.784 48.881 1.00 96.69 703 THR A N 1
ATOM 5302 C CA . THR A 1 703 ? -22.166 11.459 48.745 1.00 96.69 703 THR A CA 1
ATOM 5303 C C . THR A 1 703 ? -22.177 12.334 47.502 1.00 96.69 703 THR A C 1
ATOM 5305 O O . THR A 1 703 ? -22.799 11.983 46.500 1.00 96.69 703 THR A O 1
ATOM 5308 N N . LEU A 1 704 ? -21.505 13.483 47.567 1.00 96.81 704 LEU A N 1
ATOM 5309 C CA . LEU A 1 704 ? -21.154 14.286 46.397 1.00 96.81 704 LEU A CA 1
ATOM 5310 C C . LEU A 1 704 ? -19.637 14.451 46.382 1.00 96.81 704 LEU A C 1
ATOM 5312 O O . LEU A 1 704 ? -19.083 15.121 47.254 1.00 96.81 704 LEU A O 1
ATOM 5316 N N . GLN A 1 705 ? -18.981 13.826 45.410 1.00 97.94 705 GLN A N 1
ATOM 5317 C CA . GLN A 1 705 ? -17.534 13.645 45.366 1.00 97.94 705 GLN A CA 1
ATOM 5318 C C . GLN A 1 705 ? -16.928 14.230 44.094 1.00 97.94 705 GLN A C 1
ATOM 5320 O O . GLN A 1 705 ? -17.555 14.236 43.034 1.00 97.94 705 GLN A O 1
ATOM 5325 N N . LEU A 1 706 ? -15.691 14.707 44.216 1.00 98.00 706 LEU A N 1
ATOM 5326 C CA . LEU A 1 706 ? -14.824 15.097 43.112 1.00 98.00 706 LEU A CA 1
ATOM 5327 C C . LEU A 1 706 ? -13.553 14.253 43.164 1.00 98.00 706 LEU A C 1
ATOM 5329 O O . LEU A 1 706 ? -12.960 14.097 44.233 1.00 98.00 706 LEU A O 1
ATOM 5333 N N . GLY A 1 707 ? -13.123 13.739 42.017 1.00 97.31 707 GLY A N 1
ATOM 5334 C CA . GLY A 1 707 ? -12.028 12.786 41.951 1.00 97.31 707 GLY A CA 1
ATOM 5335 C C . GLY A 1 707 ? -11.121 12.921 40.743 1.00 97.31 707 GLY A C 1
ATOM 5336 O O . GLY A 1 707 ? -11.435 13.579 39.747 1.00 97.31 707 GLY A O 1
ATOM 5337 N N . LEU A 1 708 ? -9.955 12.291 40.862 1.00 97.81 708 LEU A N 1
ATOM 5338 C CA . LEU A 1 708 ? -8.981 12.126 39.792 1.00 97.81 708 LEU A CA 1
ATOM 5339 C C . LEU A 1 708 ? -8.924 10.663 39.383 1.00 97.81 708 LEU A C 1
ATOM 5341 O O . LEU A 1 708 ? -8.878 9.767 40.222 1.00 97.81 708 LEU A O 1
ATOM 5345 N N . ARG A 1 709 ? -8.822 10.436 38.076 1.00 96.81 709 ARG A N 1
ATOM 5346 C CA . ARG A 1 709 ? -8.721 9.112 37.474 1.00 96.81 709 ARG A CA 1
ATOM 5347 C C . ARG A 1 709 ? -7.476 9.007 36.610 1.00 96.81 709 ARG A C 1
ATOM 5349 O O . ARG A 1 709 ? -7.242 9.863 35.759 1.00 96.81 709 ARG A O 1
ATOM 5356 N N . TRP A 1 710 ? -6.724 7.924 36.769 1.00 95.25 710 TRP A N 1
ATOM 5357 C CA . TRP A 1 710 ? -5.544 7.601 35.976 1.00 95.25 710 TRP A CA 1
ATOM 5358 C C . TRP A 1 710 ? -5.704 6.258 35.249 1.00 95.25 710 TRP A C 1
ATOM 5360 O O . TRP A 1 710 ? -6.020 5.258 35.882 1.00 95.25 710 TRP A O 1
ATOM 5370 N N . SER A 1 711 ? -5.488 6.219 33.932 1.00 90.38 711 SER A N 1
ATOM 5371 C CA . SER A 1 711 ? -5.548 5.007 33.096 1.00 90.38 711 SER A CA 1
ATOM 5372 C C . SER A 1 711 ? -4.144 4.492 32.774 1.00 90.38 711 SER A C 1
ATOM 5374 O O . SER A 1 711 ? -3.276 5.294 32.406 1.00 90.38 711 SER A O 1
ATOM 5376 N N . PHE A 1 712 ? -3.939 3.174 32.868 1.00 86.69 712 PHE A N 1
ATOM 5377 C CA . PHE A 1 712 ? -2.646 2.518 32.653 1.00 86.69 712 PHE A CA 1
ATOM 5378 C C . PHE A 1 712 ? -2.729 1.198 31.889 1.00 86.69 712 PHE A C 1
ATOM 5380 O O . PHE A 1 712 ? -3.799 0.542 31.907 1.00 86.69 712 PHE A O 1
#

pLDDT: mean 81.53, std 15.73, range [27.17, 98.56]